Protein AF-A0A0F3IWS4-F1 (afdb_monomer)

Mean predicted aligned error: 8.87 Å

Structure (mmCIF, N/CA/C/O backbone):
data_AF-A0A0F3IWS4-F1
#
_entry.id   AF-A0A0F3IWS4-F1
#
loop_
_atom_site.group_PDB
_atom_site.id
_atom_site.type_symbol
_atom_site.label_atom_id
_atom_site.label_alt_id
_atom_site.label_comp_id
_atom_site.label_asym_id
_atom_site.label_entity_id
_atom_site.label_seq_id
_atom_site.pdbx_PDB_ins_code
_atom_site.Cartn_x
_atom_site.Cartn_y
_atom_site.Cartn_z
_atom_site.occupancy
_atom_site.B_iso_or_equiv
_atom_site.auth_seq_id
_atom_site.auth_comp_id
_atom_site.auth_asym_id
_atom_site.auth_atom_id
_atom_site.pdbx_PDB_model_num
ATOM 1 N N . MET A 1 1 ? -53.278 -2.590 28.779 1.00 78.88 1 MET A N 1
ATOM 2 C CA . MET A 1 1 ? -53.208 -4.042 28.479 1.00 78.88 1 MET A CA 1
ATOM 3 C C . MET A 1 1 ? -52.377 -4.716 29.553 1.00 78.88 1 MET A C 1
ATOM 5 O O . MET A 1 1 ? -51.353 -4.155 29.930 1.00 78.88 1 MET A O 1
ATOM 9 N N . GLU A 1 2 ? -52.803 -5.878 30.038 1.00 82.12 2 GLU A N 1
ATOM 10 C CA . GLU A 1 2 ? -52.009 -6.713 30.949 1.00 82.12 2 GLU A CA 1
ATOM 11 C C . GLU A 1 2 ? -51.152 -7.713 30.157 1.00 82.12 2 GLU A C 1
ATOM 13 O O . GLU A 1 2 ? -51.539 -8.120 29.063 1.00 82.12 2 GLU A O 1
ATOM 18 N N . ASN A 1 3 ? -49.990 -8.095 30.697 1.00 87.94 3 ASN A N 1
ATOM 19 C CA . ASN A 1 3 ? -49.036 -9.049 30.109 1.00 87.94 3 ASN A CA 1
ATOM 20 C C . ASN A 1 3 ? -48.568 -8.681 28.688 1.00 87.94 3 ASN A C 1
ATOM 22 O O . ASN A 1 3 ? -48.716 -9.443 27.733 1.00 87.94 3 ASN A O 1
ATOM 26 N N . PHE A 1 4 ? -47.974 -7.496 28.555 1.00 90.94 4 PHE A N 1
ATOM 27 C CA . PHE A 1 4 ? -47.451 -6.985 27.291 1.00 90.94 4 PHE A CA 1
ATOM 28 C C . PHE A 1 4 ? -46.168 -7.707 26.861 1.00 90.94 4 PHE A C 1
ATOM 30 O O . PHE A 1 4 ? -45.292 -7.972 27.687 1.00 90.94 4 PHE A O 1
ATOM 37 N N . LYS A 1 5 ? -46.040 -7.977 25.558 1.00 91.19 5 LYS A N 1
ATOM 38 C CA . LYS A 1 5 ? -44.840 -8.530 24.917 1.00 91.19 5 LYS A CA 1
ATOM 39 C C . LYS A 1 5 ? -44.629 -7.847 23.565 1.00 91.19 5 LYS A C 1
ATOM 41 O O . LYS A 1 5 ? -45.596 -7.669 22.826 1.00 91.19 5 LYS A O 1
ATOM 46 N N . ALA A 1 6 ? -43.390 -7.501 23.230 1.00 89.38 6 ALA A N 1
ATOM 47 C CA . ALA A 1 6 ? -43.024 -6.974 21.919 1.00 89.38 6 ALA A CA 1
ATOM 48 C C . ALA A 1 6 ? -41.623 -7.430 21.487 1.00 89.38 6 ALA A C 1
ATOM 50 O O . ALA A 1 6 ? -40.733 -7.614 22.320 1.00 89.38 6 ALA A O 1
ATOM 51 N N . LEU A 1 7 ? -41.460 -7.591 20.173 1.00 89.94 7 LEU A N 1
ATOM 52 C CA . LEU A 1 7 ? -40.193 -7.819 19.481 1.00 89.94 7 LEU A CA 1
ATOM 53 C C . LEU A 1 7 ? -39.850 -6.540 18.702 1.00 89.94 7 LEU A C 1
ATOM 55 O O . LEU A 1 7 ? -40.716 -6.007 18.005 1.00 89.94 7 LEU A O 1
ATOM 59 N N . LEU A 1 8 ? -38.634 -6.027 18.864 1.00 88.25 8 LEU A N 1
ATOM 60 C CA . LEU A 1 8 ? -38.151 -4.806 18.217 1.00 88.25 8 LEU A CA 1
ATOM 61 C C . LEU A 1 8 ? -37.398 -5.135 16.916 1.00 88.25 8 LEU A C 1
ATOM 63 O O . LEU A 1 8 ? -37.184 -6.298 16.578 1.00 88.25 8 LEU A O 1
ATOM 67 N N . ILE A 1 9 ? -37.031 -4.098 16.156 1.00 86.19 9 ILE A N 1
ATOM 68 C CA . ILE A 1 9 ? -36.486 -4.231 14.792 1.00 86.19 9 ILE A CA 1
ATOM 69 C C . ILE A 1 9 ? -35.122 -4.941 14.724 1.00 86.19 9 ILE A C 1
ATOM 71 O O . ILE A 1 9 ? -34.779 -5.510 13.693 1.00 86.19 9 ILE A O 1
ATOM 75 N N . ASP A 1 10 ? -34.364 -4.941 15.819 1.00 84.00 10 ASP A N 1
ATOM 76 C CA . ASP A 1 10 ? -33.073 -5.622 15.983 1.00 84.00 10 ASP A CA 1
ATOM 77 C C . ASP A 1 10 ? -33.204 -7.029 16.599 1.00 84.00 10 ASP A C 1
ATOM 79 O O . ASP A 1 10 ? -32.209 -7.609 17.018 1.00 84.00 10 ASP A O 1
ATOM 83 N N . ASN A 1 11 ? -34.423 -7.579 16.671 1.00 87.50 11 ASN A N 1
ATOM 84 C CA . ASN A 1 11 ? -34.778 -8.807 17.394 1.00 87.50 11 ASN A CA 1
ATOM 85 C C . ASN A 1 11 ? -34.667 -8.734 18.927 1.00 87.50 11 ASN A C 1
ATOM 87 O O . ASN A 1 11 ? -34.846 -9.760 19.593 1.00 87.50 11 ASN A O 1
ATOM 91 N N . SER A 1 12 ? -34.458 -7.552 19.515 1.00 90.19 12 SER A N 1
ATOM 92 C CA . SER A 1 12 ? -34.559 -7.394 20.965 1.00 90.19 12 SER A CA 1
ATOM 93 C C . SER A 1 12 ? -36.004 -7.518 21.449 1.00 90.19 12 SER A C 1
ATOM 95 O O . SER A 1 12 ? -36.973 -7.312 20.713 1.00 90.19 12 SER A O 1
ATOM 97 N N . ARG A 1 13 ? -36.171 -7.921 22.706 1.00 91.50 13 ARG A N 1
ATOM 98 C CA . ARG A 1 13 ? -37.460 -8.285 23.300 1.00 91.50 13 ARG A CA 1
ATOM 99 C C . ARG A 1 13 ? -37.747 -7.398 24.495 1.00 91.50 13 ARG A C 1
ATOM 101 O O . ARG A 1 13 ? -36.866 -7.140 25.313 1.00 91.50 13 ARG A O 1
ATOM 108 N N . ILE A 1 14 ? -39.006 -6.995 24.633 1.00 92.75 14 ILE A N 1
ATOM 109 C CA . ILE A 1 14 ? -39.502 -6.312 25.826 1.00 92.75 14 ILE A CA 1
ATOM 110 C C . ILE A 1 14 ? -40.800 -6.956 26.310 1.00 92.75 14 ILE A C 1
ATOM 112 O O . ILE A 1 14 ? -41.721 -7.212 25.531 1.00 92.75 14 ILE A O 1
ATOM 116 N N . VAL A 1 15 ? -40.878 -7.232 27.609 1.00 93.44 15 VAL A N 1
ATOM 117 C CA . VAL A 1 15 ? -42.065 -7.794 28.267 1.00 93.44 15 VAL A CA 1
ATOM 118 C C . VAL A 1 15 ? -42.423 -6.966 29.493 1.00 93.44 15 VAL A C 1
ATOM 120 O O . VAL A 1 15 ? -41.534 -6.439 30.154 1.00 93.44 15 VAL A O 1
ATOM 123 N N . ALA A 1 16 ? -43.709 -6.820 29.812 1.00 94.81 16 ALA A N 1
ATOM 124 C CA . ALA A 1 16 ? -44.158 -6.033 30.962 1.00 94.81 16 ALA A CA 1
ATOM 125 C C . ALA A 1 16 ? -45.458 -6.565 31.572 1.00 94.81 16 ALA A C 1
ATOM 127 O O . ALA A 1 16 ? -46.321 -7.081 30.861 1.00 94.81 16 ALA A O 1
ATOM 128 N N . LYS A 1 17 ? -45.641 -6.373 32.886 1.00 94.25 17 LYS A N 1
ATOM 129 C CA . LYS A 1 17 ? -46.875 -6.778 33.584 1.00 94.25 17 LYS A CA 1
ATOM 130 C C . LYS A 1 17 ? -48.090 -5.987 33.098 1.00 94.25 17 LYS A C 1
ATOM 132 O O . LYS A 1 17 ? -49.170 -6.546 32.941 1.00 94.25 17 LYS A O 1
ATOM 137 N N . GLY A 1 18 ? -47.910 -4.699 32.833 1.00 91.81 18 GLY A N 1
ATOM 138 C CA . GLY A 1 18 ? -48.943 -3.852 32.253 1.00 91.81 18 GLY A CA 1
ATOM 139 C C . GLY A 1 18 ? -48.336 -2.776 31.371 1.00 91.81 18 GLY A C 1
ATOM 140 O O . GLY A 1 18 ? -47.259 -2.267 31.681 1.00 91.81 18 GLY A O 1
ATOM 141 N N . VAL A 1 19 ? -49.031 -2.430 30.291 1.00 92.38 19 VAL A N 1
ATOM 142 C CA . VAL A 1 19 ? -48.693 -1.296 29.427 1.00 92.38 19 VAL A CA 1
ATOM 143 C C . VAL A 1 19 ? -49.883 -0.355 29.291 1.00 92.38 19 VAL A C 1
ATOM 145 O O . VAL A 1 19 ? -51.022 -0.783 29.057 1.00 92.38 19 VAL A O 1
ATOM 148 N N . GLU A 1 20 ? -49.589 0.931 29.402 1.00 92.12 20 GLU A N 1
ATOM 149 C CA . GLU A 1 20 ? -50.485 2.036 29.107 1.00 92.12 20 GLU A CA 1
ATOM 150 C C . GLU A 1 20 ? -49.885 2.852 27.961 1.00 92.12 20 GLU A C 1
ATOM 152 O O . GLU A 1 20 ? -48.705 3.209 27.981 1.00 92.12 20 GLU A O 1
ATOM 157 N N . ARG A 1 21 ? -50.686 3.117 26.928 1.00 87.50 21 ARG A N 1
ATOM 158 C CA . ARG A 1 21 ? -50.286 3.999 25.833 1.00 87.50 21 ARG A CA 1
ATOM 159 C C . ARG A 1 21 ? -50.852 5.381 26.122 1.00 87.50 21 ARG A C 1
ATOM 161 O O . ARG A 1 21 ? -52.065 5.553 26.120 1.00 87.50 21 ARG A O 1
ATOM 168 N N . LEU A 1 22 ? -49.970 6.340 26.365 1.00 85.00 22 LEU A N 1
ATOM 169 C CA . LEU A 1 22 ? -50.337 7.736 26.566 1.00 85.00 22 LEU A CA 1
ATOM 170 C C . LEU A 1 22 ? -50.404 8.468 25.216 1.00 85.00 22 LEU A C 1
ATOM 172 O O . LEU A 1 22 ? -49.889 7.987 24.200 1.00 85.00 22 LEU A O 1
ATOM 176 N N . ALA A 1 23 ? -51.028 9.649 25.207 1.00 74.38 23 ALA A N 1
ATOM 177 C CA . ALA A 1 23 ? -51.032 10.536 24.045 1.00 74.38 23 ALA A CA 1
ATOM 178 C C . ALA A 1 23 ? -49.591 10.826 23.567 1.00 74.38 23 ALA A C 1
ATOM 180 O O . ALA A 1 23 ? -48.689 11.023 24.383 1.00 74.38 23 ALA A O 1
ATOM 181 N N . GLY A 1 24 ? -49.369 10.831 22.245 1.00 64.06 24 GLY A N 1
ATOM 182 C CA . GLY A 1 24 ? -48.049 11.094 21.649 1.00 64.06 24 GLY A CA 1
ATOM 183 C C . GLY A 1 24 ? -47.124 9.876 21.507 1.00 64.06 24 GLY A C 1
ATOM 184 O O . GLY A 1 24 ? -45.913 10.034 21.585 1.00 64.06 24 GLY A O 1
ATOM 185 N N . ASN A 1 25 ? -47.668 8.667 21.304 1.00 82.12 25 ASN A N 1
ATOM 186 C CA . ASN A 1 25 ? -46.895 7.432 21.052 1.00 82.12 25 ASN A CA 1
ATOM 187 C C . ASN A 1 25 ? -45.919 7.025 22.174 1.00 82.12 25 ASN A C 1
ATOM 189 O O . ASN A 1 25 ? -44.947 6.311 21.942 1.00 82.12 25 ASN A O 1
ATOM 193 N N . ARG A 1 26 ? -46.207 7.420 23.419 1.00 89.19 26 ARG A N 1
ATOM 194 C CA . ARG A 1 26 ? -45.480 6.941 24.599 1.00 89.19 26 ARG A CA 1
ATOM 195 C C . ARG A 1 26 ? -46.126 5.688 25.166 1.00 89.19 26 ARG A C 1
ATOM 197 O O . ARG A 1 26 ? -47.324 5.677 25.450 1.00 89.19 26 ARG A O 1
ATOM 204 N N . LYS A 1 27 ? -45.323 4.651 25.392 1.00 91.88 27 LYS A N 1
ATOM 205 C CA . LYS A 1 27 ? -45.740 3.419 26.073 1.00 91.88 27 LYS A CA 1
ATOM 206 C C . LYS A 1 27 ? -45.121 3.392 27.464 1.00 91.88 27 LYS A C 1
ATOM 208 O O . LYS A 1 27 ? -43.904 3.299 27.593 1.00 91.88 27 LYS A O 1
ATOM 213 N N . VAL A 1 28 ? -45.954 3.466 28.497 1.00 93.94 28 VAL A N 1
ATOM 214 C CA . VAL A 1 28 ? -45.543 3.320 29.897 1.00 93.94 28 VAL A CA 1
ATOM 215 C C . VAL A 1 28 ? -45.797 1.882 30.320 1.00 93.94 28 VAL A C 1
ATOM 217 O O . VAL A 1 28 ? -46.932 1.419 30.375 1.00 93.94 28 VAL A O 1
ATOM 220 N N . MET A 1 29 ? -44.721 1.167 30.603 1.00 94.94 29 MET A N 1
ATOM 221 C CA . MET A 1 29 ? -44.706 -0.232 30.994 1.00 94.94 29 MET A CA 1
ATOM 222 C C . MET A 1 29 ? -44.383 -0.345 32.485 1.00 94.94 29 MET A C 1
ATOM 224 O O . MET A 1 29 ? -43.450 0.284 32.982 1.00 94.94 29 MET A O 1
ATOM 228 N N . THR A 1 30 ? -45.147 -1.149 33.219 1.00 95.38 30 THR A N 1
ATOM 229 C CA . THR A 1 30 ? -44.911 -1.429 34.643 1.00 95.38 30 THR A CA 1
ATOM 230 C C . THR A 1 30 ? -44.274 -2.802 34.813 1.00 95.38 30 THR A C 1
ATOM 232 O O . THR A 1 30 ? -44.723 -3.778 34.206 1.00 95.38 30 THR A O 1
ATOM 235 N N . ARG A 1 31 ? -43.227 -2.876 35.648 1.00 93.81 31 ARG A N 1
ATOM 236 C CA . ARG A 1 31 ? -42.395 -4.074 35.869 1.00 93.81 31 ARG A CA 1
ATOM 237 C C . ARG A 1 31 ? -41.979 -4.706 34.538 1.00 93.81 31 ARG A C 1
ATOM 239 O O . ARG A 1 31 ? -42.415 -5.810 34.213 1.00 93.81 31 ARG A O 1
ATOM 246 N N . ALA A 1 32 ? -41.217 -3.953 33.751 1.00 94.75 32 ALA A N 1
ATOM 247 C CA . ALA A 1 32 ? -40.798 -4.376 32.424 1.00 94.75 32 ALA A CA 1
ATOM 248 C C . ALA A 1 32 ? -39.394 -4.983 32.439 1.00 94.75 32 ALA A C 1
ATOM 250 O O . ALA A 1 32 ? -38.578 -4.662 33.305 1.00 94.75 32 ALA A O 1
ATOM 251 N N . VAL A 1 33 ? -39.132 -5.841 31.462 1.00 94.12 33 VAL A N 1
ATOM 252 C CA . VAL A 1 33 ? -37.850 -6.502 31.231 1.00 94.12 33 VAL A CA 1
ATOM 253 C C . VAL A 1 33 ? -37.495 -6.356 29.758 1.00 94.12 33 VAL A C 1
ATOM 255 O O . VAL A 1 33 ? -38.317 -6.683 28.902 1.00 94.12 33 VAL A O 1
ATOM 258 N N . PHE A 1 34 ? -36.291 -5.869 29.479 1.00 93.94 34 PHE A N 1
ATOM 259 C CA . PHE A 1 34 ? -35.717 -5.732 28.143 1.00 93.94 34 PHE A CA 1
ATOM 260 C C . PHE A 1 34 ? -34.490 -6.636 27.998 1.00 93.94 34 PHE A C 1
ATOM 262 O O . PHE A 1 34 ? -33.673 -6.708 28.917 1.00 93.94 34 PHE A O 1
ATOM 269 N N . SER A 1 35 ? -34.338 -7.301 26.855 1.00 92.81 35 SER A N 1
ATOM 270 C CA . SER A 1 35 ? -33.119 -8.041 26.514 1.00 92.81 35 SER A CA 1
ATOM 271 C C . SER A 1 35 ? -32.934 -8.118 24.994 1.00 92.81 35 SER A C 1
ATOM 273 O O . SER A 1 35 ? -33.892 -8.455 24.291 1.00 92.81 35 SER A O 1
ATOM 275 N N . PRO A 1 36 ? -31.727 -7.843 24.466 1.00 90.56 36 PRO A N 1
ATOM 276 C CA . PRO A 1 36 ? -31.387 -8.132 23.076 1.00 90.56 36 PRO A CA 1
ATOM 277 C C . PRO A 1 36 ? -30.994 -9.595 22.845 1.00 90.56 36 PRO A C 1
ATOM 279 O O . PRO A 1 36 ? -30.953 -10.034 21.701 1.00 90.56 36 PRO A O 1
ATOM 282 N N . CYS A 1 37 ? -30.747 -10.368 23.905 1.00 89.94 37 CYS A N 1
ATOM 283 C CA . CYS A 1 37 ? -30.402 -11.780 23.788 1.00 89.94 37 CYS A CA 1
ATOM 284 C C . CYS A 1 37 ? -31.628 -12.632 23.439 1.00 89.94 37 CYS A C 1
ATOM 286 O O . CYS A 1 37 ? -32.783 -12.297 23.744 1.00 89.94 37 CYS A O 1
ATOM 288 N N . ASN A 1 38 ? -31.378 -13.773 22.807 1.00 88.00 38 ASN A N 1
ATOM 289 C CA . ASN A 1 38 ? -32.374 -14.814 22.638 1.00 88.00 38 ASN A CA 1
ATOM 290 C C . ASN A 1 38 ? -32.667 -15.500 23.977 1.00 88.00 38 ASN A C 1
ATOM 292 O O . ASN A 1 38 ? -31.890 -15.455 24.931 1.00 88.00 38 ASN A O 1
ATOM 296 N N . LEU A 1 39 ? -33.840 -16.131 24.056 1.00 85.81 39 LEU A N 1
ATOM 297 C CA . LEU A 1 39 ? -34.169 -16.990 25.191 1.00 85.81 39 LEU A CA 1
ATOM 298 C C . LEU A 1 39 ? -33.267 -18.229 25.172 1.00 85.81 39 LEU A C 1
ATOM 300 O O . LEU A 1 39 ? -32.885 -18.703 24.098 1.00 85.81 39 LEU A O 1
ATOM 304 N N . CYS A 1 40 ? -32.967 -18.777 26.351 1.00 82.88 40 CYS A N 1
ATOM 305 C CA . CYS A 1 40 ? -32.190 -20.006 26.462 1.00 82.88 40 CYS A CA 1
ATOM 306 C C . CYS A 1 40 ? -32.864 -21.138 25.669 1.00 82.88 40 CYS A C 1
ATOM 308 O O . CYS A 1 40 ? -34.046 -21.417 25.872 1.00 82.88 40 CYS A O 1
ATOM 310 N N . LYS A 1 41 ? -32.105 -21.800 24.785 1.00 80.88 41 LYS A N 1
ATOM 311 C CA . LYS A 1 41 ? -32.618 -22.880 23.923 1.00 80.88 41 LYS A CA 1
ATOM 312 C C . LYS A 1 41 ? -33.186 -24.052 24.734 1.00 80.88 41 LYS A C 1
ATOM 314 O O . LYS A 1 41 ? -34.250 -24.555 24.391 1.00 80.88 41 LYS A O 1
ATOM 319 N N . ASP A 1 42 ? -32.498 -24.449 25.806 1.00 83.06 42 ASP A N 1
ATOM 320 C CA . ASP A 1 42 ? -32.850 -25.638 26.599 1.00 83.06 42 ASP A CA 1
ATOM 321 C C . ASP A 1 42 ? -34.012 -25.400 27.571 1.00 83.06 42 ASP A C 1
ATOM 323 O O . ASP A 1 42 ? -34.777 -26.311 27.876 1.00 83.06 42 ASP A O 1
ATOM 327 N N . ASP A 1 43 ? -34.145 -24.172 28.072 1.00 85.69 43 ASP A N 1
ATOM 328 C CA . ASP A 1 43 ? -35.211 -23.786 28.992 1.00 85.69 43 ASP A CA 1
ATOM 329 C C . ASP A 1 43 ? -35.574 -22.309 28.783 1.00 85.69 43 ASP A C 1
ATOM 331 O O . ASP A 1 43 ? -34.990 -21.425 29.420 1.00 85.69 43 ASP A O 1
ATOM 335 N N . PRO A 1 44 ? -36.562 -22.023 27.917 1.00 84.06 44 PRO A N 1
ATOM 336 C CA . PRO A 1 44 ? -37.014 -20.661 27.644 1.00 84.06 44 PRO A CA 1
ATOM 337 C C . PRO A 1 44 ? -37.612 -19.932 28.857 1.00 84.06 44 PRO A C 1
ATOM 339 O O . PRO A 1 44 ? -37.910 -18.742 28.751 1.00 84.06 44 PRO A O 1
ATOM 342 N N . SER A 1 45 ? -37.832 -20.619 29.988 1.00 83.75 45 SER A N 1
ATOM 343 C CA . SER A 1 45 ? -38.293 -19.996 31.234 1.00 83.75 45 SER A CA 1
ATOM 344 C C . SER A 1 45 ? -37.159 -19.350 32.036 1.00 83.75 45 SER A C 1
ATOM 346 O O . SER A 1 45 ? -37.424 -18.509 32.901 1.00 83.75 45 SER A O 1
ATOM 348 N N . LYS A 1 46 ? -35.898 -19.695 31.738 1.00 86.62 46 LYS A N 1
ATOM 349 C CA . LYS A 1 46 ? -34.732 -19.080 32.375 1.00 86.62 46 LYS A CA 1
ATOM 350 C C . LYS A 1 46 ? -34.496 -17.656 31.864 1.00 86.62 46 LYS A C 1
ATOM 352 O O . LYS A 1 46 ? -34.778 -17.359 30.701 1.00 86.62 46 LYS A O 1
ATOM 357 N N . PRO A 1 47 ? -33.949 -16.768 32.716 1.00 85.69 47 PRO A N 1
ATOM 358 C CA . PRO A 1 47 ? -33.482 -15.460 32.280 1.00 85.69 47 PRO A CA 1
ATOM 359 C C . PRO A 1 47 ? -32.500 -15.570 31.098 1.00 85.69 47 PRO A C 1
ATOM 361 O O . PRO A 1 47 ? -31.620 -16.432 31.145 1.00 85.69 47 PRO A O 1
ATOM 364 N N . PRO A 1 48 ? -32.599 -14.692 30.081 1.00 88.06 48 PRO A N 1
ATOM 365 C CA . PRO A 1 48 ? -31.562 -14.532 29.063 1.00 88.06 48 PRO A CA 1
ATOM 366 C C . PRO A 1 48 ? -30.200 -14.200 29.683 1.00 88.06 48 PRO A C 1
ATOM 368 O O . PRO A 1 48 ? -30.121 -13.786 30.845 1.00 88.06 48 PRO A O 1
ATOM 371 N N . LEU A 1 49 ? -29.132 -14.322 28.887 1.00 88.88 49 LEU A N 1
ATOM 372 C CA . LEU A 1 49 ? -27.763 -14.105 29.363 1.00 88.88 49 LEU A CA 1
ATOM 373 C C . LEU A 1 49 ? -27.580 -12.744 30.038 1.00 88.88 49 LEU A C 1
ATOM 375 O O . LEU A 1 49 ? -26.948 -12.673 31.089 1.00 88.88 49 LEU A O 1
ATOM 379 N N . TRP A 1 50 ? -28.190 -11.690 29.498 1.00 92.00 50 TRP A N 1
ATOM 380 C CA . TRP A 1 50 ? -28.384 -10.454 30.242 1.00 92.00 50 TRP A CA 1
ATOM 381 C C . TRP A 1 50 ? -29.735 -9.807 29.943 1.00 92.00 50 TRP A C 1
ATOM 383 O O . TRP A 1 50 ? -30.312 -9.970 28.864 1.00 92.00 50 TRP A O 1
ATOM 393 N N . GLN A 1 51 ? -30.262 -9.073 30.921 1.00 93.50 51 GLN A N 1
ATOM 394 C CA . GLN A 1 51 ? -31.526 -8.350 30.804 1.00 93.50 51 GLN A CA 1
ATOM 395 C C . GLN A 1 51 ? -31.557 -7.118 31.711 1.00 93.50 51 GLN A C 1
ATOM 397 O O . GLN A 1 51 ? -30.964 -7.100 32.787 1.00 93.50 51 GLN A O 1
ATOM 402 N N . LEU A 1 52 ? -32.304 -6.098 31.299 1.00 94.19 52 LEU A N 1
ATOM 403 C CA . LEU A 1 52 ? -32.588 -4.900 32.083 1.00 94.19 52 LEU A CA 1
ATOM 404 C C . LEU A 1 52 ? -34.016 -4.960 32.614 1.00 94.19 52 LEU A C 1
ATOM 406 O O . LEU A 1 52 ? -34.978 -4.905 31.846 1.00 94.19 52 LEU A O 1
ATOM 410 N N . LYS A 1 53 ? -34.164 -5.040 33.936 1.00 95.06 53 LYS A N 1
ATOM 411 C CA . LYS A 1 53 ? -35.454 -4.922 34.622 1.00 95.06 53 LYS A CA 1
ATOM 412 C C . LYS A 1 53 ? -35.678 -3.485 35.056 1.00 95.06 53 LYS A C 1
ATOM 414 O O . LYS A 1 53 ? -34.760 -2.853 35.556 1.00 95.06 53 LYS A O 1
ATOM 419 N N . GLY A 1 54 ? -36.896 -2.976 34.924 1.00 94.75 54 GLY A N 1
ATOM 420 C CA . GLY A 1 54 ? -37.278 -1.666 35.451 1.00 94.75 54 GLY A CA 1
ATOM 421 C C . GLY A 1 54 ? -38.661 -1.704 36.084 1.00 94.75 54 GLY A C 1
ATOM 422 O O . GLY A 1 54 ? -39.594 -2.303 35.538 1.00 94.75 54 GLY A O 1
ATOM 423 N N . ARG A 1 55 ? -38.837 -1.035 37.230 1.00 94.62 55 ARG A N 1
ATOM 424 C CA . ARG A 1 55 ? -40.158 -0.923 37.875 1.00 94.62 55 ARG A CA 1
ATOM 425 C C . ARG A 1 55 ? -41.140 -0.150 36.996 1.00 94.62 55 ARG A C 1
ATOM 427 O O . ARG A 1 55 ? -42.315 -0.513 36.928 1.00 94.62 55 ARG A O 1
ATOM 434 N N . GLN A 1 56 ? -40.656 0.883 36.316 1.00 94.44 56 GLN A N 1
ATOM 435 C CA . GLN A 1 56 ? -41.386 1.621 35.290 1.00 94.44 56 GLN A CA 1
ATOM 436 C C . GLN A 1 56 ? -40.456 1.838 34.095 1.00 94.44 56 GLN A C 1
ATOM 438 O O . GLN A 1 56 ? -39.377 2.397 34.267 1.00 94.44 56 GLN A O 1
ATOM 443 N N . VAL A 1 57 ? -40.877 1.414 32.905 1.00 94.38 57 VAL A N 1
ATOM 444 C CA . VAL A 1 57 ? -40.139 1.607 31.652 1.00 94.38 57 VAL A CA 1
ATOM 445 C C . VAL A 1 57 ? -40.991 2.416 30.687 1.00 94.38 57 VAL A C 1
ATOM 447 O O . VAL A 1 57 ? -42.147 2.082 30.453 1.00 94.38 57 VAL A O 1
ATOM 450 N N . VAL A 1 58 ? -40.454 3.501 30.146 1.00 93.94 58 VAL A N 1
ATOM 451 C CA . VAL A 1 58 ? -41.147 4.375 29.198 1.00 93.94 58 VAL A CA 1
ATOM 452 C C . VAL A 1 58 ? -40.439 4.279 27.861 1.00 93.94 58 VAL A C 1
ATOM 454 O O . VAL A 1 58 ? -39.300 4.719 27.746 1.00 93.94 58 VAL A O 1
ATOM 457 N N . HIS A 1 59 ? -41.117 3.727 26.859 1.00 92.06 59 HIS A N 1
ATOM 458 C CA . HIS A 1 59 ? -40.664 3.804 25.476 1.00 92.06 59 HIS A CA 1
ATOM 459 C C . HIS A 1 59 ? -41.300 5.041 24.829 1.00 92.06 59 HIS A C 1
ATOM 461 O O . HIS A 1 59 ? -42.522 5.110 24.662 1.00 92.06 59 HIS A O 1
ATOM 467 N N . ASP A 1 60 ? -40.469 6.036 24.524 1.00 90.12 60 ASP A N 1
ATOM 468 C CA . ASP A 1 60 ? -40.833 7.245 23.790 1.00 90.12 60 ASP A CA 1
ATOM 469 C C . ASP A 1 60 ? -40.470 7.066 22.308 1.00 90.12 60 ASP A C 1
ATOM 471 O O . ASP A 1 60 ? -39.320 7.255 21.918 1.00 90.12 60 ASP A O 1
ATOM 475 N N . GLU A 1 61 ? -41.450 6.694 21.478 1.00 85.19 61 GLU A N 1
ATOM 476 C CA . GLU A 1 61 ? -41.242 6.454 20.039 1.00 85.19 61 GLU A CA 1
ATOM 477 C C . GLU A 1 61 ? -40.897 7.740 19.265 1.00 85.19 61 GLU A C 1
ATOM 479 O O . GLU A 1 61 ? -40.312 7.675 18.185 1.00 85.19 61 GLU A O 1
ATOM 484 N N . VAL A 1 62 ? -41.235 8.917 19.811 1.00 84.62 62 VAL A N 1
ATOM 485 C CA . VAL A 1 62 ? -40.923 10.215 19.194 1.00 84.62 62 VAL A CA 1
ATOM 486 C C . VAL A 1 62 ? -39.465 10.583 19.457 1.00 84.62 62 VAL A C 1
ATOM 488 O O . VAL A 1 62 ? -38.746 10.959 18.534 1.00 84.62 62 VAL A O 1
ATOM 491 N N . LYS A 1 63 ? -39.003 10.443 20.705 1.00 84.69 63 LYS A N 1
ATOM 492 C CA . LYS A 1 63 ? -37.594 10.676 21.073 1.00 84.69 63 LYS A CA 1
ATOM 493 C C . LYS A 1 63 ? -36.670 9.513 20.713 1.00 84.69 63 LYS A C 1
ATOM 495 O O . LYS A 1 63 ? -35.452 9.704 20.708 1.00 84.69 63 LYS A O 1
ATOM 500 N N . LYS A 1 64 ? -37.243 8.347 20.396 1.00 88.38 64 LYS A N 1
ATOM 501 C CA . LYS A 1 64 ? -36.550 7.075 20.163 1.00 88.38 64 LYS A CA 1
ATOM 502 C C . LYS A 1 64 ? -35.672 6.663 21.347 1.00 88.38 64 LYS A C 1
ATOM 504 O O . LYS A 1 64 ? -34.506 6.317 21.175 1.00 88.38 64 LYS A O 1
ATOM 509 N N . ASP A 1 65 ? -36.235 6.742 22.550 1.00 89.31 65 ASP A N 1
ATOM 510 C CA . ASP A 1 65 ? -35.568 6.358 23.798 1.00 89.31 65 ASP A CA 1
ATOM 511 C C . ASP A 1 65 ? -36.410 5.373 24.604 1.00 89.31 65 ASP A C 1
ATOM 513 O O . ASP A 1 65 ? -37.643 5.454 24.647 1.00 89.31 65 ASP A O 1
ATOM 517 N N . ILE A 1 66 ? -35.714 4.491 25.320 1.00 91.62 66 ILE A N 1
ATOM 518 C CA . ILE A 1 66 ? -36.296 3.629 26.343 1.00 91.62 66 ILE A CA 1
ATOM 519 C C . ILE A 1 66 ? -35.715 4.047 27.696 1.00 91.62 66 ILE A C 1
ATOM 521 O O . ILE A 1 66 ? -34.521 3.898 27.955 1.00 91.62 66 ILE A O 1
ATOM 525 N N . HIS A 1 67 ? -36.567 4.597 28.560 1.00 93.75 67 HIS A N 1
ATOM 526 C CA . HIS A 1 67 ? -36.212 5.070 29.898 1.00 93.75 67 HIS A CA 1
ATOM 527 C C . HIS A 1 67 ? -36.663 4.078 30.965 1.00 93.75 67 HIS A C 1
ATOM 529 O O . HIS A 1 67 ? -37.782 3.582 30.909 1.00 93.75 67 HIS A O 1
ATOM 535 N N . TYR A 1 68 ? -35.845 3.863 31.985 1.00 95.38 68 TYR A N 1
ATOM 536 C CA . TYR A 1 68 ? -36.068 2.923 33.075 1.00 95.38 68 TYR A CA 1
ATOM 537 C C . TYR A 1 68 ? -35.994 3.677 34.402 1.00 95.38 68 TYR A C 1
ATOM 539 O O . TYR A 1 68 ? -35.038 4.410 34.647 1.00 95.38 68 TYR A O 1
ATOM 547 N N . LYS A 1 69 ? -36.979 3.473 35.278 1.00 95.31 69 LYS A N 1
ATOM 548 C CA . LYS A 1 69 ? -36.894 3.826 36.700 1.00 95.31 69 LYS A CA 1
ATOM 549 C C . LYS A 1 69 ? -36.668 2.575 37.528 1.00 95.31 69 LYS A C 1
ATOM 551 O O . LYS A 1 69 ? -37.359 1.572 37.313 1.00 95.31 69 LYS A O 1
ATOM 556 N N . ASP A 1 70 ? -35.753 2.683 38.486 1.00 95.06 70 ASP A N 1
ATOM 557 C CA . ASP A 1 70 ? -35.286 1.581 39.328 1.00 95.06 70 ASP A CA 1
ATOM 558 C C . ASP A 1 70 ? -34.800 0.417 38.447 1.00 95.06 70 ASP A C 1
ATOM 560 O O . ASP A 1 70 ? -35.346 -0.688 38.468 1.00 95.06 70 ASP A O 1
ATOM 564 N N . ALA A 1 71 ? -33.835 0.727 37.576 1.00 94.62 71 ALA A N 1
ATOM 565 C CA . ALA A 1 71 ? -33.268 -0.203 36.618 1.00 94.62 71 ALA A CA 1
ATOM 566 C C . ALA A 1 71 ? -32.310 -1.172 37.319 1.00 94.62 71 ALA A C 1
ATOM 568 O O . ALA A 1 71 ? -31.463 -0.759 38.107 1.00 94.62 71 ALA A O 1
ATOM 569 N N . THR A 1 72 ? -32.422 -2.460 37.019 1.00 95.88 72 THR A N 1
ATOM 570 C CA . THR A 1 72 ? -31.504 -3.504 37.480 1.00 95.88 72 THR A CA 1
ATOM 571 C C . THR A 1 72 ? -31.031 -4.297 36.272 1.00 95.88 72 THR A C 1
ATOM 573 O O . THR A 1 72 ? -31.840 -4.929 35.591 1.00 95.88 72 THR A O 1
ATOM 576 N N . LEU A 1 73 ? -29.731 -4.240 35.995 1.00 93.69 73 LEU A N 1
ATOM 577 C CA . LEU A 1 73 ? -29.078 -5.121 35.037 1.00 93.69 73 LEU A CA 1
ATOM 578 C C . LEU A 1 73 ? -28.835 -6.462 35.722 1.00 93.69 73 LEU A C 1
ATOM 580 O O . LEU A 1 73 ? -28.166 -6.528 36.757 1.00 93.69 73 LEU A O 1
ATOM 584 N N . GLU A 1 74 ? -29.367 -7.520 35.132 1.00 94.00 74 GLU A N 1
ATOM 585 C CA . GLU A 1 74 ? -29.092 -8.891 35.529 1.00 94.00 74 GLU A CA 1
ATOM 586 C C . GLU A 1 74 ? -28.255 -9.579 34.458 1.00 94.00 74 GLU A C 1
ATOM 588 O O . GLU A 1 74 ? -28.557 -9.462 33.271 1.00 94.00 74 GLU A O 1
ATOM 593 N N . ILE A 1 75 ? -27.244 -10.329 34.889 1.00 90.38 75 ILE A N 1
ATOM 594 C CA . ILE A 1 75 ? -26.469 -11.241 34.045 1.00 90.38 75 ILE A CA 1
ATOM 595 C C . ILE A 1 75 ? -26.696 -12.651 34.582 1.00 90.38 75 ILE A C 1
ATOM 597 O O . ILE A 1 75 ? -26.517 -12.895 35.774 1.00 90.38 75 ILE A O 1
ATOM 601 N N . ALA A 1 76 ? -27.151 -13.565 33.725 1.00 86.06 76 ALA A N 1
ATOM 602 C CA . ALA A 1 76 ? -27.537 -14.930 34.086 1.00 86.06 76 ALA A CA 1
ATOM 603 C C . ALA A 1 76 ? -28.497 -14.992 35.300 1.00 86.06 76 ALA A C 1
ATOM 605 O O . ALA A 1 76 ? -28.409 -15.880 36.145 1.00 86.06 76 ALA A O 1
ATOM 606 N N . GLY A 1 77 ? -29.405 -14.013 35.410 1.00 87.94 77 GLY A N 1
ATOM 607 C CA . GLY A 1 77 ? -30.360 -13.885 36.519 1.00 87.94 77 GLY A CA 1
ATOM 608 C C . GLY A 1 77 ? -29.795 -13.299 37.821 1.00 87.94 77 GLY A C 1
ATOM 609 O O . GLY A 1 77 ? -30.557 -13.105 38.766 1.00 87.94 77 GLY A O 1
ATOM 610 N N . VAL A 1 78 ? -28.498 -12.984 37.884 1.00 92.50 78 VAL A N 1
ATOM 611 C CA . VAL A 1 78 ? -27.862 -12.334 39.038 1.00 92.50 78 VAL A CA 1
ATOM 612 C C . VAL A 1 78 ? -27.865 -10.817 38.828 1.00 92.50 78 VAL A C 1
ATOM 614 O O . VAL A 1 78 ? -27.354 -10.357 37.806 1.00 92.50 78 VAL A O 1
ATOM 617 N N . PRO A 1 79 ? -28.411 -10.010 39.755 1.00 92.81 79 PRO A N 1
ATOM 618 C CA . PRO A 1 79 ? -28.361 -8.555 39.649 1.00 92.81 79 PRO A CA 1
ATOM 619 C C . PRO A 1 79 ? -26.922 -8.060 39.840 1.00 92.81 79 PRO A C 1
ATOM 621 O O . PRO A 1 79 ? -26.338 -8.240 40.905 1.00 92.81 79 PRO A O 1
ATOM 624 N N . VAL A 1 80 ? -26.355 -7.432 38.807 1.00 92.94 80 VAL A N 1
ATOM 625 C CA . VAL A 1 80 ? -24.956 -6.957 38.797 1.00 92.94 80 VAL A CA 1
ATOM 626 C C . VAL A 1 80 ? -24.832 -5.440 38.895 1.00 92.94 80 VAL A C 1
ATOM 628 O O . VAL A 1 80 ? -23.805 -4.936 39.338 1.00 92.94 80 VAL A O 1
ATOM 631 N N . PHE A 1 81 ? -25.862 -4.696 38.487 1.00 92.88 81 PHE A N 1
ATOM 632 C CA . PHE A 1 81 ? -25.842 -3.236 38.516 1.00 92.88 81 PHE A CA 1
ATOM 633 C C . PHE A 1 81 ? -27.245 -2.667 38.729 1.00 92.88 81 PHE A C 1
ATOM 635 O O . PHE A 1 81 ? -28.207 -3.110 38.101 1.00 92.88 81 PHE A O 1
ATOM 642 N N . TYR A 1 82 ? -27.347 -1.664 39.601 1.00 94.12 82 TYR A N 1
ATOM 643 C CA . TYR A 1 82 ? -28.576 -0.929 39.882 1.00 94.12 82 TYR A CA 1
ATOM 644 C C . TYR A 1 82 ? -28.400 0.551 39.537 1.00 94.12 82 TYR A C 1
ATOM 646 O O . TYR A 1 82 ? -27.412 1.170 39.933 1.00 94.12 82 TYR A O 1
ATOM 654 N N . ALA A 1 83 ? -29.392 1.130 38.862 1.00 92.81 83 ALA A N 1
ATOM 655 C CA . ALA A 1 83 ? -29.470 2.561 38.599 1.00 92.81 83 ALA A CA 1
ATOM 656 C C . ALA A 1 83 ? -30.886 3.089 38.891 1.00 92.81 83 ALA A C 1
ATOM 658 O O . ALA A 1 83 ? -31.853 2.586 38.314 1.00 92.81 83 ALA A O 1
ATOM 659 N N . PRO A 1 84 ? -31.042 4.151 39.710 1.00 93.31 84 PRO A N 1
ATOM 660 C CA . PRO A 1 84 ? -32.347 4.777 39.947 1.00 93.31 84 PRO A CA 1
ATOM 661 C C . PRO A 1 84 ? -33.026 5.253 38.655 1.00 93.31 84 PRO A C 1
ATOM 663 O O . PRO A 1 84 ? -34.251 5.209 38.528 1.00 93.31 84 PRO A O 1
ATOM 666 N N . TYR A 1 85 ? -32.220 5.681 37.680 1.00 92.12 85 TYR A N 1
ATOM 667 C CA . TYR A 1 85 ? -32.656 6.064 36.346 1.00 92.12 85 TYR A CA 1
ATOM 668 C C . TYR A 1 85 ? -31.631 5.600 35.307 1.00 92.12 85 TYR A C 1
ATOM 670 O O . TYR A 1 85 ? -30.442 5.881 35.447 1.00 92.12 85 TYR A O 1
ATOM 678 N N . PHE A 1 86 ? -32.089 4.902 34.269 1.00 90.31 86 PHE A N 1
ATOM 679 C CA . PHE A 1 86 ? -31.263 4.446 33.148 1.00 90.31 86 PHE A CA 1
ATOM 680 C C . PHE A 1 86 ? -31.997 4.698 31.833 1.00 90.31 86 PHE A C 1
ATOM 682 O O . PHE A 1 86 ? -33.226 4.673 31.791 1.00 90.31 86 PHE A O 1
ATOM 689 N N . SER A 1 87 ? -31.272 4.929 30.745 1.00 89.81 87 SER A N 1
ATOM 690 C CA . SER A 1 87 ? -31.878 5.023 29.420 1.00 89.81 87 SER A CA 1
ATOM 691 C C . SER A 1 87 ? -30.930 4.555 28.340 1.00 89.81 87 SER A C 1
ATOM 693 O O . SER A 1 87 ? -29.731 4.813 28.426 1.00 89.81 87 SER A O 1
ATOM 695 N N . HIS A 1 88 ? -31.483 3.942 27.301 1.00 89.56 88 HIS A N 1
ATOM 696 C CA . HIS A 1 88 ? -30.750 3.620 26.085 1.00 89.56 88 HIS A CA 1
ATOM 697 C C . HIS A 1 88 ? -31.580 3.977 24.840 1.00 89.56 88 HIS A C 1
ATOM 699 O O . HIS A 1 88 ? -32.808 4.103 24.944 1.00 89.56 88 HIS A O 1
ATOM 705 N N . PRO A 1 89 ? -30.928 4.141 23.674 1.00 88.88 89 PRO A N 1
ATOM 706 C CA . PRO A 1 89 ? -31.625 4.411 22.422 1.00 88.88 89 PRO A CA 1
ATOM 707 C C . PRO A 1 89 ? -32.547 3.253 22.046 1.00 88.88 89 PRO A C 1
ATOM 709 O O . PRO A 1 89 ? -32.222 2.088 22.292 1.00 88.88 89 PRO A O 1
ATOM 712 N N . ASP A 1 90 ? -33.673 3.570 21.415 1.00 86.31 90 ASP A N 1
ATOM 713 C CA . ASP A 1 90 ? -34.477 2.570 20.715 1.00 86.31 90 ASP A CA 1
ATOM 714 C C . ASP A 1 90 ? -33.634 1.907 19.604 1.00 86.31 90 ASP A C 1
ATOM 716 O O . ASP A 1 90 ? -32.853 2.602 18.944 1.00 86.31 90 ASP A O 1
ATOM 720 N N . PRO A 1 91 ? -33.793 0.597 19.344 1.00 84.69 91 PRO A N 1
ATOM 721 C CA . PRO A 1 91 ? -33.028 -0.105 18.313 1.00 84.69 91 PRO A CA 1
ATOM 722 C C . PRO A 1 91 ? -33.093 0.461 16.888 1.00 84.69 91 PRO A C 1
ATOM 724 O O . PRO A 1 91 ? -32.259 0.122 16.051 1.00 84.69 91 PRO A O 1
ATOM 727 N N . SER A 1 92 ? -34.064 1.324 16.568 1.00 83.50 92 SER A N 1
ATOM 728 C CA . SER A 1 92 ? -34.108 2.031 15.281 1.00 83.50 92 SER A CA 1
ATOM 729 C C . SER A 1 92 ? -33.103 3.187 15.165 1.00 83.50 92 SER A C 1
ATOM 731 O O . SER A 1 92 ? -32.948 3.763 14.081 1.00 83.50 92 SER A O 1
ATOM 733 N N . VAL A 1 93 ? -32.443 3.576 16.258 1.00 84.06 93 VAL A N 1
ATOM 734 C CA . VAL A 1 93 ? -31.452 4.656 16.287 1.00 84.06 93 VAL A CA 1
ATOM 735 C C . VAL A 1 93 ? -30.097 4.114 15.853 1.00 84.06 93 VAL A C 1
ATOM 737 O O . VAL A 1 93 ? -29.478 3.322 16.552 1.00 84.06 93 VAL A O 1
ATOM 740 N N . ARG A 1 94 ? -29.600 4.591 14.707 1.00 77.44 94 ARG A N 1
ATOM 741 C CA . ARG A 1 94 ? -28.269 4.210 14.212 1.00 77.44 94 ARG A CA 1
ATOM 742 C C . ARG A 1 94 ? -27.133 4.834 15.026 1.00 77.44 94 ARG A C 1
ATOM 744 O O . ARG A 1 94 ? -26.138 4.169 15.289 1.00 77.44 94 ARG A O 1
ATOM 751 N N . ASN A 1 95 ? -27.281 6.107 15.412 1.00 80.06 95 ASN A N 1
ATOM 752 C CA . ASN A 1 95 ? -26.223 6.894 16.044 1.00 80.06 95 ASN A CA 1
ATOM 753 C C . ASN A 1 95 ? -26.818 7.675 17.229 1.00 80.06 95 ASN A C 1
ATOM 755 O O . ASN A 1 95 ? -27.780 8.425 17.047 1.00 80.06 95 ASN A O 1
ATOM 759 N N . ARG A 1 96 ? -26.240 7.553 18.428 1.00 86.62 96 ARG A N 1
ATOM 760 C CA . ARG A 1 96 ? -26.601 8.370 19.600 1.00 86.62 96 ARG A CA 1
ATOM 761 C C . ARG A 1 96 ? -25.355 8.701 20.406 1.00 86.62 96 ARG A C 1
ATOM 763 O O . ARG A 1 96 ? -24.513 7.833 20.597 1.00 86.62 96 ARG A O 1
ATOM 770 N N . SER A 1 97 ? -25.284 9.925 20.921 1.00 90.69 97 SER A N 1
ATOM 771 C CA . SER A 1 97 ? -24.257 10.306 21.886 1.00 90.69 97 SER A CA 1
ATOM 772 C C . SER A 1 97 ? -24.340 9.466 23.169 1.00 90.69 97 SER A C 1
ATOM 774 O O . SER A 1 97 ? -25.426 9.283 23.719 1.00 90.69 97 SER A O 1
ATOM 776 N N . GLY A 1 98 ? -23.207 8.987 23.672 1.00 89.06 98 GLY A N 1
ATOM 777 C CA . GLY A 1 98 ? -23.133 8.157 24.869 1.00 89.06 98 GLY A CA 1
ATOM 778 C C . GLY A 1 98 ? -21.742 7.580 25.114 1.00 89.06 98 GLY A C 1
ATOM 779 O O . GLY A 1 98 ? -20.843 7.696 24.283 1.00 89.06 98 GLY A O 1
ATOM 780 N N . PHE A 1 99 ? -21.571 6.946 26.272 1.00 87.88 99 PHE A N 1
ATOM 781 C CA . PHE A 1 99 ? -20.355 6.195 26.572 1.00 87.88 99 PHE A CA 1
ATOM 782 C C . PHE A 1 99 ? -20.304 4.909 25.745 1.00 87.88 99 PHE A C 1
ATOM 784 O O . PHE A 1 99 ? -21.301 4.196 25.627 1.00 87.88 99 PHE A O 1
ATOM 791 N N . LEU A 1 100 ? -19.135 4.626 25.182 1.00 88.56 100 LEU A N 1
ATOM 792 C CA . LEU A 1 100 ? -18.817 3.363 24.532 1.00 88.56 100 LEU A CA 1
ATOM 793 C C . LEU A 1 100 ? -18.238 2.379 25.556 1.00 88.56 100 LEU A C 1
ATOM 795 O O . LEU A 1 100 ? -17.952 2.736 26.700 1.00 88.56 100 LEU A O 1
ATOM 799 N N . VAL A 1 101 ? -18.064 1.127 25.133 1.00 85.25 101 VAL A N 1
ATOM 800 C CA . VAL A 1 101 ? -17.448 0.088 25.964 1.00 85.25 101 VAL A CA 1
ATOM 801 C C . VAL A 1 101 ? -16.046 0.546 26.395 1.00 85.25 101 VAL A C 1
ATOM 803 O O . VAL A 1 101 ? -15.249 0.938 25.536 1.00 85.25 101 VAL A O 1
ATOM 806 N N . PRO A 1 102 ? -15.733 0.532 27.704 1.00 87.94 102 PRO A N 1
ATOM 807 C CA . PRO A 1 102 ? -14.427 0.948 28.180 1.00 87.94 102 PRO A CA 1
ATOM 808 C C . PRO A 1 102 ? -13.343 -0.048 27.759 1.00 87.94 102 PRO A C 1
ATOM 810 O O . PRO A 1 102 ? -13.573 -1.252 27.668 1.00 87.94 102 PRO A O 1
ATOM 813 N N . THR A 1 103 ? -12.132 0.457 27.555 1.00 85.31 103 THR A N 1
ATOM 814 C CA . THR A 1 103 ? -10.935 -0.361 27.366 1.00 85.31 103 THR A CA 1
ATOM 815 C C . THR A 1 103 ? -10.290 -0.619 28.720 1.00 85.31 103 THR A C 1
ATOM 817 O O . THR A 1 103 ? -9.968 0.326 29.443 1.00 85.31 103 THR A O 1
ATOM 820 N N . VAL A 1 104 ? -10.059 -1.889 29.044 1.00 89.38 104 VAL A N 1
ATOM 821 C CA . VAL A 1 104 ? -9.321 -2.317 30.237 1.00 89.38 104 VAL A CA 1
ATOM 822 C C . VAL A 1 104 ? -8.164 -3.196 29.792 1.00 89.38 104 VAL A C 1
ATOM 824 O O . VAL A 1 104 ? -8.332 -4.056 28.932 1.00 89.38 104 VAL A O 1
ATOM 827 N N . GLY A 1 105 ? -6.978 -2.990 30.353 1.00 88.69 105 GLY A N 1
ATOM 828 C CA . GLY A 1 105 ? -5.826 -3.813 30.006 1.00 88.69 105 GLY A CA 1
ATOM 829 C C . GLY A 1 105 ? -4.653 -3.636 30.951 1.00 88.69 105 GLY A C 1
ATOM 830 O O . GLY A 1 105 ? -4.693 -2.847 31.893 1.00 88.69 105 GLY A O 1
ATOM 831 N N . TYR A 1 106 ? -3.585 -4.373 30.676 1.00 89.94 106 TYR A N 1
ATOM 832 C CA . TYR A 1 106 ? -2.318 -4.242 31.377 1.00 89.94 106 TYR A CA 1
ATOM 833 C C . TYR A 1 106 ? -1.169 -4.251 30.372 1.00 89.94 106 TYR A C 1
ATOM 835 O O . TYR A 1 106 ? -1.191 -4.979 29.382 1.00 89.94 106 TYR A O 1
ATOM 843 N N . SER A 1 107 ? -0.156 -3.435 30.631 1.00 86.75 107 SER A N 1
ATOM 844 C CA . SER A 1 107 ? 1.085 -3.381 29.865 1.00 86.75 107 SER A CA 1
ATOM 845 C C . SER A 1 107 ? 2.254 -3.254 30.827 1.00 86.75 107 SER A C 1
ATOM 847 O O . SER A 1 107 ? 2.184 -2.504 31.797 1.00 86.75 107 SER A O 1
ATOM 849 N N . GLU A 1 108 ? 3.370 -3.920 30.547 1.00 86.88 108 GLU A N 1
ATOM 850 C CA . GLU A 1 108 ? 4.580 -3.789 31.367 1.00 86.88 108 GLU A CA 1
ATOM 851 C C . GLU A 1 108 ? 5.051 -2.328 31.458 1.00 86.88 108 GLU A C 1
ATOM 853 O O . GLU A 1 108 ? 5.412 -1.851 32.539 1.00 86.88 108 GLU A O 1
ATOM 858 N N . ASN A 1 109 ? 4.948 -1.596 30.342 1.00 83.38 109 ASN A N 1
ATOM 859 C CA . ASN A 1 109 ? 5.433 -0.223 30.201 1.00 83.38 109 ASN A CA 1
ATOM 860 C C . ASN A 1 109 ? 4.449 0.850 30.690 1.00 83.38 109 ASN A C 1
ATOM 862 O O . ASN A 1 109 ? 4.894 1.941 31.039 1.00 83.38 109 ASN A O 1
ATOM 866 N N . LEU A 1 110 ? 3.137 0.573 30.678 1.00 86.19 110 LEU A N 1
ATOM 867 C CA . LEU A 1 110 ? 2.082 1.542 31.040 1.00 86.19 110 LEU A CA 1
ATOM 868 C C . LEU A 1 110 ? 1.335 1.172 32.336 1.00 86.19 110 LEU A C 1
ATOM 870 O O . LEU A 1 110 ? 0.606 1.990 32.891 1.00 86.19 110 LEU A O 1
ATOM 874 N N . GLY A 1 111 ? 1.534 -0.047 32.840 1.00 90.62 111 GLY A N 1
ATOM 875 C CA . GLY A 1 111 ? 0.793 -0.601 33.965 1.00 90.62 111 GLY A CA 1
ATOM 876 C C . GLY A 1 111 ? -0.650 -0.949 33.604 1.00 90.62 111 GLY A C 1
ATOM 877 O O . GLY A 1 111 ? -0.939 -1.327 32.466 1.00 90.62 111 GLY A O 1
ATOM 878 N N . ALA A 1 112 ? -1.548 -0.841 34.582 1.00 93.19 112 ALA A N 1
ATOM 879 C CA . ALA A 1 112 ? -2.979 -0.999 34.354 1.00 93.19 112 ALA A CA 1
ATOM 880 C C . ALA A 1 112 ? -3.507 0.166 33.505 1.00 93.19 112 ALA A C 1
ATOM 882 O O . ALA A 1 112 ? -3.134 1.321 33.719 1.00 93.19 112 ALA A O 1
ATOM 883 N N . VAL A 1 113 ? -4.366 -0.152 32.542 1.00 90.94 113 VAL A N 1
ATOM 884 C CA . VAL A 1 113 ? -4.951 0.781 31.580 1.00 90.94 113 VAL A CA 1
ATOM 885 C C . VAL A 1 113 ? -6.463 0.767 31.745 1.00 90.94 113 VAL A C 1
ATOM 887 O O . VAL A 1 113 ? -7.069 -0.304 31.721 1.00 90.94 113 VAL A O 1
ATOM 890 N N . PHE A 1 114 ? -7.064 1.946 31.873 1.00 92.19 114 PHE A N 1
ATOM 891 C CA . PHE A 1 114 ? -8.513 2.131 31.861 1.00 92.19 114 PHE A CA 1
ATOM 892 C C . PHE A 1 114 ? -8.873 3.340 30.996 1.00 92.19 114 PHE A C 1
ATOM 894 O O . PHE A 1 114 ? -8.396 4.443 31.254 1.00 92.19 114 PHE A O 1
ATOM 901 N N . GLY A 1 115 ? -9.715 3.160 29.983 1.00 91.06 115 GLY A N 1
ATOM 902 C CA . GLY A 1 115 ? -10.217 4.251 29.147 1.00 91.06 115 GLY A CA 1
ATOM 903 C C . GLY A 1 115 ? -11.703 4.101 28.872 1.00 91.06 115 GLY A C 1
ATOM 904 O O . GLY A 1 115 ? -12.168 2.986 28.669 1.00 91.06 115 GLY A O 1
ATOM 905 N N . THR A 1 116 ? -12.459 5.198 28.868 1.00 92.44 116 THR A N 1
ATOM 906 C CA . THR A 1 116 ? -13.899 5.171 28.558 1.00 92.44 116 THR A CA 1
ATOM 907 C C . THR A 1 116 ? -14.222 6.185 27.462 1.00 92.44 116 THR A C 1
ATOM 909 O O . THR A 1 116 ? -14.219 7.390 27.721 1.00 92.44 116 THR A O 1
ATOM 912 N N . PRO A 1 117 ? -14.438 5.750 26.208 1.00 93.00 117 PRO A N 1
ATOM 913 C CA . PRO A 1 117 ? -14.747 6.679 25.132 1.00 93.00 117 PRO A CA 1
ATOM 914 C C . PRO A 1 117 ? -16.164 7.234 25.290 1.00 93.00 117 PRO A C 1
ATOM 916 O O . PRO A 1 117 ? -17.103 6.498 25.580 1.00 93.00 117 PRO A O 1
ATOM 919 N N . TYR A 1 118 ? -16.338 8.522 25.033 1.00 94.00 118 TYR A N 1
ATOM 920 C CA . TYR A 1 118 ? -17.633 9.170 24.889 1.00 94.00 118 TYR A CA 1
ATOM 921 C C . TYR A 1 118 ? -17.838 9.555 23.425 1.00 94.00 118 TYR A C 1
ATOM 923 O O . TYR A 1 118 ? -17.120 10.404 22.895 1.00 94.00 118 TYR A O 1
ATOM 931 N N . TYR A 1 119 ? -18.811 8.923 22.775 1.00 94.56 119 TYR A N 1
ATOM 932 C CA . TYR A 1 119 ? -19.250 9.251 21.425 1.00 94.56 119 TYR A CA 1
ATOM 933 C C . TYR A 1 119 ? -20.278 10.383 21.483 1.00 94.56 119 TYR A C 1
ATOM 935 O O . TYR A 1 119 ? -21.211 10.347 22.279 1.00 94.56 119 TYR A O 1
ATOM 943 N N . GLY A 1 120 ? -20.118 11.393 20.642 1.00 94.88 120 GLY A N 1
ATOM 944 C CA . GLY A 1 120 ? -20.960 12.575 20.549 1.00 94.88 120 GLY A CA 1
ATOM 945 C C . GLY A 1 120 ? -21.389 12.798 19.106 1.00 94.88 120 GLY A C 1
ATOM 946 O O . GLY A 1 120 ? -20.57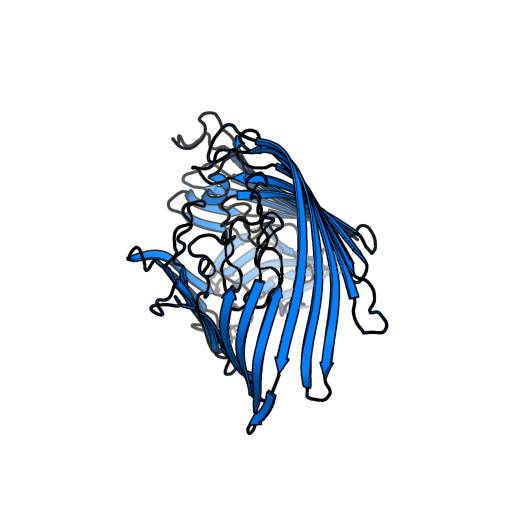7 13.154 18.257 1.00 94.88 120 GLY A O 1
ATOM 947 N N . VAL A 1 121 ? -22.677 12.621 18.825 1.00 94.12 121 VAL A N 1
ATOM 948 C CA . VAL A 1 121 ? -23.274 13.001 17.542 1.00 94.12 121 VAL A CA 1
ATOM 949 C C . VAL A 1 121 ? -23.453 14.516 17.532 1.00 94.12 121 VAL A C 1
ATOM 951 O O . VAL A 1 121 ? -24.107 15.063 18.421 1.00 94.12 121 VAL A O 1
ATOM 954 N N . ILE A 1 122 ? -22.870 15.190 16.541 1.00 94.88 122 ILE A N 1
ATOM 955 C CA . ILE A 1 122 ? -22.976 16.647 16.384 1.00 94.88 122 ILE A CA 1
ATOM 956 C C . ILE A 1 122 ? -24.134 16.971 15.435 1.00 94.88 122 ILE A C 1
ATOM 958 O O . ILE A 1 122 ? -24.979 17.804 15.753 1.00 94.88 122 ILE A O 1
ATOM 962 N N . ASN A 1 123 ? -24.191 16.292 14.286 1.00 93.06 123 ASN A N 1
ATOM 963 C CA . ASN A 1 123 ? -25.305 16.322 13.334 1.00 93.06 123 ASN A CA 1
ATOM 964 C C . ASN A 1 123 ? -25.324 15.027 12.494 1.00 93.06 123 ASN A C 1
ATOM 966 O O . ASN A 1 123 ? -24.505 14.135 12.705 1.00 93.06 123 ASN A O 1
ATOM 970 N N . ASP A 1 124 ? -26.227 14.927 11.516 1.00 91.44 124 ASP A N 1
ATOM 971 C CA . ASP A 1 124 ? -26.401 13.726 10.674 1.00 91.44 124 ASP A CA 1
ATOM 972 C C . ASP A 1 124 ? -25.158 13.330 9.853 1.00 91.44 124 ASP A C 1
ATOM 974 O O . ASP A 1 124 ? -25.066 12.213 9.341 1.00 91.44 124 ASP A O 1
ATOM 978 N N . SER A 1 125 ? -24.196 14.242 9.722 1.00 94.94 125 SER A N 1
ATOM 979 C CA . SER A 1 125 ? -22.992 14.088 8.910 1.00 94.94 125 SER A CA 1
ATOM 980 C C . SER A 1 125 ? -21.685 14.226 9.696 1.00 94.94 125 SER A C 1
ATOM 982 O O . SER A 1 125 ? -20.619 14.057 9.098 1.00 94.94 125 SER A O 1
ATOM 984 N N . SER A 1 126 ? -21.733 14.513 11.005 1.00 96.56 126 SER A N 1
ATOM 985 C CA . SER A 1 126 ? -20.534 14.650 11.834 1.00 96.56 126 SER A CA 1
ATOM 986 C C . SER A 1 126 ? -20.677 14.142 13.267 1.00 96.56 126 SER A C 1
ATOM 988 O O . SER A 1 126 ? -21.726 14.243 13.911 1.00 96.56 126 SER A O 1
ATOM 990 N N . ASP A 1 127 ? -19.566 13.619 13.778 1.00 96.00 127 ASP A N 1
ATOM 991 C CA . ASP A 1 127 ? -19.439 13.120 15.139 1.00 96.00 127 ASP A CA 1
ATOM 992 C C . ASP A 1 127 ? -18.063 13.414 15.743 1.00 96.00 127 ASP A C 1
ATOM 994 O O . ASP A 1 127 ? -17.094 13.726 15.047 1.00 96.00 127 ASP A O 1
ATOM 998 N N . VAL A 1 128 ? -18.007 13.341 17.071 1.00 96.25 128 VAL A N 1
ATOM 999 C CA . VAL A 1 128 ? -16.786 13.428 17.865 1.00 96.25 128 VAL A CA 1
ATOM 1000 C C . VAL A 1 128 ? -16.747 12.277 18.864 1.00 96.25 128 VAL A C 1
ATOM 1002 O O . VAL A 1 128 ? -17.752 11.948 19.477 1.00 96.25 128 VAL A O 1
ATOM 1005 N N . THR A 1 129 ? -15.591 11.660 19.061 1.00 94.50 129 THR A N 1
ATOM 1006 C CA . THR A 1 129 ? -15.339 10.699 20.136 1.00 94.50 129 THR A CA 1
ATOM 1007 C C . THR A 1 129 ? -14.232 11.253 21.008 1.00 94.50 129 THR A C 1
ATOM 1009 O O . THR A 1 129 ? -13.158 11.546 20.493 1.00 94.50 129 THR A O 1
ATOM 1012 N N . VAL A 1 130 ? -14.463 11.398 22.308 1.00 94.94 130 VAL A N 1
ATOM 1013 C CA . VAL A 1 130 ? -13.440 11.830 23.270 1.00 94.94 130 VAL A CA 1
ATOM 1014 C C . VAL A 1 130 ? -13.187 10.697 24.245 1.00 94.94 130 VAL A C 1
ATOM 1016 O O . VAL A 1 130 ? -14.122 10.152 24.817 1.00 94.94 130 VAL A O 1
ATOM 1019 N N . GLU A 1 131 ? -11.931 10.333 24.445 1.00 92.69 131 GLU A N 1
ATOM 1020 C CA . GLU A 1 131 ? -11.541 9.214 25.289 1.00 92.69 131 GLU A CA 1
ATOM 1021 C C . GLU A 1 131 ? -10.440 9.646 26.265 1.00 92.69 131 GLU A C 1
ATOM 1023 O O . GLU A 1 131 ? -9.276 9.771 25.873 1.00 92.69 131 GLU A O 1
ATOM 1028 N N . PRO A 1 132 ? -10.770 9.866 27.548 1.00 93.19 132 PRO A N 1
ATOM 1029 C CA . PRO A 1 132 ? -9.767 9.873 28.597 1.00 93.19 132 PRO A CA 1
ATOM 1030 C C . PRO A 1 132 ? -9.255 8.446 28.834 1.00 93.19 132 PRO A C 1
ATOM 1032 O O . PRO A 1 132 ? -10.042 7.511 29.001 1.00 93.19 132 PRO A O 1
ATOM 1035 N N . ARG A 1 133 ? -7.933 8.288 28.896 1.00 90.94 133 ARG A N 1
ATOM 1036 C CA . ARG A 1 133 ? -7.240 7.054 29.278 1.00 90.94 133 ARG A CA 1
ATOM 1037 C C . ARG A 1 133 ? -6.355 7.309 30.481 1.00 90.94 133 ARG A C 1
ATOM 1039 O O . ARG A 1 133 ? -5.538 8.225 30.490 1.00 90.94 133 ARG A O 1
ATOM 1046 N N . ILE A 1 134 ? -6.505 6.464 31.484 1.00 90.88 134 ILE A N 1
ATOM 1047 C CA . ILE A 1 134 ? -5.716 6.467 32.705 1.00 90.88 134 ILE A CA 1
ATOM 1048 C C . ILE A 1 134 ? -4.741 5.296 32.626 1.00 90.88 134 ILE A C 1
ATOM 1050 O O . ILE A 1 134 ? -5.127 4.167 32.309 1.00 90.88 134 ILE A O 1
ATOM 1054 N N . TYR A 1 135 ? -3.482 5.579 32.930 1.00 89.62 135 TYR A N 1
ATOM 1055 C CA . TYR A 1 135 ? -2.409 4.603 33.030 1.00 89.62 135 TYR A CA 1
ATOM 1056 C C . TYR A 1 135 ? -1.922 4.561 34.478 1.00 89.62 135 TYR A C 1
ATOM 1058 O O . TYR A 1 135 ? -1.825 5.597 35.128 1.00 89.62 135 TYR A O 1
ATOM 1066 N N . SER A 1 136 ? -1.600 3.384 35.013 1.00 89.62 136 SER A N 1
ATOM 1067 C CA . SER A 1 136 ? -1.118 3.292 36.399 1.00 89.62 136 SER A CA 1
ATOM 1068 C C . SER A 1 136 ? 0.367 3.633 36.553 1.00 89.62 136 SER A C 1
ATOM 1070 O O . SER A 1 136 ? 0.821 3.843 37.674 1.00 89.62 136 SER A O 1
ATOM 1072 N N . LYS A 1 137 ? 1.141 3.625 35.457 1.00 86.25 137 LYS A N 1
ATOM 1073 C CA . LYS A 1 137 ? 2.569 3.995 35.431 1.00 86.25 137 LYS A CA 1
ATOM 1074 C C . LYS A 1 137 ? 2.854 5.262 34.618 1.00 86.25 137 LYS A C 1
ATOM 1076 O O . LYS A 1 137 ? 4.017 5.567 34.414 1.00 86.25 137 LYS A O 1
ATOM 1081 N N . GLU A 1 138 ? 1.829 5.950 34.116 1.00 81.56 138 GLU A N 1
ATOM 1082 C CA . GLU A 1 138 ? 1.954 7.159 33.285 1.00 81.56 138 GLU A CA 1
ATOM 1083 C C . GLU A 1 138 ? 0.830 8.150 33.612 1.00 81.56 138 GLU A C 1
ATOM 1085 O O . GLU A 1 138 ? -0.117 7.814 34.320 1.00 81.56 138 GLU A O 1
ATOM 1090 N N . ALA A 1 139 ? 0.914 9.374 33.094 1.00 83.94 139 ALA A N 1
ATOM 1091 C CA . ALA A 1 139 ? -0.130 10.376 33.278 1.00 83.94 139 ALA A CA 1
ATOM 1092 C C . ALA A 1 139 ? -1.415 10.076 32.488 1.00 83.94 139 ALA A C 1
ATOM 1094 O O . ALA A 1 139 ? -1.449 9.227 31.599 1.00 83.94 139 ALA A O 1
ATOM 1095 N N . ILE A 1 140 ? -2.481 10.821 32.789 1.00 88.88 140 ILE A N 1
ATOM 1096 C CA . ILE A 1 140 ? -3.746 10.735 32.054 1.00 88.88 140 ILE A CA 1
ATOM 1097 C C . ILE A 1 140 ? -3.539 11.248 30.628 1.00 88.88 140 ILE A C 1
ATOM 1099 O O . ILE A 1 140 ? -3.025 12.347 30.409 1.00 88.88 140 ILE A O 1
ATOM 1103 N N . LEU A 1 141 ? -3.988 10.455 29.664 1.00 91.00 141 LEU A N 1
ATOM 1104 C CA . LEU A 1 141 ? -4.007 10.794 28.252 1.00 91.00 141 LEU A CA 1
ATOM 1105 C C . LEU A 1 141 ? -5.426 11.169 27.837 1.00 91.00 141 LEU A C 1
ATOM 1107 O O . LEU A 1 141 ? -6.374 10.431 28.090 1.00 91.00 141 LEU A O 1
ATOM 1111 N N . GLY A 1 142 ? -5.574 12.305 27.165 1.00 92.62 142 GLY A N 1
ATOM 1112 C CA . GLY A 1 142 ? -6.797 12.675 26.463 1.00 92.62 142 GLY A CA 1
ATOM 1113 C C . GLY A 1 142 ? -6.651 12.377 24.978 1.00 92.62 142 GLY A C 1
ATOM 1114 O O . GLY A 1 142 ? -5.720 12.871 24.345 1.00 92.62 142 GLY A O 1
ATOM 1115 N N . ALA A 1 143 ? -7.559 11.586 24.416 1.00 92.50 143 ALA A N 1
ATOM 1116 C CA . ALA A 1 143 ? -7.669 11.367 22.980 1.00 92.50 143 ALA A CA 1
ATOM 1117 C C . ALA A 1 143 ? -8.992 11.927 22.456 1.00 92.50 143 ALA A C 1
ATOM 1119 O O . ALA A 1 143 ? -10.009 11.899 23.149 1.00 92.50 143 ALA A O 1
ATOM 1120 N N . ALA A 1 144 ? -8.987 12.415 21.221 1.00 93.56 144 ALA A N 1
ATOM 1121 C CA . ALA A 1 144 ? -10.196 12.819 20.526 1.00 93.56 144 ALA A CA 1
ATOM 1122 C C . ALA A 1 144 ? -10.134 12.418 19.050 1.00 93.56 144 ALA A C 1
ATOM 1124 O O . ALA A 1 144 ? -9.072 12.466 18.429 1.00 93.56 144 ALA A O 1
ATOM 1125 N N . GLU A 1 145 ? -11.282 12.057 18.491 1.00 93.62 145 GLU A N 1
ATOM 1126 C CA . GLU A 1 145 ? -11.512 11.835 17.068 1.00 93.62 145 GLU A CA 1
ATOM 1127 C C . GLU A 1 145 ? -12.725 12.651 16.629 1.00 93.62 145 GLU A C 1
ATOM 1129 O O . GLU A 1 145 ? -13.765 12.602 17.266 1.00 93.62 145 GLU A O 1
ATOM 1134 N N . TYR A 1 146 ? -12.605 13.364 15.520 1.00 95.81 146 TYR A N 1
ATOM 1135 C CA . TYR A 1 146 ? -13.676 14.064 14.836 1.00 95.81 146 TYR A CA 1
ATOM 1136 C C . TYR A 1 146 ? -13.820 13.499 13.427 1.00 95.81 146 TYR A C 1
ATOM 1138 O O . TYR A 1 146 ? -12.827 13.371 12.702 1.00 95.81 146 TYR A O 1
ATOM 1146 N N . ARG A 1 147 ? -15.048 13.192 13.012 1.00 95.50 147 ARG A N 1
ATOM 1147 C CA . ARG A 1 147 ? -15.353 12.732 11.655 1.00 95.50 147 ARG A CA 1
ATOM 1148 C C . ARG A 1 147 ? -16.456 13.580 11.065 1.00 95.50 147 ARG A C 1
ATOM 1150 O O . ARG A 1 147 ? -17.452 13.859 11.725 1.00 95.50 147 ARG A O 1
ATOM 1157 N N . GLN A 1 148 ? -16.306 13.930 9.794 1.00 97.56 148 GLN A N 1
ATOM 1158 C CA . GLN A 1 148 ? -17.357 14.599 9.046 1.00 97.56 148 GLN A CA 1
ATOM 1159 C C . GLN A 1 148 ? -17.384 14.131 7.598 1.00 97.56 148 GLN A C 1
ATOM 1161 O O . GLN A 1 148 ? -16.351 14.025 6.933 1.00 97.56 148 GLN A O 1
ATOM 1166 N N . ARG A 1 149 ? -18.590 13.874 7.101 1.00 97.44 149 ARG A N 1
ATOM 1167 C CA . ARG A 1 149 ? -18.867 13.607 5.695 1.00 97.44 149 ARG A CA 1
ATOM 1168 C C . ARG A 1 149 ? -19.538 14.835 5.084 1.00 97.44 149 ARG A C 1
ATOM 1170 O O . ARG A 1 149 ? -20.498 15.361 5.625 1.00 97.44 149 ARG A O 1
ATOM 1177 N N . PHE A 1 150 ? -19.019 15.272 3.952 1.00 96.94 150 PHE A N 1
ATOM 1178 C CA . PHE A 1 150 ? -19.601 16.298 3.097 1.00 96.94 150 PHE A CA 1
ATOM 1179 C C . PHE A 1 150 ? -20.239 15.621 1.879 1.00 96.94 150 PHE A C 1
ATOM 1181 O O . PHE A 1 150 ? -20.046 14.425 1.657 1.00 96.94 150 PHE A O 1
ATOM 1188 N N . GLU A 1 151 ? -20.958 16.384 1.061 1.00 95.88 151 GLU A N 1
ATOM 1189 C CA . GLU A 1 151 ? -21.544 15.882 -0.189 1.00 95.88 151 GLU A CA 1
ATOM 1190 C C . GLU A 1 151 ? -20.478 15.319 -1.144 1.00 95.88 151 GLU A C 1
ATOM 1192 O O . GLU A 1 151 ? -20.614 14.212 -1.659 1.00 95.88 151 GLU A O 1
ATOM 1197 N N . HIS A 1 152 ? -19.363 16.040 -1.289 1.00 96.25 152 HIS A N 1
ATOM 1198 C CA . HIS A 1 152 ? -18.260 15.678 -2.181 1.00 96.25 152 HIS A CA 1
ATOM 1199 C C . HIS A 1 152 ? -16.959 15.393 -1.436 1.00 96.25 152 HIS A C 1
ATOM 1201 O O . HIS A 1 152 ? -15.871 15.589 -1.970 1.00 96.25 152 HIS A O 1
ATOM 1207 N N . GLY A 1 153 ? -17.028 14.967 -0.177 1.00 97.19 153 GLY A N 1
ATOM 1208 C CA . GLY A 1 153 ? -15.802 14.688 0.553 1.00 97.19 153 GLY A CA 1
ATOM 1209 C C . GLY A 1 153 ? -15.993 14.188 1.964 1.00 97.19 153 GLY A C 1
ATOM 1210 O O . GLY A 1 153 ? -17.099 13.954 2.443 1.00 97.19 153 GLY A O 1
ATOM 1211 N N . LYS A 1 154 ? -14.877 13.997 2.649 1.00 97.50 154 LYS A N 1
ATOM 1212 C CA . LYS A 1 154 ? -14.851 13.614 4.056 1.00 97.50 154 LYS A CA 1
ATOM 1213 C C . LYS A 1 154 ? -13.575 14.101 4.712 1.00 97.50 154 LYS A C 1
ATOM 1215 O O . LYS A 1 154 ? -12.539 14.209 4.054 1.00 97.50 154 LYS A O 1
ATOM 1220 N N . ILE A 1 155 ? -13.664 14.318 6.013 1.00 96.81 155 ILE A N 1
ATOM 1221 C CA . ILE A 1 155 ? -12.519 14.559 6.881 1.00 96.81 155 ILE A CA 1
ATOM 1222 C C . ILE A 1 155 ? -12.594 13.656 8.103 1.00 96.81 155 ILE A C 1
ATOM 1224 O O . ILE A 1 155 ? -13.676 13.334 8.604 1.00 96.81 155 ILE A O 1
ATOM 1228 N N . ARG A 1 156 ? -11.423 13.275 8.594 1.00 94.56 156 ARG A N 1
ATOM 1229 C CA . ARG A 1 156 ? -11.235 12.622 9.882 1.00 94.56 156 ARG A CA 1
ATOM 1230 C C . ARG A 1 156 ? -10.010 13.231 10.533 1.00 94.56 156 ARG A C 1
ATOM 1232 O O . ARG A 1 156 ? -8.940 13.237 9.938 1.00 94.56 156 ARG A O 1
ATOM 1239 N N . VAL A 1 157 ? -10.176 13.744 11.741 1.00 94.06 157 VAL A N 1
ATOM 1240 C CA . VAL A 1 157 ? -9.111 14.365 12.526 1.00 94.06 157 VAL A CA 1
ATOM 1241 C C . VAL A 1 157 ? -9.065 13.659 13.861 1.00 94.06 157 VAL A C 1
ATOM 1243 O O . VAL A 1 157 ? -10.076 13.577 14.541 1.00 94.06 157 VAL A O 1
ATOM 1246 N N . ALA A 1 158 ? -7.910 13.157 14.252 1.00 92.31 158 ALA A N 1
ATOM 1247 C CA . ALA A 1 158 ? -7.724 12.533 15.541 1.00 92.31 158 ALA A CA 1
ATOM 1248 C C . ALA A 1 158 ? -6.413 12.989 16.165 1.00 92.31 158 ALA A C 1
ATOM 1250 O O . ALA A 1 158 ? -5.429 13.260 15.479 1.00 92.31 158 ALA A O 1
ATOM 1251 N N . GLY A 1 159 ? -6.385 13.061 17.483 1.00 91.94 159 GLY A N 1
ATOM 1252 C CA . GLY A 1 159 ? -5.192 13.442 18.212 1.00 91.94 159 GLY A CA 1
ATOM 1253 C C . GLY A 1 159 ? -5.245 12.950 19.638 1.00 91.94 159 GLY A C 1
ATOM 1254 O O . GLY A 1 159 ? -6.303 12.585 20.154 1.00 91.94 159 GLY A O 1
ATOM 1255 N N . SER A 1 160 ? -4.084 12.926 20.268 1.00 91.94 160 SER A N 1
ATOM 1256 C CA . SER A 1 160 ? -3.991 12.680 21.694 1.00 91.94 160 SER A CA 1
ATOM 1257 C C . SER A 1 160 ? -2.905 13.517 22.327 1.00 91.94 160 SER A C 1
ATOM 1259 O O . SER A 1 160 ? -1.988 13.990 21.652 1.00 91.94 160 SER A O 1
ATOM 1261 N N . LEU A 1 161 ? -3.068 13.743 23.621 1.00 92.56 161 LEU A N 1
ATOM 1262 C CA . LEU A 1 161 ? -2.211 14.590 24.418 1.00 92.56 161 LEU A CA 1
ATOM 1263 C C . LEU A 1 161 ? -2.154 14.028 25.839 1.00 92.56 161 LEU A C 1
ATOM 1265 O O . LEU A 1 161 ? -3.172 13.616 26.393 1.00 92.56 161 LEU A O 1
ATOM 1269 N N . LEU A 1 162 ? -0.970 14.031 26.433 1.00 89.94 162 LEU A N 1
ATOM 1270 C CA . LEU A 1 162 ? -0.761 13.736 27.844 1.00 89.94 162 LEU A CA 1
ATOM 1271 C C . LEU A 1 162 ? 0.336 14.641 28.399 1.00 89.94 162 LEU A C 1
ATOM 1273 O O . LEU A 1 162 ? 1.218 15.086 27.659 1.00 89.94 162 LEU A O 1
ATOM 1277 N N . ASN A 1 163 ? 0.270 14.901 29.697 1.00 84.88 163 ASN A N 1
ATOM 1278 C CA . ASN A 1 163 ? 1.302 15.641 30.407 1.00 84.88 163 ASN A CA 1
ATOM 1279 C C . ASN A 1 163 ? 2.281 14.643 31.038 1.00 84.88 163 ASN A C 1
ATOM 1281 O O . ASN A 1 163 ? 1.921 13.967 31.993 1.00 84.88 163 ASN A O 1
ATOM 1285 N N . ASP A 1 164 ? 3.493 14.528 30.502 1.00 72.44 164 ASP A N 1
ATOM 1286 C CA . ASP A 1 164 ? 4.493 13.532 30.916 1.00 72.44 164 ASP A CA 1
ATOM 1287 C C . ASP A 1 164 ? 5.406 14.025 32.057 1.00 72.44 164 ASP A C 1
ATOM 1289 O O . ASP A 1 164 ? 6.368 13.356 32.417 1.00 72.44 164 ASP A O 1
ATOM 1293 N N . SER A 1 165 ? 5.094 15.169 32.682 1.00 60.53 165 SER A N 1
ATOM 1294 C CA . SER A 1 165 ? 5.855 15.733 33.819 1.00 60.53 165 SER A CA 1
ATOM 1295 C C . SER A 1 165 ? 5.891 14.851 35.080 1.00 60.53 165 SER A C 1
ATOM 1297 O O . SER A 1 165 ? 6.542 15.197 36.064 1.00 60.53 165 SER A O 1
ATOM 1299 N N . VAL A 1 166 ? 5.198 13.710 35.072 1.00 54.22 166 VAL A N 1
ATOM 1300 C CA . VAL A 1 166 ? 5.052 12.813 36.226 1.00 54.22 166 VAL A CA 1
ATOM 1301 C C . VAL A 1 166 ? 6.162 11.748 36.286 1.00 54.22 166 VAL A C 1
ATOM 1303 O O . VAL A 1 166 ? 6.384 11.180 37.354 1.00 54.22 166 VAL A O 1
ATOM 1306 N N . PHE A 1 167 ? 6.895 11.481 35.192 1.00 55.62 167 PHE A N 1
ATOM 1307 C CA . PHE A 1 167 ? 7.890 10.397 35.150 1.00 55.62 167 PHE A CA 1
ATOM 1308 C C . PHE A 1 167 ? 9.206 10.807 34.464 1.00 55.62 167 PHE A C 1
ATOM 1310 O O . PHE A 1 167 ? 9.284 10.917 33.244 1.00 55.62 167 PHE A O 1
ATOM 1317 N N . ASP A 1 168 ? 10.264 10.966 35.267 1.00 49.81 168 ASP A N 1
ATOM 1318 C CA . ASP A 1 168 ? 11.636 11.274 34.833 1.00 49.81 168 ASP A CA 1
ATOM 1319 C C . ASP A 1 168 ? 12.218 10.151 33.950 1.00 49.81 168 ASP A C 1
ATOM 1321 O O . ASP A 1 168 ? 12.261 8.983 34.357 1.00 49.81 168 ASP A O 1
ATOM 1325 N N . ARG A 1 169 ? 12.618 10.469 32.707 1.00 60.34 169 ARG A N 1
ATOM 1326 C CA . ARG A 1 169 ? 13.100 9.474 31.732 1.00 60.34 169 ARG A CA 1
ATOM 1327 C C . ARG A 1 169 ? 14.213 10.013 30.832 1.00 60.34 169 ARG A C 1
ATOM 1329 O O . ARG A 1 169 ? 14.036 10.973 30.093 1.00 60.34 169 ARG A O 1
ATOM 1336 N N . GLN A 1 170 ? 15.308 9.254 30.774 1.00 55.22 170 GLN A N 1
ATOM 1337 C CA . GLN A 1 170 ? 16.558 9.546 30.049 1.00 55.22 170 GLN A CA 1
ATOM 1338 C C . GLN A 1 170 ? 16.453 9.650 28.506 1.00 55.22 170 GLN A C 1
ATOM 1340 O O . GLN A 1 170 ? 17.438 9.998 27.864 1.00 55.22 170 GLN A O 1
ATOM 1345 N N . GLN A 1 171 ? 15.305 9.330 27.891 1.00 55.88 171 GLN A N 1
ATOM 1346 C CA . GLN A 1 171 ? 15.127 9.276 26.422 1.00 55.88 171 GLN A CA 1
ATOM 1347 C C . GLN A 1 171 ? 14.116 10.297 25.868 1.00 55.88 171 GLN A C 1
ATOM 1349 O O . GLN A 1 171 ? 13.784 10.269 24.680 1.00 55.88 171 GLN A O 1
ATOM 1354 N N . VAL A 1 172 ? 13.601 11.190 26.712 1.00 59.16 172 VAL A N 1
ATOM 1355 C CA . VAL A 1 172 ? 12.743 12.310 26.300 1.00 59.16 172 VAL A CA 1
ATOM 1356 C C . VAL A 1 172 ? 13.574 13.588 26.432 1.00 59.16 172 VAL A C 1
ATOM 1358 O O . VAL A 1 172 ? 14.336 13.696 27.392 1.00 59.16 172 VAL A O 1
ATOM 1361 N N . PRO A 1 173 ? 13.489 14.548 25.491 1.00 59.31 173 PRO A N 1
ATOM 1362 C CA . PRO A 1 173 ? 14.118 15.846 25.695 1.00 59.31 173 PRO A CA 1
ATOM 1363 C C . PRO A 1 173 ? 13.652 16.436 27.041 1.00 59.31 173 PRO A C 1
ATOM 1365 O O . PRO A 1 173 ? 12.445 16.417 27.297 1.00 59.31 173 PRO A O 1
ATOM 1368 N N . PRO A 1 174 ? 14.577 16.899 27.902 1.00 56.78 174 PRO A N 1
ATOM 1369 C CA . PRO A 1 174 ? 14.317 17.227 29.312 1.00 56.78 174 PRO A CA 1
ATOM 1370 C C . PRO A 1 174 ? 13.276 18.341 29.550 1.00 56.78 174 PRO A C 1
ATOM 1372 O O . PRO A 1 174 ? 12.881 18.589 30.683 1.00 56.78 174 PRO A O 1
ATOM 1375 N N . ASP A 1 175 ? 12.820 18.992 28.486 1.00 62.09 175 ASP A N 1
ATOM 1376 C CA . ASP A 1 175 ? 11.949 20.163 28.427 1.00 62.09 175 ASP A CA 1
ATOM 1377 C C . ASP A 1 175 ? 10.560 19.885 27.795 1.00 62.09 175 ASP A C 1
ATOM 1379 O O . ASP A 1 175 ? 9.740 20.793 27.652 1.00 62.09 175 ASP A O 1
ATOM 1383 N N . LEU A 1 176 ? 10.244 18.632 27.435 1.00 65.81 176 LEU A N 1
ATOM 1384 C CA . LEU A 1 176 ? 8.935 18.247 26.879 1.00 65.81 176 LEU A CA 1
ATOM 1385 C C . LEU A 1 176 ? 7.942 17.796 27.964 1.00 65.81 176 LEU A C 1
ATOM 1387 O O . LEU A 1 176 ? 7.767 16.605 28.209 1.00 65.81 176 LEU A O 1
ATOM 1391 N N . GLU A 1 177 ? 7.223 18.752 28.556 1.00 76.06 177 GLU A N 1
ATOM 1392 C CA . GLU A 1 177 ? 6.147 18.467 29.524 1.00 76.06 177 GLU A CA 1
ATOM 1393 C C . GLU A 1 177 ? 4.899 17.853 28.869 1.00 76.06 177 GLU A C 1
ATOM 1395 O O . GLU A 1 177 ? 4.242 16.987 29.441 1.00 76.06 177 GLU A O 1
ATOM 1400 N N . TRP A 1 178 ? 4.568 18.268 27.645 1.00 86.38 178 TRP A N 1
ATOM 1401 C CA . TRP A 1 178 ? 3.391 17.794 26.919 1.00 86.38 178 TRP A CA 1
ATOM 1402 C C . TRP A 1 178 ? 3.788 16.943 25.724 1.00 86.38 178 TRP A C 1
ATOM 1404 O O . TRP A 1 178 ? 4.564 17.361 24.861 1.00 86.38 178 TRP A O 1
ATOM 1414 N N . ARG A 1 179 ? 3.201 15.751 25.641 1.00 88.88 179 ARG A N 1
ATOM 1415 C CA . ARG A 1 179 ? 3.450 14.803 24.558 1.00 88.88 179 ARG A CA 1
ATOM 1416 C C . ARG A 1 179 ? 2.156 14.450 23.860 1.00 88.88 179 ARG A C 1
ATOM 1418 O O . ARG A 1 179 ? 1.137 14.208 24.506 1.00 88.88 179 ARG A O 1
ATOM 1425 N N . GLY A 1 180 ? 2.197 14.403 22.537 1.00 90.25 180 GLY A N 1
ATOM 1426 C CA . GLY A 1 180 ? 0.990 14.286 21.741 1.00 90.25 180 GLY A CA 1
ATOM 1427 C C . GLY A 1 180 ? 1.218 13.816 20.319 1.00 90.25 180 GLY A C 1
ATOM 1428 O O . GLY A 1 180 ? 2.344 13.741 19.817 1.00 90.25 180 GLY A O 1
ATOM 1429 N N . ASN A 1 181 ? 0.110 13.543 19.646 1.00 91.44 181 ASN A N 1
ATOM 1430 C CA . ASN A 1 181 ? 0.076 13.312 18.215 1.00 91.44 181 ASN A CA 1
ATOM 1431 C C . ASN A 1 181 ? -1.160 13.930 17.568 1.00 91.44 181 ASN A C 1
ATOM 1433 O O . ASN A 1 181 ? -2.177 14.173 18.215 1.00 91.44 181 ASN A O 1
ATOM 1437 N N . ILE A 1 182 ? -1.066 14.117 16.257 1.00 92.12 182 ILE A N 1
ATOM 1438 C CA . ILE A 1 182 ? -2.190 14.453 15.395 1.00 92.12 182 ILE A CA 1
ATOM 1439 C C . ILE A 1 182 ? -2.125 13.603 14.128 1.00 92.12 182 ILE A C 1
ATOM 1441 O O . ILE A 1 182 ? -1.063 13.439 13.522 1.00 92.12 182 ILE A O 1
ATOM 1445 N N . ALA A 1 183 ? -3.272 13.058 13.753 1.00 91.25 183 ALA A N 1
ATOM 1446 C CA . ALA A 1 183 ? -3.531 12.361 12.510 1.00 91.25 183 ALA A CA 1
ATOM 1447 C C . ALA A 1 183 ? -4.751 13.014 11.847 1.00 91.25 183 ALA A C 1
ATOM 1449 O O . ALA A 1 183 ? -5.787 13.173 12.485 1.00 91.25 183 ALA A O 1
ATOM 1450 N N . SER A 1 184 ? -4.651 13.425 10.590 1.00 92.50 184 SER A N 1
ATOM 1451 C CA . SER A 1 184 ? -5.752 14.069 9.877 1.00 92.50 184 SER A CA 1
ATOM 1452 C C . SER A 1 184 ? -5.762 13.635 8.424 1.00 92.50 184 SER A C 1
ATOM 1454 O O . SER A 1 184 ? -4.759 13.787 7.737 1.00 92.50 184 SER A O 1
ATOM 1456 N N . GLU A 1 185 ? -6.890 13.121 7.952 1.00 93.69 185 GLU A N 1
ATOM 1457 C CA . GLU A 1 185 ? -7.119 12.820 6.542 1.00 93.69 185 GLU A CA 1
ATOM 1458 C C . GLU A 1 185 ? -8.303 13.636 6.027 1.00 93.69 185 GLU A C 1
ATOM 1460 O O . GLU A 1 185 ? -9.337 13.765 6.688 1.00 93.69 185 GLU A O 1
ATOM 1465 N N . GLY A 1 186 ? -8.153 14.182 4.828 1.00 96.75 186 GLY A N 1
ATOM 1466 C CA . GLY A 1 186 ? -9.209 14.877 4.112 1.00 96.75 186 GLY A CA 1
ATOM 1467 C C . GLY A 1 186 ? -9.177 14.494 2.647 1.00 96.75 186 GLY A C 1
ATOM 1468 O O . GLY A 1 186 ? -8.107 14.385 2.051 1.00 96.75 186 GLY A O 1
ATOM 1469 N N . ARG A 1 187 ? -10.346 14.258 2.058 1.00 97.56 187 ARG A N 1
ATOM 1470 C CA . ARG A 1 187 ? -10.464 13.893 0.645 1.00 97.56 187 ARG A CA 1
ATOM 1471 C C . ARG A 1 187 ? -11.742 14.463 0.070 1.00 97.56 187 ARG A C 1
ATOM 1473 O O . ARG A 1 187 ? -12.820 14.186 0.594 1.00 97.56 187 ARG A O 1
ATOM 1480 N N . PHE A 1 188 ? -11.593 15.212 -1.011 1.00 98.31 188 PHE A N 1
ATOM 1481 C CA . PHE A 1 188 ? -12.663 15.927 -1.683 1.00 98.31 188 PHE A CA 1
ATOM 1482 C C . PHE A 1 188 ? -12.591 15.679 -3.184 1.00 98.31 188 PHE A C 1
ATOM 1484 O O . PHE A 1 188 ? -11.526 15.820 -3.785 1.00 98.31 188 PHE A O 1
ATOM 1491 N N . ASP A 1 189 ? -13.719 15.311 -3.776 1.00 98.00 189 ASP A N 1
ATOM 1492 C CA . ASP A 1 189 ? -13.893 15.246 -5.220 1.00 98.00 189 ASP A CA 1
ATOM 1493 C C . ASP A 1 189 ? -14.293 16.657 -5.701 1.00 98.00 189 ASP A C 1
ATOM 1495 O O . ASP A 1 189 ? -15.344 17.191 -5.348 1.00 98.00 189 ASP A O 1
ATOM 1499 N N . LEU A 1 190 ? -13.399 17.311 -6.444 1.00 95.88 190 LEU A N 1
ATOM 1500 C CA . LEU A 1 190 ? -13.547 18.668 -6.971 1.00 95.88 190 LEU A CA 1
ATOM 1501 C C . LEU A 1 190 ? -14.176 18.600 -8.373 1.00 95.88 190 LEU A C 1
ATOM 1503 O O . LEU A 1 190 ? -13.512 18.808 -9.390 1.00 95.88 190 LEU A O 1
ATOM 1507 N N . GLY A 1 191 ? -15.461 18.254 -8.422 1.00 93.44 191 GLY A N 1
ATOM 1508 C CA . GLY A 1 191 ? -16.177 17.955 -9.666 1.00 93.44 191 GLY A CA 1
ATOM 1509 C C . GLY A 1 191 ? -15.932 16.524 -10.155 1.00 93.44 191 GLY A C 1
ATOM 1510 O O . GLY A 1 191 ? -15.565 15.647 -9.379 1.00 93.44 191 GLY A O 1
ATOM 1511 N N . GLU A 1 192 ? -16.149 16.272 -11.447 1.00 92.88 192 GLU A N 1
ATOM 1512 C CA . GLU A 1 192 ? -16.130 14.907 -12.007 1.00 92.88 192 GLU A CA 1
ATOM 1513 C C . GLU A 1 192 ? -14.719 14.346 -12.245 1.00 92.88 192 GLU A C 1
ATOM 1515 O O . GLU A 1 192 ? -14.524 13.131 -12.256 1.00 92.88 192 GLU A O 1
ATOM 1520 N N . HIS A 1 193 ? -13.729 15.224 -12.435 1.00 96.31 193 HIS A N 1
ATOM 1521 C CA . HIS A 1 193 ? -12.386 14.832 -12.875 1.00 96.31 193 HIS A CA 1
ATOM 1522 C C . HIS A 1 193 ? -11.305 15.004 -11.823 1.00 96.31 193 HIS A C 1
ATOM 1524 O O . HIS A 1 193 ? -10.263 14.365 -11.939 1.00 96.31 193 HIS A O 1
ATOM 1530 N N . TRP A 1 194 ? -11.505 15.864 -10.828 1.00 97.88 194 TRP A N 1
ATOM 1531 C CA . TRP A 1 194 ? -10.456 16.194 -9.875 1.00 97.88 194 TRP A CA 1
ATOM 1532 C C . TRP A 1 194 ? -10.765 15.665 -8.494 1.00 97.88 194 TRP A C 1
ATOM 1534 O O . TRP A 1 194 ? -11.902 15.657 -8.037 1.00 97.88 194 TRP A O 1
ATOM 1544 N N . ARG A 1 195 ? -9.710 15.283 -7.794 1.00 98.00 195 ARG A N 1
ATOM 1545 C CA . ARG A 1 195 ? -9.735 14.968 -6.377 1.00 98.00 195 ARG A CA 1
ATOM 1546 C C . ARG A 1 195 ? -8.574 15.662 -5.706 1.00 98.00 195 ARG A C 1
ATOM 1548 O O . ARG A 1 195 ? -7.460 15.603 -6.205 1.00 98.00 195 ARG A O 1
ATOM 1555 N N . ALA A 1 196 ? -8.809 16.267 -4.557 1.00 98.38 196 ALA A N 1
ATOM 1556 C CA . ALA A 1 196 ? -7.750 16.824 -3.735 1.00 98.38 196 ALA A CA 1
ATOM 1557 C C . ALA A 1 196 ? -7.913 16.392 -2.283 1.00 98.38 196 ALA A C 1
ATOM 1559 O O . ALA A 1 196 ? -9.001 16.020 -1.832 1.00 98.38 196 ALA A O 1
ATOM 1560 N N . GLY A 1 197 ? -6.820 16.430 -1.540 1.00 98.00 197 GLY A N 1
ATOM 1561 C CA . GLY A 1 197 ? -6.845 16.011 -0.156 1.00 98.00 197 GLY A CA 1
ATOM 1562 C C . GLY A 1 197 ? -5.521 16.169 0.558 1.00 98.00 197 GLY A C 1
ATOM 1563 O O . GLY A 1 197 ? -4.548 16.719 0.039 1.00 98.00 197 GL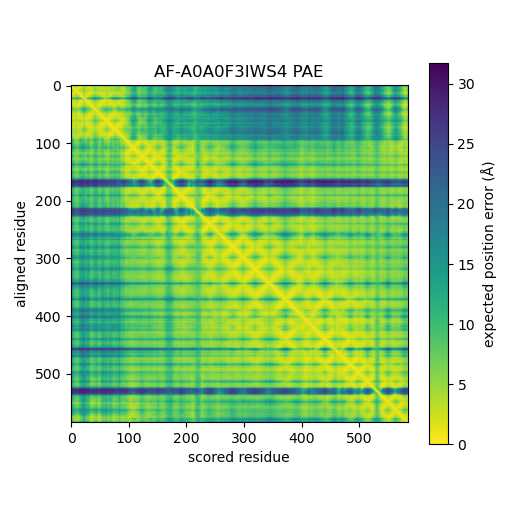Y A O 1
ATOM 1564 N N . TRP A 1 198 ? -5.510 15.663 1.781 1.00 97.06 198 TRP A N 1
ATOM 1565 C CA . TRP A 1 198 ? -4.328 15.591 2.6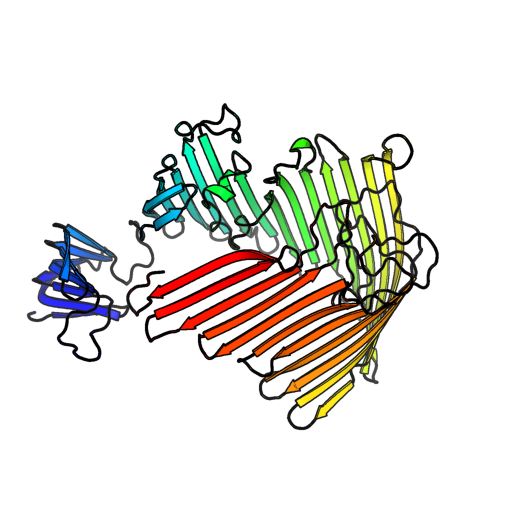16 1.00 97.06 198 TRP A CA 1
ATOM 1566 C C . TRP A 1 198 ? -4.356 14.333 3.480 1.00 97.06 198 TRP A C 1
ATOM 1568 O O . TRP A 1 198 ? -5.414 13.779 3.783 1.00 97.06 198 TRP A O 1
ATOM 1578 N N . ASP A 1 199 ? -3.171 13.922 3.900 1.00 94.12 199 ASP A N 1
ATOM 1579 C CA . ASP A 1 199 ? -2.921 12.982 4.986 1.00 94.12 199 ASP A CA 1
ATOM 1580 C C . ASP A 1 199 ? -1.841 13.629 5.850 1.00 94.12 199 ASP A C 1
ATOM 1582 O O . ASP A 1 199 ? -0.797 14.027 5.348 1.00 94.12 199 ASP A O 1
ATOM 1586 N N . VAL A 1 200 ? -2.090 13.840 7.130 1.00 92.81 200 VAL A N 1
ATOM 1587 C CA . VAL A 1 200 ? -1.146 14.469 8.047 1.00 92.81 200 VAL A CA 1
ATOM 1588 C C . VAL A 1 200 ? -0.972 13.550 9.231 1.00 92.81 200 VAL A C 1
ATOM 1590 O O . VAL A 1 200 ? -1.940 13.272 9.923 1.00 92.81 200 VAL A O 1
ATOM 1593 N N . ALA A 1 201 ? 0.265 13.158 9.517 1.00 90.62 201 ALA A N 1
ATOM 1594 C CA . ALA A 1 201 ? 0.610 12.446 10.737 1.00 90.62 201 ALA A CA 1
ATOM 1595 C C . ALA A 1 201 ? 1.837 13.082 11.389 1.00 90.62 201 ALA A C 1
ATOM 1597 O O . ALA A 1 201 ? 2.904 13.189 10.778 1.00 90.62 201 ALA A O 1
ATOM 1598 N N . ARG A 1 202 ? 1.692 13.526 12.638 1.00 91.81 202 ARG A N 1
ATOM 1599 C CA . ARG A 1 202 ? 2.764 14.145 13.426 1.00 91.81 202 ARG A CA 1
ATOM 1600 C C . ARG A 1 202 ? 2.694 13.698 14.875 1.00 91.81 202 ARG A C 1
ATOM 1602 O O . ARG A 1 202 ? 1.615 13.446 15.402 1.00 91.81 202 ARG A O 1
ATOM 1609 N N . ALA A 1 203 ? 3.854 13.642 15.511 1.00 90.38 203 ALA A N 1
ATOM 1610 C CA . ALA A 1 203 ? 3.991 13.383 16.937 1.00 90.38 203 ALA A CA 1
ATOM 1611 C C . ALA A 1 203 ? 5.020 14.339 17.545 1.00 90.38 203 ALA A C 1
ATOM 1613 O O . ALA A 1 203 ? 5.908 14.825 16.843 1.00 90.38 203 ALA A O 1
ATOM 1614 N N . THR A 1 204 ? 4.930 14.596 18.844 1.00 90.19 204 THR A N 1
ATOM 1615 C CA . THR A 1 204 ? 5.903 15.430 19.569 1.00 90.19 204 THR A CA 1
ATOM 1616 C C . THR A 1 204 ? 7.297 14.801 19.583 1.00 90.19 204 THR A C 1
ATOM 1618 O O . THR A 1 204 ? 8.303 15.494 19.430 1.00 90.19 204 THR A O 1
ATOM 1621 N N . ASP A 1 205 ? 7.364 13.472 19.693 1.00 85.62 205 ASP A N 1
ATOM 1622 C CA . ASP A 1 205 ? 8.607 12.706 19.749 1.00 85.62 205 ASP A CA 1
ATOM 1623 C C . ASP A 1 205 ? 8.503 11.355 19.020 1.00 85.62 205 ASP A C 1
ATOM 1625 O O . ASP A 1 205 ? 7.432 10.923 18.592 1.00 85.62 205 ASP A O 1
ATOM 1629 N N . ARG A 1 206 ? 9.651 10.686 18.871 1.00 85.50 206 ARG A N 1
ATOM 1630 C CA . ARG A 1 206 ? 9.809 9.445 18.095 1.00 85.50 206 ARG A CA 1
ATOM 1631 C C . ARG A 1 206 ? 9.152 8.224 18.738 1.00 85.50 206 ARG A C 1
ATOM 1633 O O . ARG A 1 206 ? 8.813 7.268 18.049 1.00 85.50 206 ARG A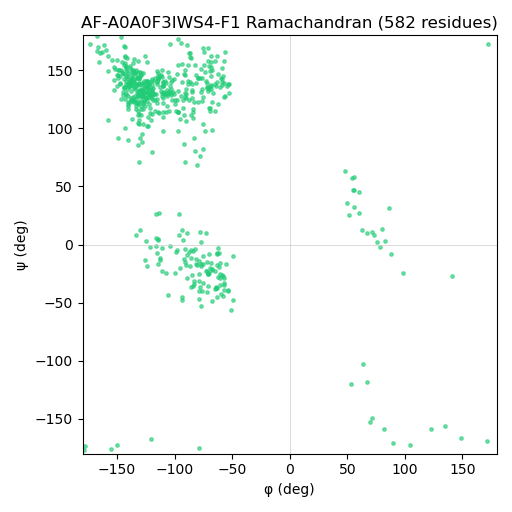 O 1
ATOM 1640 N N . THR A 1 207 ? 8.981 8.239 20.056 1.00 83.31 207 THR A N 1
ATOM 1641 C CA . THR A 1 207 ? 8.527 7.078 20.831 1.00 83.31 207 THR A CA 1
ATOM 1642 C C . THR A 1 207 ? 7.022 7.089 21.084 1.00 83.31 207 THR A C 1
ATOM 1644 O O . THR A 1 207 ? 6.446 6.030 21.331 1.00 83.31 207 THR A O 1
ATOM 1647 N N . TYR A 1 208 ? 6.378 8.257 20.979 1.00 85.50 208 TYR A N 1
ATOM 1648 C CA . TYR A 1 208 ? 4.990 8.484 21.386 1.00 85.50 208 TYR A CA 1
ATOM 1649 C C . TYR A 1 208 ? 3.998 7.456 20.819 1.00 85.50 208 TYR A C 1
ATOM 1651 O O . TYR A 1 208 ? 3.323 6.752 21.571 1.00 85.50 208 TYR A O 1
ATOM 1659 N N . ILE A 1 209 ? 3.952 7.311 19.490 1.00 83.88 209 ILE A N 1
ATOM 1660 C CA . ILE A 1 209 ? 2.994 6.429 18.801 1.00 83.88 209 ILE A CA 1
ATOM 1661 C C . ILE A 1 209 ? 3.204 4.960 19.189 1.00 83.88 209 ILE A C 1
ATOM 1663 O O . ILE A 1 209 ? 2.246 4.260 19.517 1.00 83.88 209 ILE A O 1
ATOM 1667 N N . ARG A 1 210 ? 4.464 4.500 19.204 1.00 79.56 210 ARG A N 1
ATOM 1668 C CA . ARG A 1 210 ? 4.836 3.122 19.568 1.00 79.56 210 ARG A CA 1
ATOM 1669 C C . ARG A 1 210 ? 4.468 2.798 21.014 1.00 79.56 210 ARG A C 1
ATOM 1671 O O . ARG A 1 210 ? 4.061 1.679 21.318 1.00 79.56 210 ARG A O 1
ATOM 1678 N N . ARG A 1 211 ? 4.633 3.778 21.900 1.00 82.06 211 ARG A N 1
ATOM 1679 C CA . ARG A 1 211 ? 4.473 3.621 23.341 1.00 82.06 211 ARG A CA 1
ATOM 1680 C C . ARG A 1 211 ? 3.014 3.583 23.769 1.00 82.06 211 ARG A C 1
ATOM 1682 O O . ARG A 1 211 ? 2.613 2.641 24.445 1.00 82.06 211 ARG A O 1
ATOM 1689 N N . PHE A 1 212 ? 2.231 4.580 23.362 1.00 81.81 212 PHE A N 1
ATOM 1690 C CA . PHE A 1 212 ? 0.848 4.713 23.822 1.00 81.81 212 PHE A CA 1
ATOM 1691 C C . PHE A 1 212 ? -0.156 4.005 22.912 1.00 81.81 212 PHE A C 1
ATOM 1693 O O . PHE A 1 212 ? -1.290 3.774 23.325 1.00 81.81 212 PHE A O 1
ATOM 1700 N N . LYS A 1 213 ? 0.248 3.636 21.684 1.00 75.56 213 LYS A N 1
ATOM 1701 C CA . LYS A 1 213 ? -0.607 2.978 20.678 1.00 75.56 213 LYS A CA 1
ATOM 1702 C C . LYS A 1 213 ? -1.933 3.726 20.445 1.00 75.56 213 LYS A C 1
ATOM 1704 O O . LYS A 1 213 ? -2.929 3.135 20.040 1.00 75.56 213 LYS A O 1
ATOM 1709 N N . VAL A 1 214 ? -1.949 5.034 20.708 1.00 66.31 214 VAL A N 1
ATOM 1710 C CA . VAL A 1 214 ? -3.068 5.940 20.426 1.00 66.31 214 VAL A CA 1
ATOM 1711 C C . VAL A 1 214 ? -2.850 6.506 19.034 1.00 66.31 214 VAL A C 1
ATOM 1713 O O . VAL A 1 214 ? -1.708 6.712 18.627 1.00 66.31 214 VAL A O 1
ATOM 1716 N N . GLY A 1 215 ? -3.910 6.752 18.270 1.00 54.72 215 GLY A N 1
ATOM 1717 C CA . GLY A 1 215 ? -3.735 7.323 16.934 1.00 54.72 215 GLY A CA 1
ATOM 1718 C C . GLY A 1 215 ? -3.780 6.310 15.795 1.00 54.72 215 GLY A C 1
ATOM 1719 O O . GLY A 1 215 ? -4.030 6.657 14.646 1.00 54.72 215 GLY A O 1
ATOM 1720 N N . THR A 1 216 ? -3.474 5.052 16.096 1.00 51.56 216 THR A N 1
ATOM 1721 C CA . THR A 1 216 ? -2.974 4.093 15.103 1.00 51.56 216 THR A CA 1
ATOM 1722 C C . THR A 1 216 ? -4.074 3.360 14.343 1.00 51.56 216 THR A C 1
ATOM 1724 O O . THR A 1 216 ? -3.812 2.887 13.245 1.00 51.56 216 THR A O 1
ATOM 1727 N N . ASN A 1 217 ? -5.303 3.348 14.868 1.00 51.56 217 ASN A N 1
ATOM 1728 C CA . ASN A 1 217 ? -6.501 2.843 14.185 1.00 51.56 217 ASN A CA 1
ATOM 1729 C C . ASN A 1 217 ? -7.259 3.956 13.423 1.00 51.56 217 ASN A C 1
ATOM 1731 O O . ASN A 1 217 ? -8.350 3.722 12.897 1.00 51.56 217 ASN A O 1
ATOM 1735 N N . PHE A 1 218 ? -6.720 5.184 13.391 1.00 51.03 218 PHE A N 1
ATOM 1736 C CA . PHE A 1 218 ? -7.427 6.354 12.858 1.00 51.03 218 PHE A CA 1
ATOM 1737 C C . PHE A 1 218 ? -7.179 6.638 11.377 1.00 51.03 218 PHE A C 1
ATOM 1739 O O . PHE A 1 218 ? -7.936 7.393 10.775 1.00 51.03 218 PHE A O 1
ATOM 1746 N N . THR A 1 219 ? -6.194 5.996 10.751 1.00 46.06 219 THR A N 1
ATOM 1747 C CA . THR A 1 219 ? -6.143 5.941 9.287 1.00 46.06 219 THR A CA 1
ATOM 1748 C C . THR A 1 219 ? -6.849 4.700 8.790 1.00 46.06 219 THR A C 1
ATOM 1750 O O . THR A 1 219 ? -6.810 3.652 9.432 1.00 46.06 219 THR A O 1
ATOM 1753 N N . SER A 1 220 ? -7.472 4.815 7.621 1.00 38.84 220 SER A N 1
ATOM 1754 C CA . SER A 1 220 ? -8.222 3.749 6.939 1.00 38.84 220 SER A CA 1
ATOM 1755 C C . SER A 1 220 ? -7.499 2.393 6.800 1.00 38.84 220 SER A C 1
ATOM 1757 O O . SER A 1 220 ? -8.147 1.414 6.455 1.00 38.84 220 SER A O 1
ATOM 1759 N N . ASN A 1 221 ? -6.198 2.309 7.109 1.00 42.47 221 ASN A N 1
ATOM 1760 C CA . ASN A 1 221 ? -5.354 1.130 6.911 1.00 42.47 221 ASN A CA 1
ATOM 1761 C C . ASN A 1 221 ? -4.462 0.750 8.117 1.00 42.47 221 ASN A C 1
ATOM 1763 O O . ASN A 1 221 ? -3.554 -0.057 7.944 1.00 42.47 221 ASN A O 1
ATOM 1767 N N . GLY A 1 222 ? -4.601 1.370 9.298 1.00 49.72 222 GLY A N 1
ATOM 1768 C CA . GLY A 1 222 ? -3.742 1.045 10.458 1.00 49.72 222 GLY A CA 1
ATOM 1769 C C . GLY A 1 222 ? -2.236 1.332 10.268 1.00 49.72 222 GLY A C 1
ATOM 1770 O O . GLY A 1 222 ? -1.398 0.889 11.055 1.00 49.72 222 GLY A O 1
ATOM 1771 N N . ARG A 1 223 ? -1.873 2.077 9.208 1.00 51.00 223 ARG A N 1
ATOM 1772 C CA . ARG A 1 223 ? -0.507 2.192 8.646 1.00 51.00 223 ARG A CA 1
ATOM 1773 C C . ARG A 1 223 ? 0.556 2.692 9.624 1.00 51.00 223 ARG A C 1
ATOM 1775 O O . ARG A 1 223 ? 1.730 2.383 9.455 1.00 51.00 223 ARG A O 1
ATOM 1782 N N . TYR A 1 224 ? 0.172 3.464 10.636 1.00 52.81 224 TYR A N 1
ATOM 1783 C CA . TYR A 1 224 ? 1.127 4.113 11.538 1.00 52.81 224 TYR A CA 1
ATOM 1784 C C . TYR A 1 224 ? 1.545 3.255 12.737 1.00 52.81 224 TYR A C 1
ATOM 1786 O O . TYR A 1 224 ? 2.452 3.645 13.465 1.00 52.81 224 TYR A O 1
ATOM 1794 N N . GLN A 1 225 ? 0.933 2.085 12.943 1.00 51.03 225 GLN A N 1
ATOM 1795 C CA . GLN A 1 225 ? 1.230 1.224 14.093 1.00 51.03 225 GLN A CA 1
ATOM 1796 C C . GLN A 1 225 ? 2.597 0.511 13.974 1.00 51.03 225 GLN A C 1
ATOM 1798 O O . GLN A 1 225 ? 3.190 0.164 14.992 1.00 51.03 225 GLN A O 1
ATOM 1803 N N . VAL A 1 226 ? 3.117 0.347 12.748 1.00 56.84 226 VAL A N 1
ATOM 1804 C CA . VAL A 1 226 ? 4.371 -0.380 12.434 1.00 56.84 226 VAL A CA 1
ATOM 1805 C C . VAL A 1 226 ? 5.314 0.450 11.541 1.00 56.84 226 VAL A C 1
ATOM 1807 O O . VAL A 1 226 ? 6.268 -0.067 10.968 1.00 56.84 226 VAL A O 1
ATOM 1810 N N . SER A 1 227 ? 5.051 1.750 11.374 1.00 67.88 227 SER A N 1
ATOM 1811 C CA . SER A 1 227 ? 5.875 2.592 10.501 1.00 67.88 227 SER A CA 1
ATOM 1812 C C . SER A 1 227 ? 7.086 3.162 11.238 1.00 67.88 227 SER A C 1
ATOM 1814 O O . SER A 1 227 ? 6.971 3.644 12.361 1.00 67.88 227 SER A O 1
ATOM 1816 N N . ASN A 1 228 ? 8.230 3.199 10.557 1.00 80.12 228 ASN A N 1
ATOM 1817 C CA . ASN A 1 228 ? 9.450 3.865 11.020 1.00 80.12 228 ASN A CA 1
ATOM 1818 C C . ASN A 1 228 ? 9.456 5.381 10.742 1.00 80.12 228 ASN A C 1
ATOM 1820 O O . ASN A 1 228 ? 10.388 6.082 11.134 1.00 80.12 228 ASN A O 1
ATOM 1824 N N . ALA A 1 229 ? 8.427 5.905 10.070 1.00 86.75 229 ALA A N 1
ATOM 1825 C CA . ALA A 1 229 ? 8.258 7.332 9.811 1.00 86.75 229 ALA A CA 1
ATOM 1826 C C . ALA A 1 229 ? 6.775 7.729 9.720 1.00 86.75 229 ALA A C 1
ATOM 1828 O O . ALA A 1 229 ? 5.939 6.981 9.207 1.00 86.75 229 ALA A O 1
ATOM 1829 N N . LEU A 1 230 ? 6.447 8.939 10.172 1.00 88.81 230 LEU A N 1
ATOM 1830 C CA . LEU A 1 230 ? 5.150 9.571 9.938 1.00 88.81 230 LEU A CA 1
ATOM 1831 C C . LEU A 1 230 ? 5.225 10.401 8.659 1.00 88.81 230 LEU A C 1
ATOM 1833 O O . LEU A 1 230 ? 6.105 11.250 8.511 1.00 88.81 230 LEU A O 1
ATOM 1837 N N . THR A 1 231 ? 4.303 10.163 7.735 1.00 90.94 231 THR A N 1
ATOM 1838 C CA . THR A 1 231 ? 4.249 10.876 6.456 1.00 90.94 231 THR A CA 1
ATOM 1839 C C . THR A 1 231 ? 3.112 11.881 6.509 1.00 90.94 231 THR A C 1
ATOM 1841 O O . THR A 1 231 ? 2.003 11.526 6.886 1.00 90.94 231 THR A O 1
ATOM 1844 N N . SER A 1 232 ? 3.384 13.130 6.138 1.00 93.81 232 SER A N 1
ATOM 1845 C CA . SER A 1 232 ? 2.330 14.071 5.762 1.00 93.81 232 SER A CA 1
ATOM 1846 C C . SER A 1 232 ? 2.408 14.346 4.275 1.00 93.81 232 SER A C 1
ATOM 1848 O O . SER A 1 232 ? 3.500 14.575 3.753 1.00 93.81 232 SER A O 1
ATOM 1850 N N . ALA A 1 233 ? 1.257 14.362 3.625 1.00 95.81 233 ALA A N 1
ATOM 1851 C CA . ALA A 1 233 ? 1.078 14.622 2.220 1.00 95.81 233 ALA A CA 1
ATOM 1852 C C . ALA A 1 233 ? -0.089 15.590 1.993 1.00 95.81 233 ALA A C 1
ATOM 1854 O O . ALA A 1 233 ? -1.139 15.465 2.619 1.00 95.81 233 ALA A O 1
ATOM 1855 N N . GLY A 1 234 ? 0.077 16.522 1.063 1.00 97.44 234 GLY A N 1
ATOM 1856 C CA . GLY A 1 234 ? -1.033 17.177 0.370 1.00 97.44 234 GLY A CA 1
ATOM 1857 C C . GLY A 1 234 ? -1.042 16.693 -1.072 1.00 97.44 234 GLY A C 1
ATOM 1858 O O . GLY A 1 234 ? 0.036 16.531 -1.647 1.00 97.44 234 GLY A O 1
ATOM 1859 N N . PHE A 1 235 ? -2.216 16.439 -1.646 1.00 97.88 235 PHE A N 1
ATOM 1860 C CA . PHE A 1 235 ? -2.312 15.875 -2.989 1.00 97.88 235 PHE A CA 1
ATOM 1861 C C . PHE A 1 235 ? -3.471 16.440 -3.812 1.00 97.88 235 PHE A C 1
ATOM 1863 O O . PHE A 1 235 ? -4.495 16.866 -3.275 1.00 97.88 235 PHE A O 1
ATOM 1870 N N . ALA A 1 236 ? -3.297 16.397 -5.131 1.00 98.19 236 ALA A N 1
ATOM 1871 C CA . ALA A 1 236 ? -4.326 16.633 -6.133 1.00 98.19 236 ALA A CA 1
ATOM 1872 C C . ALA A 1 236 ? -4.166 15.629 -7.285 1.00 98.19 236 ALA A C 1
ATOM 1874 O O . ALA A 1 236 ? -3.057 15.396 -7.759 1.00 98.19 236 ALA A O 1
ATOM 1875 N N . GLU A 1 237 ? -5.267 15.049 -7.741 1.00 98.00 237 GLU A N 1
ATOM 1876 C CA . GLU A 1 237 ? -5.337 14.025 -8.781 1.00 98.00 237 GLU A CA 1
ATOM 1877 C C . GLU A 1 237 ? -6.383 14.426 -9.823 1.00 98.00 237 GLU A C 1
ATOM 1879 O O . GLU A 1 237 ? -7.472 14.870 -9.462 1.00 98.00 237 GLU A O 1
ATOM 1884 N N . GLY A 1 238 ? -6.061 14.252 -11.101 1.00 98.00 238 GLY A N 1
ATOM 1885 C CA . GLY A 1 238 ? -6.943 14.486 -12.238 1.00 98.00 238 GLY A CA 1
ATOM 1886 C C . GLY A 1 238 ? -7.132 13.206 -13.052 1.00 98.00 238 GLY A C 1
ATOM 1887 O O . GLY A 1 238 ? -6.152 12.567 -13.441 1.00 98.00 238 GLY A O 1
ATOM 1888 N N . PHE A 1 239 ? -8.381 12.842 -13.337 1.00 97.25 239 PHE A N 1
ATOM 1889 C CA . PHE A 1 239 ? -8.768 11.606 -14.018 1.00 97.25 239 PHE A CA 1
ATOM 1890 C C . PHE A 1 239 ? -9.447 11.911 -15.360 1.00 97.25 239 PHE A C 1
ATOM 1892 O O . PHE A 1 239 ? -10.551 12.455 -15.400 1.00 97.25 239 PHE A O 1
ATOM 1899 N N . TYR A 1 240 ? -8.811 11.510 -16.464 1.00 95.38 240 TYR A N 1
ATOM 1900 C CA . TYR A 1 240 ? -9.274 11.788 -17.829 1.00 95.38 240 TYR A CA 1
ATOM 1901 C C . TYR A 1 240 ? -9.268 10.510 -18.676 1.00 95.38 240 TYR A C 1
ATOM 1903 O O . TYR A 1 240 ? -8.432 10.316 -19.562 1.00 95.38 240 TYR A O 1
ATOM 1911 N N . GLY A 1 241 ? -10.197 9.598 -18.379 1.00 93.06 241 GLY A N 1
ATOM 1912 C CA . GLY A 1 241 ? -10.334 8.323 -19.084 1.00 93.06 241 GLY A CA 1
ATOM 1913 C C . GLY A 1 241 ? -9.109 7.424 -18.901 1.00 93.06 241 GLY A C 1
ATOM 1914 O O . GLY A 1 241 ? -8.951 6.790 -17.863 1.00 93.06 241 GLY A O 1
ATOM 1915 N N . ARG A 1 242 ? -8.248 7.355 -19.923 1.00 94.25 242 ARG A N 1
ATOM 1916 C CA . ARG A 1 242 ? -6.987 6.583 -19.902 1.00 94.25 242 ARG A CA 1
ATOM 1917 C C . ARG A 1 242 ? -5.794 7.390 -19.389 1.00 94.25 242 ARG A C 1
ATOM 1919 O O . ARG A 1 242 ? -4.724 6.818 -19.199 1.00 94.25 242 ARG A O 1
ATOM 1926 N N . SER A 1 243 ? -5.981 8.693 -19.204 1.00 97.00 243 SER A N 1
ATOM 1927 C CA . SER A 1 243 ? -4.946 9.628 -18.789 1.00 97.00 243 SER A CA 1
ATOM 1928 C C . SER A 1 243 ? -5.129 10.031 -17.329 1.00 97.00 243 SER A C 1
ATOM 1930 O O . SER A 1 243 ? -6.249 10.110 -16.817 1.00 97.00 243 SER A O 1
ATOM 1932 N N . TYR A 1 244 ? -4.012 10.297 -16.664 1.00 97.94 244 TYR A N 1
ATOM 1933 C CA . TYR A 1 244 ? -3.960 10.598 -15.241 1.00 97.94 244 TYR A CA 1
ATOM 1934 C C . TYR A 1 244 ? -2.960 11.717 -14.968 1.00 97.94 244 TYR A C 1
ATOM 1936 O O . TYR A 1 244 ? -1.869 11.736 -15.537 1.00 97.94 244 TYR A O 1
ATOM 1944 N N . PHE A 1 245 ? -3.316 12.618 -14.064 1.00 98.25 245 PHE A N 1
ATOM 1945 C CA . PHE A 1 245 ? -2.408 13.590 -13.474 1.00 98.25 245 PHE A CA 1
ATOM 1946 C C . PHE A 1 245 ? -2.427 13.421 -11.959 1.00 98.25 245 PHE A C 1
ATOM 1948 O O . PHE A 1 245 ? -3.489 13.239 -11.373 1.00 98.25 245 PHE A O 1
ATOM 1955 N N . GLY A 1 246 ? -1.275 13.522 -11.314 1.00 97.94 246 GLY A N 1
ATOM 1956 C CA . GLY A 1 246 ? -1.172 13.528 -9.862 1.00 97.94 246 GLY A CA 1
ATOM 1957 C C . GLY A 1 246 ? -0.089 14.493 -9.422 1.00 97.94 246 GLY A C 1
ATOM 1958 O O . GLY A 1 246 ? 0.986 14.517 -10.005 1.00 97.94 246 GLY A O 1
ATOM 1959 N N . MET A 1 247 ? -0.341 15.268 -8.379 1.00 98.06 247 MET A N 1
ATOM 1960 C CA . MET A 1 247 ? 0.639 16.146 -7.756 1.00 98.06 247 MET A CA 1
ATOM 1961 C C . MET A 1 247 ? 0.571 15.982 -6.250 1.00 98.06 247 MET A C 1
ATOM 1963 O O . MET A 1 247 ? -0.507 15.989 -5.665 1.00 98.06 247 MET A O 1
ATOM 1967 N N . ASN A 1 248 ? 1.734 15.854 -5.627 1.00 97.75 248 ASN A N 1
ATOM 1968 C CA . ASN A 1 248 ? 1.889 15.641 -4.205 1.00 97.75 248 ASN A CA 1
ATOM 1969 C C . ASN A 1 248 ? 2.966 16.569 -3.643 1.00 97.75 248 ASN A C 1
ATOM 1971 O O . ASN A 1 248 ? 3.947 16.896 -4.310 1.00 97.75 248 ASN A O 1
ATOM 1975 N N . ALA A 1 249 ? 2.816 16.933 -2.379 1.00 97.75 249 ALA A N 1
ATOM 1976 C CA . ALA A 1 249 ? 3.889 17.478 -1.563 1.00 97.75 249 ALA A CA 1
ATOM 1977 C C . ALA A 1 249 ? 4.013 16.614 -0.312 1.00 97.75 249 ALA A C 1
ATOM 1979 O O . ALA A 1 249 ? 3.003 16.363 0.341 1.00 97.75 249 ALA A O 1
ATOM 1980 N N . TYR A 1 250 ? 5.226 16.173 0.023 1.00 95.94 250 TYR A N 1
ATOM 1981 C CA . TYR A 1 250 ? 5.478 15.275 1.150 1.00 95.94 250 TYR A CA 1
ATOM 1982 C C . TYR A 1 250 ? 6.415 15.892 2.184 1.00 95.94 250 TYR A C 1
ATOM 1984 O O . TYR A 1 250 ? 7.417 16.539 1.868 1.00 95.94 250 TYR A O 1
ATOM 1992 N N . SER A 1 251 ? 6.127 15.609 3.449 1.00 94.81 251 SER A N 1
ATOM 1993 C CA . SER A 1 251 ? 7.002 15.902 4.574 1.00 94.81 251 SER A CA 1
ATOM 1994 C C . SER A 1 251 ? 6.989 14.735 5.553 1.00 94.81 251 SER A C 1
ATOM 1996 O O . SER A 1 251 ? 5.935 14.366 6.079 1.00 94.81 251 SER A O 1
ATOM 1998 N N . PHE A 1 252 ? 8.170 14.189 5.823 1.00 92.69 252 PHE A N 1
ATOM 1999 C CA . PHE A 1 252 ? 8.351 13.005 6.655 1.00 92.69 252 PHE A CA 1
ATOM 2000 C C . PHE A 1 252 ? 8.906 13.374 8.035 1.00 92.69 252 PHE A C 1
ATOM 2002 O O . PHE A 1 252 ? 9.742 14.267 8.169 1.00 92.69 252 PHE A O 1
ATOM 2009 N N . GLN A 1 253 ? 8.469 12.651 9.060 1.00 90.88 253 GLN A N 1
ATOM 2010 C CA . GLN A 1 253 ? 9.020 12.684 10.409 1.00 90.88 253 GLN A CA 1
ATOM 2011 C C . GLN A 1 253 ? 9.507 11.276 10.762 1.00 90.88 253 GLN A C 1
ATOM 2013 O O . GLN A 1 253 ? 8.698 10.384 11.005 1.00 90.88 253 GLN A O 1
ATOM 2018 N N . THR A 1 254 ? 10.825 11.076 10.796 1.00 89.50 254 THR A N 1
ATOM 2019 C CA . THR A 1 254 ? 11.413 9.794 11.212 1.00 89.50 254 THR A CA 1
ATOM 2020 C C . THR A 1 254 ? 11.110 9.484 12.682 1.00 89.50 254 THR A C 1
ATOM 2022 O O . THR A 1 254 ? 11.175 10.370 13.544 1.00 89.50 254 THR A O 1
ATOM 2025 N N . LEU A 1 255 ? 10.783 8.221 12.954 1.00 86.12 255 LEU A N 1
ATOM 2026 C CA . LEU A 1 255 ? 10.609 7.644 14.288 1.00 86.12 255 LEU A CA 1
ATOM 2027 C C . LEU A 1 255 ? 11.812 6.776 14.705 1.00 86.12 255 LEU A C 1
ATOM 2029 O O . LEU A 1 255 ? 11.828 6.253 15.818 1.00 86.12 255 LEU A O 1
ATOM 2033 N N . ARG A 1 256 ? 12.819 6.641 13.833 1.00 83.50 256 ARG A N 1
ATOM 2034 C CA . ARG A 1 256 ? 14.075 5.929 14.096 1.00 83.50 256 ARG A CA 1
ATOM 2035 C C . ARG A 1 256 ? 15.036 6.820 14.873 1.00 83.50 256 ARG A C 1
ATOM 2037 O O . ARG A 1 256 ? 15.033 8.040 14.699 1.00 83.50 256 ARG A O 1
ATOM 2044 N N . GLU A 1 257 ? 15.829 6.226 15.753 1.00 77.44 257 GLU A N 1
ATOM 2045 C CA . GLU A 1 257 ? 16.740 6.967 16.628 1.00 77.44 257 GLU A CA 1
ATOM 2046 C C . GLU A 1 257 ? 18.005 7.399 15.876 1.00 77.44 257 GLU A C 1
ATOM 2048 O O . GLU A 1 257 ? 18.431 8.548 15.984 1.00 77.44 257 GLU A O 1
ATOM 2053 N N . GLU A 1 258 ? 18.507 6.500 15.037 1.00 80.38 258 GLU A N 1
ATOM 2054 C CA . GLU A 1 258 ? 19.694 6.610 14.195 1.00 80.38 258 GLU A CA 1
ATOM 2055 C C . GLU A 1 258 ? 19.573 7.639 13.059 1.00 80.38 258 GLU A C 1
ATOM 2057 O O . GLU A 1 258 ? 20.582 8.146 12.570 1.00 80.38 258 GLU A O 1
ATOM 2062 N N . ASP A 1 259 ? 18.351 7.989 12.654 1.00 82.50 259 ASP A N 1
ATOM 2063 C CA . ASP A 1 259 ? 18.132 8.976 11.600 1.00 82.50 259 ASP A CA 1
ATOM 2064 C C . ASP A 1 259 ? 18.331 10.403 12.140 1.00 82.50 259 ASP A C 1
ATOM 2066 O O . ASP A 1 259 ? 17.879 10.747 13.235 1.00 82.50 259 ASP A O 1
ATOM 2070 N N . THR A 1 260 ? 18.902 11.307 11.344 1.00 82.31 260 THR A N 1
ATOM 2071 C CA . THR A 1 260 ? 18.974 12.742 11.680 1.00 82.31 260 THR A CA 1
ATOM 2072 C C . THR A 1 260 ? 17.844 13.513 11.000 1.00 82.31 260 THR A C 1
ATOM 2074 O O . THR A 1 260 ? 17.624 13.372 9.801 1.00 82.31 260 THR A O 1
ATOM 2077 N N . ARG A 1 261 ? 17.117 14.371 11.737 1.00 80.25 261 ARG A N 1
ATOM 2078 C CA . ARG A 1 261 ? 15.970 15.123 11.174 1.00 80.25 261 ARG A CA 1
ATOM 2079 C C . ARG A 1 261 ? 16.355 15.983 9.966 1.00 80.25 261 ARG A C 1
ATOM 2081 O O . ARG A 1 261 ? 15.558 16.114 9.045 1.00 80.25 261 ARG A O 1
ATOM 2088 N N . ASP A 1 262 ? 17.563 16.540 9.964 1.00 86.69 262 ASP A N 1
ATOM 2089 C CA . ASP A 1 262 ? 18.021 17.451 8.913 1.00 86.69 262 ASP A CA 1
ATOM 2090 C C . ASP A 1 262 ? 18.386 16.742 7.596 1.00 86.69 262 ASP A C 1
ATOM 2092 O O . ASP A 1 262 ? 18.408 17.397 6.550 1.00 86.69 262 ASP A O 1
ATOM 2096 N N . SER A 1 263 ? 18.597 15.418 7.623 1.00 85.81 263 SER A N 1
ATOM 2097 C CA . SER A 1 263 ? 18.852 14.601 6.424 1.00 85.81 263 SER A CA 1
ATOM 2098 C C . SER A 1 263 ? 17.584 14.109 5.717 1.00 85.81 263 SER A C 1
ATOM 2100 O O . SER A 1 263 ? 17.635 13.630 4.579 1.00 85.81 263 SER A O 1
ATOM 2102 N N . ILE A 1 264 ? 16.422 14.259 6.358 1.00 89.81 264 ILE A N 1
ATOM 2103 C CA . ILE A 1 264 ? 15.139 13.846 5.795 1.00 89.81 264 ILE A CA 1
ATOM 2104 C C . ILE A 1 264 ? 14.688 14.846 4.724 1.00 89.81 264 ILE A C 1
ATOM 2106 O O . ILE A 1 264 ? 14.586 16.050 4.968 1.00 89.81 264 ILE A O 1
ATOM 2110 N N . ALA A 1 265 ? 14.384 14.335 3.530 1.00 91.81 265 ALA A N 1
ATOM 2111 C CA . ALA A 1 265 ? 13.912 15.151 2.418 1.00 91.81 265 ALA A CA 1
ATOM 2112 C C . ALA A 1 265 ? 12.509 15.715 2.665 1.00 91.81 265 ALA A C 1
ATOM 2114 O O . ALA A 1 265 ? 11.625 15.049 3.207 1.00 91.81 265 ALA A O 1
ATOM 2115 N N . ARG A 1 266 ? 12.281 16.934 2.183 1.00 94.44 266 ARG A N 1
ATOM 2116 C CA . ARG A 1 266 ? 10.951 17.492 1.934 1.00 94.44 266 ARG A CA 1
ATOM 2117 C C . ARG A 1 266 ? 10.739 17.517 0.434 1.00 94.44 266 ARG A C 1
ATOM 2119 O O . ARG A 1 266 ? 11.594 18.027 -0.281 1.00 94.44 266 ARG A O 1
ATOM 2126 N N . ILE A 1 267 ? 9.615 16.981 -0.021 1.00 96.00 267 ILE A N 1
ATOM 2127 C CA . ILE A 1 267 ? 9.302 16.859 -1.444 1.00 96.00 267 ILE A CA 1
ATOM 2128 C C . ILE A 1 267 ? 8.235 17.891 -1.788 1.00 96.00 267 ILE A C 1
ATOM 2130 O O . ILE A 1 267 ? 7.142 17.863 -1.220 1.00 96.00 267 ILE A O 1
ATOM 2134 N N . HIS A 1 268 ? 8.553 18.815 -2.687 1.00 92.88 268 HIS A N 1
ATOM 2135 C CA . HIS A 1 268 ? 7.666 19.900 -3.100 1.00 92.88 268 HIS A CA 1
ATOM 2136 C C . HIS A 1 268 ? 8.076 20.436 -4.488 1.00 92.88 268 HIS A C 1
ATOM 2138 O O . HIS A 1 268 ? 9.075 21.141 -4.604 1.00 92.88 268 HIS A O 1
ATOM 2144 N N . PRO A 1 269 ? 7.312 20.152 -5.559 1.00 96.06 269 PRO A N 1
ATOM 2145 C CA . PRO A 1 269 ? 6.314 19.089 -5.705 1.00 96.06 269 PRO A CA 1
ATOM 2146 C C . PRO A 1 269 ? 6.926 17.748 -6.166 1.00 96.06 269 PRO A C 1
ATOM 2148 O O . PRO A 1 269 ? 8.036 17.694 -6.693 1.00 96.06 269 PRO A O 1
ATOM 2151 N N . ALA A 1 270 ? 6.150 16.674 -6.021 1.00 97.12 270 ALA A N 1
ATOM 2152 C CA . ALA A 1 270 ? 6.234 15.462 -6.834 1.00 97.12 270 ALA A CA 1
ATOM 2153 C C . ALA A 1 270 ? 4.985 15.391 -7.719 1.00 97.12 270 ALA A C 1
ATOM 2155 O O . ALA A 1 270 ? 3.885 15.180 -7.207 1.00 97.12 270 ALA A O 1
ATOM 2156 N N . ALA A 1 271 ? 5.130 15.590 -9.024 1.00 97.88 271 ALA A N 1
ATOM 2157 C CA . ALA A 1 271 ? 4.026 15.583 -9.974 1.00 97.88 271 ALA A CA 1
ATOM 2158 C C . ALA A 1 271 ? 4.262 14.567 -11.088 1.00 97.88 271 ALA A C 1
ATOM 2160 O O . ALA A 1 271 ? 5.368 14.442 -11.596 1.00 97.88 271 ALA A O 1
ATOM 2161 N N . VAL A 1 272 ? 3.209 13.870 -11.493 1.00 97.56 272 VAL A N 1
ATOM 2162 C CA . VAL A 1 272 ? 3.217 12.902 -12.583 1.00 97.56 272 VAL A CA 1
ATOM 2163 C C . VAL A 1 272 ? 2.053 13.175 -13.523 1.00 97.56 272 VAL A C 1
ATOM 2165 O O . VAL A 1 272 ? 0.949 13.502 -13.092 1.00 97.56 272 VAL A O 1
ATOM 2168 N N . ALA A 1 273 ? 2.287 13.003 -14.816 1.00 98.19 273 ALA A N 1
ATOM 2169 C CA . ALA A 1 273 ? 1.256 13.002 -15.839 1.00 98.19 273 ALA A CA 1
ATOM 2170 C C . ALA A 1 273 ? 1.466 11.782 -16.736 1.00 98.19 273 ALA A C 1
ATOM 2172 O O . ALA A 1 273 ? 2.563 11.567 -17.240 1.00 98.19 273 ALA A O 1
ATOM 2173 N N . SER A 1 274 ? 0.427 10.981 -16.937 1.00 98.00 274 SER A N 1
ATOM 2174 C CA . SER A 1 274 ? 0.422 9.864 -17.877 1.00 98.00 274 SER A CA 1
ATOM 2175 C C . SER A 1 274 ? -0.662 10.125 -18.905 1.00 98.00 274 SER A C 1
ATOM 2177 O O . SER A 1 274 ? -1.846 10.157 -18.571 1.00 98.00 274 SER A O 1
ATOM 2179 N N . LEU A 1 275 ? -0.252 10.370 -20.142 1.00 98.06 275 LEU A N 1
ATOM 2180 C CA . LEU A 1 275 ? -1.135 10.654 -21.263 1.00 98.06 275 LEU A CA 1
ATOM 2181 C C . LEU A 1 275 ? -1.095 9.470 -22.221 1.00 98.06 275 LEU A C 1
ATOM 2183 O O . LEU A 1 275 ? -0.018 9.058 -22.657 1.00 98.06 275 LEU A O 1
ATOM 2187 N N . VAL A 1 276 ? -2.262 8.921 -22.543 1.00 97.88 276 VAL A N 1
ATOM 2188 C CA . VAL A 1 276 ? -2.392 7.754 -23.423 1.00 97.88 276 VAL A CA 1
ATOM 2189 C C . VAL A 1 276 ? -3.334 8.095 -24.567 1.00 97.88 276 VAL A C 1
ATOM 2191 O O . VAL A 1 276 ? -4.468 8.509 -24.330 1.00 97.88 276 VAL A O 1
ATOM 2194 N N . SER A 1 277 ? -2.876 7.904 -25.805 1.00 97.44 277 SER A N 1
ATOM 2195 C CA . SER A 1 277 ? 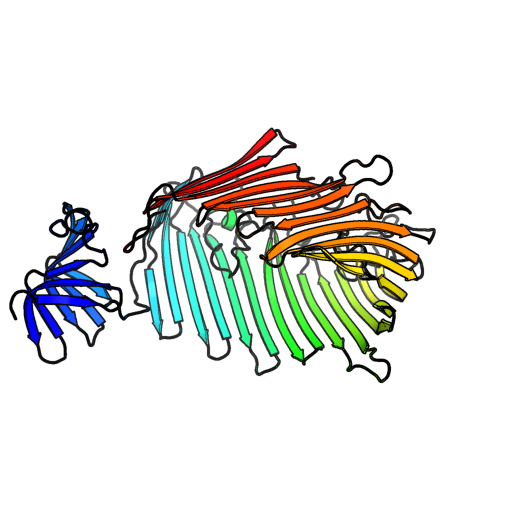-3.701 8.126 -26.991 1.00 97.44 277 SER A CA 1
ATOM 2196 C C . SER A 1 277 ? -4.732 7.015 -27.191 1.00 97.44 277 SER A C 1
ATOM 2198 O O . SER A 1 277 ? -4.630 5.899 -26.654 1.00 97.44 277 SER A O 1
ATOM 2200 N N . ASP A 1 278 ? -5.701 7.290 -28.059 1.00 96.81 278 ASP A N 1
ATOM 2201 C CA . ASP A 1 278 ? -6.469 6.227 -28.689 1.00 96.81 278 ASP A CA 1
ATOM 2202 C C . ASP A 1 278 ? -5.589 5.333 -29.562 1.00 96.81 278 ASP A C 1
ATOM 2204 O O . ASP A 1 278 ? -4.437 5.662 -29.867 1.00 96.81 278 ASP A O 1
ATOM 2208 N N . ALA A 1 279 ? -6.120 4.152 -29.872 1.00 96.75 279 ALA A N 1
ATOM 2209 C CA . ALA A 1 279 ? -5.441 3.228 -30.759 1.00 96.75 279 ALA A CA 1
ATOM 2210 C C . ALA A 1 279 ? -5.469 3.785 -32.185 1.00 96.75 279 ALA A C 1
ATOM 2212 O O . ALA A 1 279 ? -6.504 4.269 -32.644 1.00 96.75 279 ALA A O 1
ATOM 2213 N N . ASP A 1 280 ? -4.335 3.716 -32.869 1.00 96.94 280 ASP A N 1
ATOM 2214 C CA . ASP A 1 280 ? -4.244 4.046 -34.283 1.00 96.94 280 ASP A CA 1
ATOM 2215 C C . ASP A 1 280 ? -4.764 2.898 -35.168 1.00 96.94 280 ASP A C 1
ATOM 2217 O O . ASP A 1 280 ? -5.260 1.876 -34.690 1.00 96.94 280 ASP A O 1
ATOM 2221 N N . SER A 1 281 ? -4.632 3.059 -36.486 1.00 95.94 281 SER A N 1
ATOM 2222 C CA . SER A 1 281 ? -5.049 2.049 -37.469 1.00 95.94 281 SER A CA 1
ATOM 2223 C C . SER A 1 281 ? -4.329 0.696 -37.356 1.00 95.94 281 SER A C 1
ATOM 2225 O O . SER A 1 281 ? -4.849 -0.300 -37.851 1.00 95.94 281 SER A O 1
ATOM 2227 N N . LEU A 1 282 ? -3.162 0.641 -36.706 1.00 95.12 282 LEU A N 1
ATOM 2228 C CA . LEU A 1 282 ? -2.422 -0.595 -36.440 1.00 95.12 282 LEU A CA 1
ATOM 2229 C C . LEU A 1 282 ? -2.815 -1.216 -35.089 1.00 95.12 282 LEU A C 1
ATOM 2231 O O . LEU A 1 282 ? -2.339 -2.294 -34.747 1.00 95.12 282 LEU A O 1
ATOM 2235 N N . GLY A 1 283 ? -3.675 -0.552 -34.311 1.00 95.69 283 GLY A N 1
ATOM 2236 C CA . GLY A 1 283 ? -4.041 -0.954 -32.954 1.00 95.69 283 GLY A CA 1
ATOM 2237 C C . GLY A 1 283 ? -3.037 -0.506 -31.887 1.00 95.69 283 GLY A C 1
ATOM 2238 O O . GLY A 1 283 ? -3.220 -0.819 -30.707 1.00 95.69 283 GLY A O 1
ATOM 2239 N N . GLY A 1 284 ? -1.991 0.231 -32.273 1.00 97.56 284 GLY A N 1
ATOM 2240 C CA . GLY A 1 284 ? -0.967 0.724 -31.361 1.00 97.56 284 GLY A CA 1
ATOM 2241 C C . GLY A 1 284 ? -1.344 2.055 -30.718 1.00 97.56 284 GLY A C 1
ATOM 2242 O O . GLY A 1 284 ? -2.235 2.765 -31.177 1.00 97.56 284 GLY A O 1
ATOM 2243 N N . ARG A 1 285 ? -0.683 2.393 -29.610 1.00 98.06 285 ARG A N 1
ATOM 2244 C CA . ARG A 1 285 ? -0.956 3.606 -28.825 1.00 98.06 285 ARG A CA 1
ATOM 2245 C C . ARG A 1 285 ? 0.319 4.368 -28.525 1.00 98.06 285 ARG A C 1
ATOM 2247 O O . ARG A 1 285 ? 1.343 3.770 -28.195 1.00 98.06 285 ARG A O 1
ATOM 2254 N N . TRP A 1 286 ? 0.216 5.689 -28.543 1.00 98.19 286 TRP A N 1
ATOM 2255 C CA . TRP A 1 286 ? 1.227 6.577 -27.992 1.00 98.19 286 TRP A CA 1
ATOM 2256 C C . TRP A 1 286 ? 0.997 6.770 -26.498 1.00 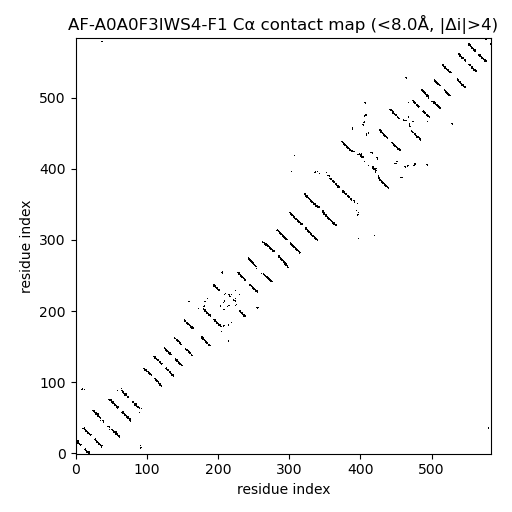98.19 286 TRP A C 1
ATOM 2258 O O . TRP A 1 286 ? -0.137 6.941 -26.039 1.00 98.19 286 TRP A O 1
ATOM 2268 N N . LYS A 1 287 ? 2.087 6.757 -25.737 1.00 98.06 287 LYS A N 1
ATOM 2269 C CA . LYS A 1 287 ? 2.097 7.042 -24.309 1.00 98.06 287 LYS A CA 1
ATOM 2270 C C . LYS A 1 287 ? 3.171 8.074 -23.995 1.00 98.06 287 LYS A C 1
ATOM 2272 O O . LYS A 1 287 ? 4.315 7.912 -24.410 1.00 98.06 287 LYS A O 1
ATOM 2277 N N . LEU A 1 288 ? 2.807 9.094 -23.226 1.00 98.25 288 LEU A N 1
ATOM 2278 C CA . LEU A 1 288 ? 3.730 10.057 -22.637 1.00 98.25 288 LEU A CA 1
ATOM 2279 C C . LEU A 1 288 ? 3.577 10.021 -21.117 1.00 98.25 288 LEU A C 1
ATOM 2281 O O . LEU A 1 288 ? 2.544 10.417 -20.585 1.00 98.25 288 LEU A O 1
ATOM 2285 N N . ASP A 1 289 ? 4.615 9.565 -20.427 1.00 97.94 289 ASP A N 1
ATOM 2286 C CA . ASP A 1 289 ? 4.749 9.726 -18.983 1.00 97.94 289 ASP A CA 1
ATOM 2287 C C . ASP A 1 289 ? 5.684 10.908 -18.697 1.00 97.94 289 ASP A C 1
ATOM 2289 O O . ASP A 1 289 ? 6.843 10.874 -19.098 1.00 97.94 289 ASP A O 1
ATOM 2293 N N . ALA A 1 290 ? 5.221 11.927 -17.982 1.00 98.00 290 ALA A N 1
ATOM 2294 C CA . ALA A 1 290 ? 6.037 13.020 -17.463 1.00 98.00 290 ALA A CA 1
ATOM 2295 C C . ALA A 1 290 ? 6.060 12.975 -15.930 1.00 98.00 290 ALA A C 1
ATOM 2297 O O . ALA A 1 290 ? 5.056 12.653 -15.299 1.00 98.00 290 ALA A O 1
ATOM 2298 N N . ASP A 1 291 ? 7.205 13.284 -15.338 1.00 96.75 291 ASP A N 1
ATOM 2299 C CA . ASP A 1 291 ? 7.464 13.275 -13.901 1.00 96.75 291 ASP A CA 1
ATOM 2300 C C . ASP A 1 291 ? 8.290 14.510 -13.531 1.00 96.75 291 ASP A C 1
ATOM 2302 O O . ASP A 1 291 ? 9.284 14.824 -14.183 1.00 96.75 291 ASP A O 1
ATOM 2306 N N . VAL A 1 292 ? 7.870 15.216 -12.490 1.00 97.81 292 VAL A N 1
ATOM 2307 C CA . VAL A 1 292 ? 8.609 16.311 -11.867 1.00 97.81 292 VAL A CA 1
ATOM 2308 C C . VAL A 1 292 ? 8.812 15.949 -10.410 1.00 97.81 292 VAL A C 1
ATOM 2310 O O . VAL A 1 292 ? 7.845 15.678 -9.703 1.00 97.81 292 VAL A O 1
ATOM 2313 N N . LEU A 1 293 ? 10.053 15.998 -9.943 1.00 97.44 293 LEU A N 1
ATOM 2314 C CA . LEU A 1 293 ? 10.389 15.765 -8.546 1.00 97.44 293 LEU A CA 1
ATOM 2315 C C . LEU A 1 293 ? 11.339 16.856 -8.077 1.00 97.44 293 LEU A C 1
ATOM 2317 O O . LEU A 1 293 ? 12.457 16.948 -8.567 1.00 97.44 293 LEU A O 1
ATOM 2321 N N . SER A 1 294 ? 10.907 17.660 -7.116 1.00 97.31 294 SER A N 1
ATOM 2322 C CA . SER A 1 294 ? 11.757 18.604 -6.396 1.00 97.31 294 SER A CA 1
ATOM 2323 C C . SER A 1 294 ? 11.826 18.182 -4.940 1.00 97.31 294 SER A C 1
ATOM 2325 O O . SER A 1 294 ? 10.802 17.994 -4.275 1.00 97.31 294 SER A O 1
ATOM 2327 N N . LEU A 1 295 ? 13.044 18.006 -4.446 1.00 95.44 295 LEU A N 1
ATOM 2328 C CA . LEU A 1 295 ? 13.307 17.665 -3.063 1.00 95.44 295 LEU A CA 1
ATOM 2329 C C . LEU A 1 295 ? 14.395 18.562 -2.492 1.00 95.44 295 LEU A C 1
ATOM 2331 O O . LEU A 1 295 ? 15.374 18.894 -3.164 1.00 95.44 295 LEU A O 1
ATOM 2335 N N . SER A 1 296 ? 14.222 18.918 -1.223 1.00 95.25 296 SER A N 1
ATOM 2336 C CA . SER A 1 296 ? 15.213 19.670 -0.466 1.00 95.25 296 SER A CA 1
ATOM 2337 C C . SER A 1 296 ? 15.436 19.098 0.926 1.00 95.25 296 SER A C 1
ATOM 2339 O O . SER A 1 296 ? 14.521 18.564 1.566 1.00 95.25 296 SER A O 1
ATOM 2341 N N . ARG A 1 297 ? 16.665 19.231 1.411 1.00 93.19 297 ARG A N 1
ATOM 2342 C CA . ARG A 1 297 ? 17.130 18.817 2.735 1.00 93.19 297 ARG A CA 1
ATOM 2343 C C . ARG A 1 297 ? 17.782 20.001 3.436 1.00 93.19 297 ARG A C 1
ATOM 2345 O O . ARG A 1 297 ? 18.121 21.003 2.822 1.00 93.19 297 ARG A O 1
ATOM 2352 N N . ARG A 1 298 ? 17.928 19.912 4.758 1.00 91.50 298 ARG A N 1
ATOM 2353 C CA . ARG A 1 298 ? 18.781 20.862 5.494 1.00 91.50 298 ARG A CA 1
ATOM 2354 C C . ARG A 1 298 ? 20.240 20.422 5.454 1.00 91.50 298 ARG A C 1
ATOM 2356 O O . ARG A 1 298 ? 21.125 21.261 5.362 1.00 91.50 298 ARG A O 1
ATOM 2363 N N . LEU A 1 299 ? 20.466 19.111 5.498 1.00 91.06 299 LEU A N 1
ATOM 2364 C CA . LEU A 1 299 ? 21.765 18.473 5.368 1.00 91.06 299 LEU A CA 1
ATOM 2365 C C . LEU A 1 299 ? 21.678 17.366 4.312 1.00 91.06 299 LEU A C 1
ATOM 2367 O O . LEU A 1 299 ? 20.956 16.390 4.490 1.00 91.06 299 LEU A O 1
ATOM 2371 N N . GLY A 1 300 ? 22.419 17.503 3.216 1.00 90.56 300 GLY A N 1
ATOM 2372 C CA . GLY A 1 300 ? 22.478 16.499 2.153 1.00 90.56 300 GLY A CA 1
ATOM 2373 C C . GLY A 1 300 ? 22.378 17.117 0.765 1.00 90.56 300 GLY A C 1
ATOM 2374 O O . GLY A 1 300 ? 22.732 18.279 0.569 1.00 90.56 300 GLY A O 1
ATOM 2375 N N . THR A 1 301 ? 21.927 16.307 -0.189 1.00 94.00 301 THR A N 1
ATOM 2376 C CA . THR A 1 301 ? 21.746 16.703 -1.587 1.00 94.00 301 THR A CA 1
ATOM 2377 C C . THR A 1 301 ? 20.341 17.242 -1.813 1.00 94.00 301 THR A C 1
ATOM 2379 O O . THR A 1 301 ? 19.363 16.602 -1.415 1.00 94.00 301 THR A O 1
ATOM 2382 N N . ASP A 1 302 ? 20.257 18.371 -2.508 1.00 95.81 302 ASP A N 1
ATOM 2383 C CA . ASP A 1 302 ? 19.012 18.888 -3.066 1.00 95.81 302 ASP A CA 1
ATOM 2384 C C . ASP A 1 302 ? 18.959 18.539 -4.549 1.00 95.81 302 ASP A C 1
ATOM 2386 O O . ASP A 1 302 ? 19.981 18.575 -5.246 1.00 95.81 302 ASP A O 1
ATOM 2390 N N . SER A 1 303 ? 17.774 18.200 -5.051 1.00 96.56 303 SER A N 1
ATOM 2391 C CA . SER A 1 303 ? 17.621 17.932 -6.477 1.00 96.56 303 SER A CA 1
ATOM 2392 C C . SER A 1 303 ? 16.237 18.287 -6.989 1.00 96.56 303 SER A C 1
ATOM 2394 O O . SER A 1 303 ? 15.229 18.109 -6.311 1.00 96.56 303 SER A O 1
ATOM 2396 N N . THR A 1 304 ? 16.205 18.802 -8.211 1.00 97.56 304 THR A N 1
ATOM 2397 C CA . THR A 1 304 ? 14.991 18.980 -9.001 1.00 97.56 304 THR A CA 1
ATOM 2398 C C . THR A 1 304 ? 15.166 18.240 -10.312 1.00 97.56 304 THR A C 1
ATOM 2400 O O . THR A 1 304 ? 16.176 18.413 -10.992 1.00 97.56 304 THR A O 1
ATOM 2403 N N . ARG A 1 305 ? 14.184 17.422 -10.671 1.00 97.12 305 ARG A N 1
ATOM 2404 C CA . ARG A 1 305 ? 14.150 16.605 -11.878 1.00 97.12 305 ARG A CA 1
ATOM 2405 C C . ARG A 1 305 ? 12.888 16.907 -12.668 1.00 97.12 305 ARG A C 1
ATOM 2407 O O . ARG A 1 305 ? 11.807 16.969 -12.089 1.00 97.12 305 ARG A O 1
ATOM 2414 N N . LEU A 1 306 ? 13.032 16.993 -13.985 1.00 97.94 306 LEU A N 1
ATOM 2415 C CA . LEU A 1 306 ? 11.968 16.761 -14.958 1.00 97.94 306 LEU A CA 1
ATOM 2416 C C . LEU A 1 306 ? 12.361 15.532 -15.783 1.00 97.94 306 LEU A C 1
ATOM 2418 O O . LEU A 1 306 ? 13.417 15.525 -16.411 1.00 97.94 306 LEU A O 1
ATOM 2422 N N . SER A 1 307 ? 11.527 14.500 -15.778 1.00 97.75 307 SER A N 1
ATOM 2423 C CA . SER A 1 307 ? 11.701 13.255 -16.521 1.00 97.75 307 SER A CA 1
ATOM 2424 C C . SER A 1 307 ? 10.518 13.054 -17.455 1.00 97.75 307 SER A C 1
ATOM 2426 O O . SER A 1 307 ? 9.368 13.217 -17.061 1.00 97.75 307 SER A O 1
ATOM 2428 N N . THR A 1 308 ? 10.782 12.693 -18.704 1.00 98.19 308 THR A N 1
ATOM 2429 C CA . THR A 1 308 ? 9.744 12.380 -19.687 1.00 98.19 308 THR A CA 1
ATOM 2430 C C . THR A 1 308 ? 10.067 11.067 -20.368 1.00 98.19 308 THR A C 1
ATOM 2432 O O . THR A 1 308 ? 11.218 10.800 -20.706 1.00 98.19 308 THR A O 1
ATOM 2435 N N . VAL A 1 309 ? 9.054 10.234 -20.571 1.00 97.75 309 VAL A N 1
ATOM 2436 C CA . VAL A 1 309 ? 9.151 8.999 -21.339 1.00 97.75 309 VAL A CA 1
ATOM 2437 C C . VAL A 1 309 ? 8.012 8.961 -22.331 1.00 97.75 309 VAL A C 1
ATOM 2439 O O . VAL A 1 309 ? 6.860 8.752 -21.960 1.00 97.75 309 VAL A O 1
ATOM 2442 N N . SER A 1 310 ? 8.362 9.164 -23.593 1.00 98.12 310 SER A N 1
ATOM 2443 C CA . SER A 1 310 ? 7.448 9.053 -24.721 1.00 98.12 310 SER A CA 1
ATOM 2444 C C . SER A 1 310 ? 7.680 7.726 -25.425 1.00 98.12 310 SER A C 1
ATOM 2446 O O . SER A 1 310 ? 8.825 7.290 -25.563 1.00 98.12 310 SER A O 1
ATOM 2448 N N . GLY A 1 311 ? 6.623 7.070 -25.880 1.00 97.94 311 GLY A N 1
ATOM 2449 C CA . GLY A 1 311 ? 6.775 5.859 -26.663 1.00 97.94 311 GLY A CA 1
ATOM 2450 C C . GLY A 1 311 ? 5.517 5.394 -27.366 1.00 97.94 311 GLY A C 1
ATOM 2451 O O . GLY A 1 311 ? 4.409 5.841 -27.076 1.00 97.94 311 GLY A O 1
ATOM 2452 N N . TYR A 1 312 ? 5.728 4.470 -28.292 1.00 98.44 312 TYR A N 1
ATOM 2453 C CA . TYR A 1 312 ? 4.690 3.787 -29.045 1.00 98.44 312 TYR A CA 1
ATOM 2454 C C . TYR A 1 312 ? 4.642 2.316 -28.634 1.00 98.44 312 TYR A C 1
ATOM 2456 O O . TYR A 1 312 ? 5.684 1.658 -28.571 1.00 98.44 312 TYR A O 1
ATOM 2464 N N . HIS A 1 313 ? 3.443 1.810 -28.353 1.00 97.88 313 HIS A N 1
ATOM 2465 C CA . HIS A 1 313 ? 3.195 0.438 -27.920 1.00 97.88 313 HIS A CA 1
ATOM 2466 C C . HIS A 1 313 ? 2.220 -0.245 -28.878 1.00 97.88 313 HIS A C 1
ATOM 2468 O O . HIS A 1 313 ? 1.084 0.207 -29.020 1.00 97.88 313 HIS A O 1
ATOM 2474 N N . LEU A 1 314 ? 2.645 -1.350 -29.490 1.00 98.06 314 LEU A N 1
ATOM 2475 C CA . LEU A 1 314 ? 1.877 -2.092 -30.487 1.00 98.06 314 LEU A CA 1
ATOM 2476 C C . LEU A 1 314 ? 1.694 -3.553 -30.046 1.00 98.06 314 LEU A C 1
ATOM 2478 O O . LEU A 1 314 ? 2.635 -4.344 -30.165 1.00 98.06 314 LEU A O 1
ATOM 2482 N N . PRO A 1 315 ? 0.515 -3.923 -29.518 1.00 97.00 315 PRO A N 1
ATOM 2483 C CA . PRO A 1 315 ? 0.158 -5.315 -29.283 1.00 97.00 315 PRO A CA 1
ATOM 2484 C C . PRO A 1 315 ? -0.353 -5.962 -30.577 1.00 97.00 315 PRO A C 1
ATOM 2486 O O . PRO A 1 315 ? -1.121 -5.358 -31.320 1.00 97.00 315 PRO A O 1
ATOM 2489 N N . MET A 1 316 ? 0.040 -7.206 -30.832 1.00 96.94 316 MET A N 1
ATOM 2490 C CA . MET A 1 316 ? -0.383 -7.983 -31.995 1.00 96.94 316 MET A CA 1
ATOM 2491 C C . MET A 1 316 ? -0.674 -9.425 -31.584 1.00 96.94 316 MET A C 1
ATOM 2493 O O . MET A 1 316 ? 0.067 -10.021 -30.806 1.00 96.94 316 MET A O 1
ATOM 2497 N N . ILE A 1 317 ? -1.738 -10.002 -32.133 1.00 96.94 317 ILE A N 1
ATOM 2498 C CA . ILE A 1 317 ? -2.044 -11.428 -32.002 1.00 96.94 317 ILE A CA 1
ATOM 2499 C C . ILE A 1 317 ? -2.079 -11.997 -33.415 1.00 96.94 317 ILE A C 1
ATOM 2501 O O . ILE A 1 317 ? -2.763 -11.447 -34.275 1.00 96.94 317 ILE A O 1
ATOM 2505 N N . THR A 1 318 ? -1.304 -13.048 -33.671 1.00 97.12 318 THR A N 1
ATOM 2506 C CA . THR A 1 318 ? -1.284 -13.705 -34.985 1.00 97.12 318 THR A CA 1
ATOM 2507 C C . THR A 1 318 ? -2.396 -14.745 -35.092 1.00 97.12 318 THR A C 1
ATOM 2509 O O . THR A 1 318 ? -2.862 -15.266 -34.079 1.00 97.12 318 THR A O 1
ATOM 2512 N N . ASP A 1 319 ? -2.758 -15.127 -36.318 1.00 95.69 319 ASP A N 1
ATOM 2513 C CA . ASP A 1 319 ? -3.741 -16.195 -36.570 1.00 95.69 319 ASP A CA 1
ATOM 2514 C C . ASP A 1 319 ? -3.323 -17.545 -35.958 1.00 95.69 319 ASP A C 1
ATOM 2516 O O . ASP A 1 319 ? -4.164 -18.363 -35.596 1.00 95.69 319 ASP A O 1
ATOM 2520 N N . GLY A 1 320 ? -2.014 -17.764 -35.784 1.00 94.44 320 GLY A N 1
ATOM 2521 C CA . GLY A 1 320 ? -1.459 -18.933 -35.095 1.00 94.44 320 GLY A CA 1
ATOM 2522 C C . GLY A 1 320 ? -1.547 -18.875 -33.564 1.00 94.44 320 GLY A C 1
ATOM 2523 O O . GLY A 1 320 ? -1.033 -19.770 -32.900 1.00 94.44 320 GLY A O 1
ATOM 2524 N N . GLY A 1 321 ? -2.144 -17.825 -32.988 1.00 95.75 321 GLY A N 1
ATOM 2525 C CA . GLY A 1 321 ? -2.287 -17.640 -31.542 1.00 95.75 321 GLY A CA 1
ATOM 2526 C C . GLY A 1 321 ? -1.037 -17.103 -30.839 1.00 95.75 321 GLY A C 1
ATOM 2527 O O . GLY A 1 321 ? -0.969 -17.138 -29.612 1.00 95.75 321 GLY A O 1
ATOM 2528 N N . HIS A 1 322 ? -0.039 -16.604 -31.578 1.00 97.88 322 HIS A N 1
ATOM 2529 C CA . HIS A 1 322 ? 1.140 -15.980 -30.973 1.00 97.88 322 HIS A CA 1
ATOM 2530 C C . HIS A 1 322 ? 0.778 -14.575 -30.494 1.00 97.88 322 HIS A C 1
ATOM 2532 O O . HIS A 1 322 ? 0.225 -13.781 -31.254 1.00 97.88 322 HIS A O 1
ATOM 2538 N N . VAL A 1 323 ? 1.142 -14.253 -29.256 1.00 98.12 323 VAL A N 1
ATOM 2539 C CA . VAL A 1 323 ? 0.965 -12.921 -28.675 1.00 98.12 323 VAL A CA 1
ATOM 2540 C C . VAL A 1 323 ? 2.294 -12.187 -28.771 1.00 98.12 323 VAL A C 1
ATOM 2542 O O . VAL A 1 323 ? 3.285 -12.593 -28.166 1.00 98.12 323 VAL A O 1
ATOM 2545 N N . LEU A 1 324 ? 2.319 -11.114 -29.551 1.00 98.12 324 LEU A N 1
ATOM 2546 C CA . LEU A 1 324 ? 3.475 -10.258 -29.769 1.00 98.12 324 LEU A CA 1
ATOM 2547 C C . LEU A 1 324 ? 3.187 -8.869 -29.200 1.00 98.12 324 LEU A C 1
ATOM 2549 O O . LEU A 1 324 ? 2.075 -8.357 -29.303 1.00 98.12 324 LEU A O 1
ATOM 2553 N N . ALA A 1 325 ? 4.190 -8.226 -28.617 1.00 97.81 325 ALA A N 1
ATOM 2554 C CA . ALA A 1 325 ? 4.091 -6.816 -28.264 1.00 97.81 325 ALA A CA 1
ATOM 2555 C C . ALA A 1 325 ? 5.410 -6.112 -28.547 1.00 97.81 325 ALA A C 1
ATOM 2557 O O . ALA A 1 325 ? 6.458 -6.550 -28.073 1.00 97.81 325 ALA A O 1
ATOM 2558 N N . PHE A 1 326 ? 5.337 -5.012 -29.289 1.00 98.25 326 PHE A N 1
ATOM 2559 C CA . PHE A 1 326 ? 6.471 -4.165 -29.633 1.00 98.25 326 PHE A CA 1
ATOM 2560 C C . PHE A 1 326 ? 6.350 -2.828 -28.916 1.00 98.25 326 PHE A C 1
ATOM 2562 O O . PHE A 1 326 ? 5.254 -2.305 -28.703 1.00 98.25 326 PHE A O 1
ATOM 2569 N N . SER A 1 327 ? 7.473 -2.270 -28.491 1.00 98.12 327 SER A N 1
ATOM 2570 C CA . SER A 1 327 ? 7.518 -0.973 -27.831 1.00 98.12 327 SER A CA 1
ATOM 2571 C C . SER A 1 327 ? 8.779 -0.225 -28.221 1.00 98.12 327 SER A C 1
ATOM 2573 O O . SER A 1 327 ? 9.876 -0.773 -28.148 1.00 98.12 327 SER A O 1
ATOM 2575 N N . ALA A 1 328 ? 8.623 1.036 -28.602 1.00 98.44 328 ALA A N 1
ATOM 2576 C CA . ALA A 1 328 ? 9.728 1.952 -28.840 1.00 98.44 328 ALA A CA 1
ATOM 2577 C C . ALA A 1 328 ? 9.551 3.149 -27.914 1.00 98.44 328 ALA A C 1
ATOM 2579 O O . ALA A 1 328 ? 8.544 3.849 -27.997 1.00 98.44 328 ALA A O 1
ATOM 2580 N N . THR A 1 329 ? 10.498 3.360 -27.007 1.00 98.19 329 THR A N 1
ATOM 2581 C CA . THR A 1 329 ? 10.413 4.396 -25.975 1.00 98.19 329 THR A CA 1
ATOM 2582 C C . THR A 1 329 ? 11.670 5.247 -25.959 1.00 98.19 329 THR A C 1
ATOM 2584 O O . THR A 1 329 ? 12.766 4.755 -26.213 1.00 98.19 329 THR A O 1
ATOM 2587 N N . VAL A 1 330 ? 11.520 6.520 -25.622 1.00 97.94 330 VAL A N 1
ATOM 2588 C CA . VAL A 1 330 ? 12.618 7.457 -25.411 1.00 97.94 330 VAL A CA 1
ATOM 2589 C C . VAL A 1 330 ? 12.408 8.126 -24.066 1.00 97.94 330 VAL A C 1
ATOM 2591 O O . VAL A 1 330 ? 11.366 8.738 -23.836 1.00 97.94 330 VAL A O 1
ATOM 2594 N N . GLN A 1 331 ? 13.402 8.009 -23.189 1.00 97.19 331 GLN A N 1
ATOM 2595 C CA . GLN A 1 331 ? 13.458 8.734 -21.929 1.00 97.19 331 GLN A CA 1
ATOM 2596 C C . GLN A 1 331 ? 14.385 9.945 -22.048 1.00 97.19 331 GLN A C 1
ATOM 2598 O O . GLN A 1 331 ? 15.532 9.808 -22.475 1.00 97.19 331 GLN A O 1
ATOM 2603 N N . ALA A 1 332 ? 13.896 11.113 -21.643 1.00 97.75 332 ALA A N 1
ATOM 2604 C CA . ALA A 1 332 ? 14.662 12.346 -21.561 1.00 97.75 332 ALA A CA 1
ATOM 2605 C C . ALA A 1 332 ? 14.486 12.980 -20.180 1.00 97.75 332 ALA A C 1
ATOM 2607 O O . ALA A 1 332 ? 13.358 13.198 -19.736 1.00 97.75 332 ALA A O 1
ATOM 2608 N N . ASP A 1 333 ? 15.600 13.289 -19.520 1.00 97.75 333 ASP A N 1
ATOM 2609 C CA . ASP A 1 333 ? 15.609 13.840 -18.170 1.00 97.75 333 ASP A CA 1
ATOM 2610 C C . ASP A 1 333 ? 16.516 15.063 -18.069 1.00 97.75 333 ASP A C 1
ATOM 2612 O O . ASP A 1 333 ? 17.598 15.105 -18.664 1.00 97.75 333 ASP A O 1
ATOM 2616 N N . VAL A 1 334 ? 16.097 16.024 -17.254 1.00 97.94 334 VAL A N 1
ATOM 2617 C CA . VAL A 1 334 ? 16.861 17.210 -16.871 1.00 97.94 334 VAL A CA 1
ATOM 2618 C C . VAL A 1 334 ? 16.872 17.287 -15.352 1.00 97.94 334 VAL A C 1
ATOM 2620 O O . VAL A 1 334 ? 15.822 17.219 -14.716 1.00 97.94 334 VAL A O 1
ATOM 2623 N N . TYR A 1 335 ? 18.062 17.424 -14.781 1.00 97.88 335 TYR A N 1
ATOM 2624 C CA . TYR A 1 335 ? 18.290 17.522 -13.349 1.00 97.88 335 TYR A CA 1
ATOM 2625 C C . TYR A 1 335 ? 19.046 18.806 -13.028 1.00 97.88 335 TYR A C 1
ATOM 2627 O O . TYR A 1 335 ? 20.058 19.099 -13.663 1.00 97.88 335 TYR A O 1
ATOM 2635 N N . SER A 1 336 ? 18.605 19.502 -11.988 1.00 97.81 336 SER A N 1
ATOM 2636 C CA . SER A 1 336 ? 19.392 20.493 -11.260 1.00 97.81 336 SER A CA 1
ATOM 2637 C C . SER A 1 336 ? 19.709 19.913 -9.891 1.00 97.81 336 SER A C 1
ATOM 2639 O O . SER A 1 336 ? 18.804 19.492 -9.167 1.00 97.81 336 SER A O 1
ATOM 2641 N N . VAL A 1 337 ? 20.993 19.808 -9.569 1.00 97.38 337 VAL A N 1
ATOM 2642 C CA . VAL A 1 337 ? 21.477 19.114 -8.375 1.00 97.38 337 VAL A CA 1
ATOM 2643 C C . VAL A 1 337 ? 22.405 20.038 -7.611 1.00 97.38 337 VAL A C 1
ATOM 2645 O O . VAL A 1 337 ? 23.242 20.717 -8.203 1.00 97.38 337 VAL A O 1
ATOM 2648 N N . ASN A 1 338 ? 22.291 20.036 -6.289 1.00 96.75 338 ASN A N 1
ATOM 2649 C CA . ASN A 1 338 ? 23.192 20.770 -5.419 1.00 96.75 338 ASN A CA 1
ATOM 2650 C C . ASN A 1 338 ? 23.748 19.846 -4.336 1.00 96.75 338 ASN A C 1
ATOM 2652 O O . ASN A 1 338 ? 22.993 19.121 -3.687 1.00 96.75 338 ASN A O 1
ATOM 2656 N N . ASN A 1 339 ? 25.062 19.915 -4.114 1.00 94.94 339 ASN A N 1
ATOM 2657 C CA . ASN A 1 339 ? 25.752 19.216 -3.036 1.00 94.94 339 ASN A CA 1
ATOM 2658 C C . ASN A 1 339 ? 25.604 17.680 -3.115 1.00 94.94 339 ASN A C 1
ATOM 2660 O O . ASN A 1 339 ? 25.308 17.019 -2.119 1.00 94.94 339 ASN A O 1
ATOM 2664 N N . LEU A 1 340 ? 25.779 17.101 -4.308 1.00 95.12 340 LEU A N 1
ATOM 2665 C CA . LEU A 1 340 ? 25.783 15.649 -4.518 1.00 95.12 340 LEU A CA 1
ATOM 2666 C C . LEU A 1 340 ? 27.170 15.061 -4.226 1.00 95.12 340 LEU A C 1
ATOM 2668 O O . LEU A 1 340 ? 28.104 15.369 -4.971 1.00 95.12 340 LEU A O 1
ATOM 2672 N N . PRO A 1 341 ? 27.326 14.184 -3.217 1.00 93.56 341 PRO A N 1
ATOM 2673 C CA . PRO A 1 341 ? 28.593 13.510 -2.963 1.00 93.56 341 PRO A CA 1
ATOM 2674 C C . PRO A 1 341 ? 29.114 12.775 -4.198 1.00 93.56 341 PRO A C 1
ATOM 2676 O O . PRO A 1 341 ? 28.356 12.118 -4.914 1.00 93.56 341 PRO A O 1
ATOM 2679 N N . GLN A 1 342 ? 30.413 12.897 -4.460 1.00 92.56 342 GLN A N 1
ATOM 2680 C CA . GLN A 1 342 ? 31.104 12.153 -5.511 1.00 92.56 342 GLN A CA 1
ATOM 2681 C C . GLN A 1 342 ? 32.119 11.208 -4.870 1.00 92.56 342 GLN A C 1
ATOM 2683 O O . GLN A 1 342 ? 32.734 11.546 -3.864 1.00 92.56 342 GLN A O 1
ATOM 2688 N N . ALA A 1 343 ? 32.305 10.024 -5.460 1.00 87.44 343 ALA A N 1
ATOM 2689 C CA . ALA A 1 343 ? 33.238 9.026 -4.929 1.00 87.44 343 ALA A CA 1
ATOM 2690 C C . ALA A 1 343 ? 34.686 9.546 -4.872 1.00 87.44 343 ALA A C 1
ATOM 2692 O O . ALA A 1 343 ? 35.419 9.222 -3.947 1.00 87.44 343 ALA A O 1
ATOM 2693 N N . ASN A 1 344 ? 35.072 10.375 -5.849 1.00 86.44 344 ASN A N 1
ATOM 2694 C CA . ASN A 1 344 ? 36.389 10.993 -5.940 1.00 86.44 344 ASN A CA 1
ATOM 2695 C C . ASN A 1 344 ? 36.221 12.493 -6.219 1.00 86.44 344 ASN A C 1
ATOM 2697 O O . ASN A 1 344 ? 35.749 12.865 -7.295 1.00 86.44 344 ASN A O 1
ATOM 2701 N N . GLY A 1 345 ? 36.629 13.347 -5.279 1.00 88.06 345 GLY A N 1
ATOM 2702 C CA . GLY A 1 345 ? 36.613 14.805 -5.438 1.00 88.06 345 GLY A CA 1
ATOM 2703 C C . GLY A 1 345 ? 35.486 15.518 -4.676 1.00 88.06 345 GLY A C 1
ATOM 2704 O O . GLY A 1 345 ? 34.811 14.904 -3.851 1.00 88.06 345 GLY A O 1
ATOM 2705 N N . PRO A 1 346 ? 35.314 16.834 -4.902 1.00 92.69 346 PRO A N 1
ATOM 2706 C CA . PRO A 1 346 ? 34.304 17.628 -4.210 1.00 92.69 346 PRO A CA 1
ATOM 2707 C C . PRO A 1 346 ? 32.883 17.238 -4.637 1.00 92.69 346 PRO A C 1
ATOM 2709 O O . PRO A 1 346 ? 32.666 16.642 -5.695 1.00 92.69 346 PRO A O 1
ATOM 2712 N N . ASN A 1 347 ? 31.905 17.635 -3.823 1.00 94.62 347 ASN A N 1
ATOM 2713 C CA . ASN A 1 347 ? 30.494 17.455 -4.147 1.00 94.62 347 ASN A CA 1
ATOM 2714 C C . ASN A 1 347 ? 30.141 18.174 -5.460 1.00 94.62 347 ASN A C 1
ATOM 2716 O O . ASN A 1 347 ? 30.629 19.269 -5.746 1.00 94.62 347 ASN A O 1
ATOM 2720 N N . PHE A 1 348 ? 29.276 17.555 -6.259 1.00 95.81 348 PHE A N 1
ATOM 2721 C CA . PHE A 1 348 ? 28.787 18.112 -7.511 1.00 95.81 348 PHE A CA 1
ATOM 2722 C C . PHE A 1 348 ? 27.589 19.037 -7.267 1.00 95.81 348 PHE A C 1
ATOM 2724 O O . PHE A 1 348 ? 26.614 18.642 -6.622 1.00 95.81 348 PHE A O 1
ATOM 2731 N N . SER A 1 349 ? 27.649 20.231 -7.854 1.00 96.94 349 SER A N 1
ATOM 2732 C CA . SER A 1 349 ? 26.522 21.156 -7.979 1.00 96.94 349 SER A CA 1
ATOM 2733 C C . SER A 1 349 ? 26.440 21.658 -9.419 1.00 96.94 349 SER A C 1
ATOM 2735 O O . SER A 1 349 ? 27.444 22.096 -9.981 1.00 96.94 349 SER A O 1
ATOM 2737 N N . GLY A 1 350 ? 25.258 21.579 -10.023 1.00 96.94 350 GLY A N 1
ATOM 2738 C CA . GLY A 1 350 ? 25.013 21.992 -11.400 1.00 96.94 350 GLY A CA 1
ATOM 2739 C C . GLY A 1 350 ? 23.924 21.170 -12.081 1.00 96.94 350 GLY A C 1
ATOM 2740 O O . GLY A 1 350 ? 23.179 20.423 -11.446 1.00 96.94 350 GLY A O 1
ATOM 2741 N N . GLU A 1 351 ? 23.852 21.304 -13.401 1.00 97.56 351 GLU A N 1
ATOM 2742 C CA . GLU A 1 351 ? 22.846 20.632 -14.218 1.00 97.56 351 GLU A CA 1
ATOM 2743 C C . GLU A 1 351 ? 23.388 19.352 -14.861 1.00 97.56 351 GLU A C 1
ATOM 2745 O O . GLU A 1 351 ? 24.564 19.239 -15.230 1.00 97.56 351 GLU A O 1
ATOM 2750 N N . THR A 1 352 ? 22.520 18.357 -15.023 1.00 97.12 352 THR A N 1
ATOM 2751 C CA . THR A 1 352 ? 22.827 17.163 -15.807 1.00 97.12 352 THR A CA 1
ATOM 2752 C C . THR A 1 352 ? 21.599 16.662 -16.548 1.00 97.12 352 THR A C 1
ATOM 2754 O O . THR A 1 352 ? 20.471 16.789 -16.083 1.00 97.12 352 THR A O 1
ATOM 2757 N N . THR A 1 353 ? 21.817 16.088 -17.725 1.00 97.12 353 THR A N 1
ATOM 2758 C CA . THR A 1 353 ? 20.745 15.594 -18.590 1.00 97.12 353 THR A CA 1
ATOM 2759 C C . THR A 1 353 ? 20.947 14.127 -18.925 1.00 97.12 353 THR A C 1
ATOM 2761 O O . THR A 1 353 ? 22.072 13.609 -18.898 1.00 97.12 353 THR A O 1
ATOM 2764 N N . ARG A 1 354 ? 19.867 13.441 -19.287 1.00 96.00 354 ARG A N 1
ATOM 2765 C CA . ARG A 1 354 ? 19.903 12.070 -19.796 1.00 96.00 354 ARG A CA 1
ATOM 2766 C C . ARG A 1 354 ? 18.985 11.942 -21.001 1.00 96.00 354 ARG A C 1
ATOM 2768 O O . ARG A 1 354 ? 17.907 12.515 -21.020 1.00 96.00 354 ARG A O 1
ATOM 2775 N N . PHE A 1 355 ? 19.437 11.180 -21.990 1.00 96.75 355 PHE A N 1
ATOM 2776 C CA . PHE A 1 355 ? 18.659 10.781 -23.155 1.00 96.75 355 PHE A CA 1
ATOM 2777 C C . PHE A 1 355 ? 18.902 9.290 -23.382 1.00 96.75 355 PHE A C 1
ATOM 2779 O O . PHE A 1 355 ? 20.057 8.867 -23.480 1.00 96.75 355 PHE A O 1
ATOM 2786 N N . HIS A 1 356 ? 17.840 8.491 -23.393 1.00 96.44 356 HIS A N 1
ATOM 2787 C CA . HIS A 1 356 ? 17.926 7.037 -23.447 1.00 96.44 356 HIS A CA 1
ATOM 2788 C C . HIS A 1 356 ? 16.797 6.449 -24.310 1.00 96.44 356 HIS A C 1
ATOM 2790 O O . HIS A 1 356 ? 15.661 6.339 -23.841 1.00 96.44 356 HIS A O 1
ATOM 2796 N N . PRO A 1 357 ? 17.079 6.091 -25.574 1.00 97.31 357 PRO A N 1
ATOM 2797 C CA . PRO A 1 357 ? 16.156 5.331 -26.405 1.00 97.31 357 PRO A CA 1
ATOM 2798 C C . PRO A 1 357 ? 16.212 3.838 -26.058 1.00 97.31 357 PRO A C 1
ATOM 2800 O O . PRO A 1 357 ? 17.284 3.293 -25.799 1.00 97.31 357 PRO A O 1
ATOM 2803 N N . GLN A 1 358 ? 15.066 3.170 -26.110 1.00 97.50 358 GLN A N 1
ATOM 2804 C CA . GLN A 1 358 ? 14.927 1.748 -25.824 1.00 97.50 358 GLN A CA 1
ATOM 2805 C C . GLN A 1 358 ? 13.871 1.126 -26.742 1.00 97.50 358 GLN A C 1
ATOM 2807 O O . GLN A 1 358 ? 12.770 1.661 -26.897 1.00 97.50 358 GLN A O 1
ATOM 2812 N N . LEU A 1 359 ? 14.197 -0.031 -27.309 1.00 98.44 359 LEU A N 1
ATOM 2813 C CA . LEU A 1 359 ? 13.272 -0.898 -28.029 1.00 98.44 359 LEU A CA 1
ATOM 2814 C C . LEU A 1 359 ? 13.003 -2.143 -27.187 1.00 98.44 359 LEU A C 1
ATOM 2816 O O . LEU A 1 359 ? 13.916 -2.693 -26.571 1.00 98.44 359 LEU A O 1
ATOM 2820 N N . ALA A 1 360 ? 11.761 -2.605 -27.174 1.00 98.31 360 ALA A N 1
ATOM 2821 C CA . ALA A 1 360 ? 11.379 -3.852 -26.539 1.00 98.31 360 ALA A CA 1
ATOM 2822 C C . ALA A 1 360 ? 10.443 -4.647 -27.449 1.00 98.31 360 ALA A C 1
ATOM 2824 O O . ALA A 1 360 ? 9.551 -4.086 -28.086 1.00 98.31 360 ALA A O 1
ATOM 2825 N N . ALA A 1 361 ? 10.637 -5.958 -27.487 1.00 98.44 361 ALA A N 1
ATOM 2826 C CA . ALA A 1 361 ? 9.749 -6.901 -28.141 1.00 98.44 361 ALA A CA 1
ATOM 2827 C C . ALA A 1 361 ? 9.480 -8.061 -27.185 1.00 98.44 361 ALA A C 1
ATOM 2829 O O . ALA A 1 361 ? 10.389 -8.541 -26.515 1.00 98.44 361 ALA A O 1
ATOM 2830 N N . SER A 1 362 ? 8.240 -8.525 -27.114 1.00 98.25 362 SER A N 1
ATOM 2831 C CA . SER A 1 362 ? 7.895 -9.733 -26.369 1.00 98.25 362 SER A CA 1
ATOM 2832 C C . SER A 1 362 ? 7.074 -10.668 -27.230 1.00 98.25 362 SER A C 1
ATOM 2834 O O . SER A 1 362 ? 6.269 -10.223 -28.046 1.00 98.25 362 SER A O 1
ATOM 2836 N N . TRP A 1 363 ? 7.303 -11.956 -27.028 1.00 98.56 363 TRP A N 1
ATOM 2837 C CA . TRP A 1 363 ? 6.587 -13.050 -27.647 1.00 98.56 363 TRP A CA 1
ATOM 2838 C C . TRP A 1 363 ? 6.118 -14.012 -26.558 1.00 98.56 363 TRP A C 1
ATOM 2840 O O . TRP A 1 363 ? 6.897 -14.405 -25.690 1.00 98.56 363 TRP A O 1
ATOM 2850 N N . ALA A 1 364 ? 4.851 -14.397 -26.612 1.00 98.38 364 ALA A N 1
ATOM 2851 C CA . ALA A 1 364 ? 4.289 -15.482 -25.825 1.00 98.38 364 ALA A CA 1
ATOM 2852 C C . ALA A 1 364 ? 3.471 -16.402 -26.732 1.00 98.38 364 ALA A C 1
ATOM 2854 O O . ALA A 1 364 ? 2.872 -15.951 -27.715 1.00 98.38 364 ALA A O 1
ATOM 2855 N N . TYR A 1 365 ? 3.435 -17.691 -26.397 1.00 98.19 365 TYR A N 1
ATOM 2856 C CA . TYR A 1 365 ? 2.615 -18.659 -27.118 1.00 98.19 365 TYR A CA 1
ATOM 2857 C C . TYR A 1 365 ? 1.725 -19.463 -26.162 1.00 98.19 365 TYR A C 1
ATOM 2859 O O . TYR A 1 365 ? 2.144 -20.507 -25.669 1.00 98.19 365 TYR A O 1
ATOM 2867 N N . PRO A 1 366 ? 0.511 -18.975 -25.855 1.00 97.69 366 PRO A N 1
ATOM 2868 C CA . PRO A 1 366 ? -0.397 -19.633 -24.924 1.00 97.69 366 PRO A CA 1
ATOM 2869 C C . PRO A 1 366 ? -1.030 -20.885 -25.551 1.00 97.69 366 PRO A C 1
ATOM 2871 O O . PRO A 1 366 ? -2.028 -20.816 -26.267 1.00 97.69 366 PRO A O 1
ATOM 2874 N N . LEU A 1 367 ? -0.465 -22.051 -25.249 1.00 97.50 367 LEU A N 1
ATOM 2875 C CA . LEU A 1 367 ? -0.994 -23.353 -25.642 1.00 97.50 367 LEU A CA 1
ATOM 2876 C C . LEU A 1 367 ? -2.055 -23.792 -24.637 1.00 97.50 367 LEU A C 1
ATOM 2878 O O . LEU A 1 367 ? -1.737 -24.144 -23.501 1.00 97.50 367 LEU A O 1
ATOM 2882 N N . VAL A 1 368 ? -3.316 -23.778 -25.061 1.00 96.50 368 VAL A N 1
ATOM 2883 C CA . VAL A 1 368 ? -4.453 -24.175 -24.226 1.00 96.50 368 VAL A CA 1
ATOM 2884 C C . VAL A 1 368 ? -4.980 -25.527 -24.688 1.00 96.50 368 VAL A C 1
ATOM 2886 O O . VAL A 1 368 ? -5.290 -25.709 -25.862 1.00 96.50 368 VAL A O 1
ATOM 2889 N N . ASN A 1 369 ? -5.116 -26.472 -23.762 1.00 96.88 369 ASN A N 1
ATOM 2890 C CA . ASN A 1 369 ? -5.743 -27.762 -24.019 1.00 96.88 369 ASN A CA 1
ATOM 2891 C C . ASN A 1 369 ? -6.673 -28.157 -22.866 1.00 96.88 369 ASN A C 1
ATOM 2893 O O . ASN A 1 369 ? -6.432 -27.814 -21.708 1.00 96.88 369 ASN A O 1
ATOM 2897 N N . ARG A 1 370 ? -7.732 -28.910 -23.165 1.00 96.75 370 ARG A N 1
ATOM 2898 C CA . ARG A 1 370 ? -8.635 -29.456 -22.149 1.00 96.75 370 ARG A CA 1
ATOM 2899 C C . ARG A 1 370 ? -8.199 -30.870 -21.777 1.00 96.75 370 ARG A C 1
ATOM 2901 O O . ARG A 1 370 ? -8.030 -31.727 -22.638 1.00 96.75 370 ARG A O 1
ATOM 2908 N N . VAL A 1 371 ? -8.032 -31.119 -20.482 1.00 94.12 371 VAL A N 1
ATOM 2909 C CA . VAL A 1 371 ? -7.645 -32.414 -19.916 1.00 94.12 371 VAL A CA 1
ATOM 2910 C C . VAL A 1 371 ? -8.713 -32.822 -18.905 1.00 94.12 371 VAL A C 1
ATOM 2912 O O . VAL A 1 371 ? -8.735 -32.320 -17.784 1.00 94.12 371 VAL A O 1
ATOM 2915 N N . LYS A 1 372 ? -9.608 -33.736 -19.305 1.00 93.38 372 LYS A N 1
ATOM 2916 C CA . LYS A 1 372 ? -10.797 -34.128 -18.523 1.00 93.38 372 LYS A CA 1
ATOM 2917 C C . LYS A 1 372 ? -11.633 -32.892 -18.131 1.00 93.38 372 LYS A C 1
ATOM 2919 O O . LYS A 1 372 ? -12.058 -32.145 -19.012 1.00 93.38 372 LYS A O 1
ATOM 2924 N N . ASP A 1 373 ? -11.805 -32.659 -16.832 1.00 95.12 373 ASP A N 1
ATOM 2925 C CA . ASP A 1 373 ? -12.601 -31.575 -16.242 1.00 95.12 373 ASP A CA 1
ATOM 2926 C C . ASP A 1 373 ? -11.738 -30.353 -15.874 1.00 95.12 373 ASP A C 1
ATOM 2928 O O . ASP A 1 373 ? -12.038 -29.608 -14.938 1.00 95.12 373 ASP A O 1
ATOM 2932 N N . ALA A 1 374 ? -10.608 -30.176 -16.566 1.00 96.62 374 ALA A N 1
ATOM 2933 C CA . ALA A 1 374 ? -9.688 -29.069 -16.353 1.00 96.62 374 ALA A CA 1
ATOM 2934 C C . ALA A 1 374 ? -9.149 -28.498 -17.668 1.00 96.62 374 ALA A C 1
ATOM 2936 O O . ALA A 1 374 ? -8.997 -29.191 -18.673 1.00 96.62 374 ALA A O 1
ATOM 2937 N N . THR A 1 375 ? -8.817 -27.213 -17.641 1.00 97.94 375 THR A N 1
ATOM 2938 C CA . THR A 1 375 ? -8.115 -26.508 -18.715 1.00 97.94 375 THR A CA 1
ATOM 2939 C C . THR A 1 375 ? -6.653 -26.344 -18.327 1.00 97.94 375 THR A C 1
ATOM 2941 O O . THR A 1 375 ? -6.356 -25.790 -17.269 1.00 97.94 375 THR A O 1
ATOM 2944 N N . LEU A 1 376 ? -5.751 -26.828 -19.176 1.00 98.06 376 LEU A N 1
ATOM 2945 C CA . LEU A 1 376 ? -4.307 -26.676 -19.064 1.00 98.06 376 LEU A CA 1
ATOM 2946 C C . LEU A 1 376 ? -3.841 -25.577 -20.026 1.00 98.06 376 LEU A C 1
ATOM 2948 O O . LEU A 1 376 ? -4.183 -25.597 -21.204 1.00 98.06 376 LEU A O 1
ATOM 2952 N N . LEU A 1 377 ? -3.040 -24.648 -19.521 1.00 98.00 377 LEU A N 1
ATOM 2953 C CA . LEU A 1 377 ? -2.329 -23.615 -20.262 1.00 98.00 377 LEU A CA 1
ATOM 2954 C C . LEU A 1 377 ? -0.828 -23.832 -20.066 1.00 98.00 377 LEU A C 1
ATOM 2956 O O . LEU A 1 377 ? -0.360 -23.925 -18.932 1.00 98.00 377 LEU A O 1
ATOM 2960 N N . ILE A 1 378 ? -0.076 -23.859 -21.160 1.00 98.25 378 ILE A N 1
ATOM 2961 C CA . ILE A 1 378 ? 1.386 -23.797 -21.163 1.00 98.25 378 ILE A CA 1
ATOM 2962 C C . ILE A 1 378 ? 1.788 -22.618 -22.046 1.00 98.25 378 ILE A C 1
ATOM 2964 O O . ILE A 1 378 ? 1.401 -22.542 -23.204 1.00 98.25 378 ILE A O 1
ATOM 2968 N N . GLU A 1 379 ? 2.552 -21.685 -21.499 1.00 98.38 379 GLU A N 1
ATOM 2969 C CA . GLU A 1 379 ? 2.918 -20.427 -22.143 1.00 98.38 379 GLU A CA 1
ATOM 2970 C C . GLU A 1 379 ? 4.436 -20.226 -22.040 1.00 98.38 379 GLU A C 1
ATOM 2972 O O . GLU A 1 379 ? 4.928 -19.691 -21.039 1.00 98.38 379 GLU A O 1
ATOM 2977 N N . PRO A 1 380 ? 5.220 -20.672 -23.040 1.00 98.44 380 PRO A N 1
ATOM 2978 C CA . PRO A 1 380 ? 6.568 -20.161 -23.229 1.00 98.44 380 PRO A CA 1
ATOM 2979 C C . PRO A 1 380 ? 6.509 -18.664 -23.544 1.00 98.44 380 PRO A C 1
ATOM 2981 O O . PRO A 1 380 ? 5.652 -18.202 -24.307 1.00 98.44 380 PRO A O 1
ATOM 2984 N N . LYS A 1 381 ? 7.441 -17.911 -22.963 1.00 98.31 381 LYS A N 1
ATOM 2985 C CA . LYS A 1 381 ? 7.537 -16.464 -23.131 1.00 98.31 381 LYS A CA 1
ATOM 2986 C C . LYS A 1 381 ? 8.986 -16.031 -23.280 1.00 98.31 381 LYS A C 1
ATOM 2988 O O . LYS A 1 381 ? 9.850 -16.469 -22.523 1.00 98.31 381 LYS A O 1
ATOM 2993 N N . VAL A 1 382 ? 9.230 -15.138 -24.232 1.00 98.62 382 VAL A N 1
ATOM 2994 C CA . VAL A 1 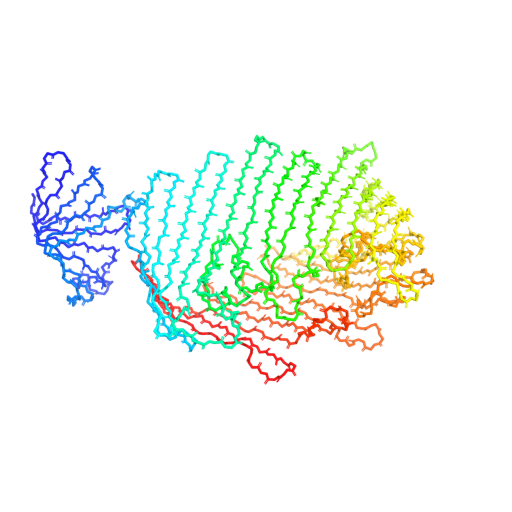382 ? 10.529 -14.511 -24.482 1.00 98.62 382 VAL A CA 1
ATOM 2995 C C . VAL A 1 382 ? 10.339 -13.002 -24.599 1.00 98.62 382 VAL A C 1
ATOM 2997 O O . VAL A 1 382 ? 9.443 -12.528 -25.293 1.00 98.62 382 VAL A O 1
ATOM 3000 N N . GLY A 1 383 ? 11.175 -12.237 -23.911 1.00 98.19 383 GLY A N 1
ATOM 3001 C CA . GLY A 1 383 ? 11.285 -10.789 -24.030 1.00 98.19 383 GLY A CA 1
ATOM 3002 C C . GLY A 1 383 ? 12.672 -10.410 -24.527 1.00 98.19 383 GLY A C 1
ATOM 3003 O O . GLY A 1 383 ? 13.661 -11.027 -24.153 1.00 98.19 383 GLY A O 1
ATOM 3004 N N . VAL A 1 384 ? 12.760 -9.388 -25.363 1.00 98.31 384 VAL A N 1
ATOM 3005 C CA . VAL A 1 384 ? 14.020 -8.793 -25.800 1.00 98.31 384 VAL A CA 1
ATOM 3006 C C . VAL A 1 384 ? 13.933 -7.302 -25.555 1.00 98.31 384 VAL A C 1
ATOM 3008 O O . VAL A 1 384 ? 12.954 -6.656 -25.929 1.00 98.31 384 VAL A O 1
ATOM 3011 N N . VAL A 1 385 ? 14.971 -6.752 -24.941 1.00 97.50 385 VAL A N 1
ATOM 3012 C CA . VAL A 1 385 ? 15.155 -5.315 -24.769 1.00 97.50 385 VAL A CA 1
ATOM 3013 C C . VAL A 1 385 ? 16.483 -4.928 -25.390 1.00 97.50 385 VAL A C 1
ATOM 3015 O O . VAL A 1 385 ? 17.490 -5.601 -25.177 1.00 97.50 385 VAL A O 1
ATOM 3018 N N . ALA A 1 386 ? 16.479 -3.839 -26.149 1.00 96.88 386 ALA A N 1
ATOM 3019 C CA . ALA A 1 386 ? 17.662 -3.256 -26.749 1.00 96.88 386 ALA A CA 1
ATOM 3020 C C . ALA A 1 386 ? 17.737 -1.764 -26.416 1.00 96.88 386 ALA A C 1
ATOM 3022 O O . ALA A 1 386 ? 16.792 -1.009 -26.646 1.00 96.88 386 ALA A O 1
ATOM 3023 N N . GLY A 1 387 ? 18.883 -1.343 -25.897 1.00 94.38 387 GLY A N 1
ATOM 3024 C CA . GLY A 1 387 ? 19.163 0.037 -25.527 1.00 94.38 387 GLY A CA 1
ATOM 3025 C C . GLY A 1 387 ? 20.662 0.255 -25.317 1.00 94.38 387 GLY A C 1
ATOM 3026 O O . GLY A 1 387 ? 21.427 -0.712 -25.207 1.00 94.38 387 GLY A O 1
ATOM 3027 N N . PRO A 1 388 ? 21.120 1.516 -25.273 1.00 93.62 388 PRO A N 1
ATOM 3028 C CA . PRO A 1 388 ? 22.516 1.825 -25.000 1.00 93.62 388 PRO A CA 1
ATOM 3029 C C . PRO A 1 388 ? 22.874 1.475 -23.549 1.00 93.62 388 PRO A C 1
ATOM 3031 O O . PRO A 1 388 ? 22.035 1.529 -22.653 1.00 93.62 388 PRO A O 1
ATOM 3034 N N . THR A 1 389 ? 24.140 1.160 -23.283 1.00 91.31 389 THR A N 1
ATOM 3035 C CA . THR A 1 389 ? 24.628 0.861 -21.921 1.00 91.31 389 THR A CA 1
ATOM 3036 C C . THR A 1 389 ? 24.821 2.114 -21.064 1.00 91.31 389 THR A C 1
ATOM 3038 O O . THR A 1 389 ? 24.881 2.032 -19.838 1.00 91.31 389 THR A O 1
ATOM 3041 N N . SER A 1 390 ? 24.873 3.290 -21.694 1.00 87.75 390 SER A N 1
ATOM 3042 C CA . SER A 1 390 ? 25.025 4.588 -21.039 1.00 87.75 390 SER A CA 1
ATOM 3043 C C . SER A 1 390 ? 23.708 5.159 -20.505 1.00 87.75 390 SER A C 1
ATOM 3045 O O . SER A 1 390 ? 22.639 4.940 -21.072 1.00 87.75 390 SER A O 1
ATOM 3047 N N . GLY A 1 391 ? 23.812 6.011 -19.484 1.00 86.88 391 GLY A N 1
ATOM 3048 C CA . GLY A 1 391 ? 22.725 6.877 -19.014 1.00 86.88 391 GLY A CA 1
ATOM 3049 C C . GLY A 1 391 ? 22.678 7.003 -17.493 1.00 86.88 391 GLY A C 1
ATOM 3050 O O . GLY A 1 391 ? 22.322 8.058 -16.984 1.00 86.88 391 GLY A O 1
ATOM 3051 N N . ASN A 1 392 ? 23.152 6.001 -16.754 1.00 89.56 392 ASN A N 1
ATOM 3052 C CA . ASN A 1 392 ? 23.315 6.082 -15.300 1.00 89.56 392 ASN A CA 1
ATOM 3053 C C . ASN A 1 392 ? 24.582 6.880 -14.930 1.00 89.56 392 ASN A C 1
ATOM 3055 O O . ASN A 1 392 ? 25.623 6.313 -14.611 1.00 89.56 392 ASN A O 1
ATOM 3059 N N . LYS A 1 393 ? 24.518 8.212 -15.037 1.00 90.19 393 LYS A N 1
ATOM 3060 C CA . LYS A 1 393 ? 25.637 9.125 -14.738 1.00 90.19 393 LYS A CA 1
ATOM 3061 C C . LYS A 1 393 ? 25.830 9.282 -13.222 1.00 90.19 393 LYS A C 1
ATOM 3063 O O . LYS A 1 393 ? 24.850 9.426 -12.500 1.00 90.19 393 LYS A O 1
ATOM 3068 N N . SER A 1 394 ? 27.078 9.386 -12.746 1.00 90.38 394 SER A N 1
ATOM 3069 C CA . SER A 1 394 ? 27.395 9.638 -11.319 1.00 90.38 394 SER A CA 1
ATOM 3070 C C . SER A 1 394 ? 26.888 10.987 -10.792 1.00 90.38 394 SER A C 1
ATOM 3072 O O . SER A 1 394 ? 26.799 11.195 -9.586 1.00 90.38 394 SER A O 1
ATOM 3074 N N . ARG A 1 395 ? 26.561 11.910 -11.705 1.00 94.00 395 ARG A N 1
ATOM 3075 C CA . ARG A 1 395 ? 25.989 13.231 -11.414 1.00 94.00 395 ARG A CA 1
ATOM 3076 C C . ARG A 1 395 ? 24.464 13.208 -11.234 1.00 94.00 395 ARG A C 1
ATOM 3078 O O . ARG A 1 395 ? 23.891 14.241 -10.915 1.00 94.00 395 ARG A O 1
ATOM 3085 N N . ILE A 1 396 ? 23.813 12.061 -11.462 1.00 93.81 396 ILE A N 1
ATOM 3086 C CA . ILE A 1 396 ? 22.377 11.869 -11.229 1.00 93.81 396 ILE A CA 1
ATOM 3087 C C . ILE A 1 396 ? 22.197 11.198 -9.854 1.00 93.81 396 ILE A C 1
ATOM 3089 O O . ILE A 1 396 ? 22.621 10.038 -9.699 1.00 93.81 396 ILE A O 1
ATOM 3093 N N . PRO A 1 397 ? 21.584 11.884 -8.866 1.00 92.94 397 PRO A N 1
ATOM 3094 C CA . PRO A 1 397 ? 21.291 11.295 -7.559 1.00 92.94 397 PRO A CA 1
ATOM 3095 C C . PRO A 1 397 ? 20.390 10.066 -7.714 1.00 92.94 397 PRO A C 1
ATOM 3097 O O . PRO A 1 397 ? 19.643 9.967 -8.680 1.00 92.94 397 PRO A O 1
ATOM 3100 N N . ASN A 1 398 ? 20.480 9.113 -6.785 1.00 90.88 398 ASN A N 1
ATOM 3101 C CA . ASN A 1 398 ? 19.567 7.970 -6.731 1.00 90.88 398 ASN A CA 1
ATOM 3102 C C . ASN A 1 398 ? 18.660 8.105 -5.515 1.00 90.88 398 ASN A C 1
ATOM 3104 O O . ASN A 1 398 ? 19.076 7.764 -4.410 1.00 90.88 398 ASN A O 1
ATOM 3108 N N . GLU A 1 399 ? 17.451 8.614 -5.704 1.00 89.00 399 GLU A N 1
ATOM 3109 C CA . GLU A 1 399 ? 16.487 8.851 -4.631 1.00 89.00 399 GLU A CA 1
ATOM 3110 C C . GLU A 1 399 ? 15.375 7.810 -4.669 1.00 89.00 399 GLU A C 1
ATOM 3112 O O . GLU A 1 399 ? 15.042 7.233 -3.633 1.00 89.00 399 GLU A O 1
ATOM 3117 N N . ASP A 1 400 ? 14.870 7.507 -5.868 1.00 86.62 400 ASP A N 1
ATOM 3118 C CA . ASP A 1 400 ? 13.725 6.616 -6.086 1.00 86.62 400 ASP A CA 1
ATOM 3119 C C . ASP A 1 400 ? 14.058 5.271 -6.764 1.00 86.62 400 ASP A C 1
ATOM 3121 O O . ASP A 1 400 ? 13.183 4.414 -6.868 1.00 86.62 400 ASP A O 1
ATOM 3125 N N . GLY A 1 401 ? 15.321 5.040 -7.146 1.00 84.19 401 GLY A N 1
ATOM 3126 C CA . GLY A 1 401 ? 15.814 3.823 -7.811 1.00 84.19 401 GLY A CA 1
ATOM 3127 C C . GLY A 1 401 ? 16.785 2.985 -6.967 1.00 84.19 401 GLY A C 1
ATOM 3128 O O . GLY A 1 401 ? 17.679 2.335 -7.513 1.00 84.19 401 GLY A O 1
ATOM 3129 N N . LYS A 1 402 ? 16.692 3.049 -5.631 1.00 81.31 402 LYS A N 1
ATOM 3130 C CA . LYS A 1 402 ? 17.669 2.431 -4.705 1.00 81.31 402 LYS A CA 1
ATOM 3131 C C . LYS A 1 402 ? 17.551 0.914 -4.578 1.00 81.31 402 LYS A C 1
ATOM 3133 O O . LYS A 1 402 ? 18.555 0.246 -4.359 1.00 81.31 402 LYS A O 1
ATOM 3138 N N . VAL A 1 403 ? 16.338 0.375 -4.680 1.00 78.50 403 VAL A N 1
ATOM 3139 C CA . VAL A 1 403 ? 16.071 -1.048 -4.437 1.00 78.50 403 VAL A CA 1
ATOM 3140 C C . VAL A 1 403 ? 15.428 -1.644 -5.675 1.00 78.50 403 VAL A C 1
ATOM 3142 O O . VAL A 1 403 ? 14.284 -1.345 -5.995 1.00 78.50 403 VAL A O 1
ATOM 3145 N N . VAL A 1 404 ? 16.178 -2.492 -6.368 1.00 87.19 404 VAL A N 1
ATOM 3146 C CA . VAL A 1 404 ? 15.674 -3.333 -7.452 1.00 87.19 404 VAL A CA 1
ATOM 3147 C C . VAL A 1 404 ? 16.123 -4.757 -7.182 1.00 87.19 404 VAL A C 1
ATOM 3149 O O . VAL A 1 404 ? 17.279 -5.006 -6.839 1.00 87.19 404 VAL A O 1
ATOM 3152 N N . GLU A 1 405 ? 15.191 -5.683 -7.313 1.00 88.69 405 GLU A N 1
ATOM 3153 C CA . GLU A 1 405 ? 15.407 -7.091 -7.038 1.00 88.69 405 GLU A CA 1
ATOM 3154 C C . GLU A 1 405 ? 14.641 -7.890 -8.081 1.00 88.69 405 GLU A C 1
ATOM 3156 O O . GLU A 1 405 ? 13.476 -7.586 -8.323 1.00 88.69 405 GLU A O 1
ATOM 3161 N N . LEU A 1 406 ? 15.277 -8.867 -8.724 1.00 93.38 406 LEU A N 1
ATOM 3162 C CA . LEU A 1 406 ? 14.593 -9.717 -9.690 1.00 93.38 406 LEU A CA 1
ATOM 3163 C C . LEU A 1 406 ? 13.579 -10.623 -8.993 1.00 93.38 406 LEU A C 1
ATOM 3165 O O . LEU A 1 406 ? 13.896 -11.269 -7.993 1.00 93.38 406 LEU A O 1
ATOM 3169 N N . ASP A 1 407 ? 12.383 -10.698 -9.566 1.00 94.00 407 ASP A N 1
ATOM 3170 C CA . ASP A 1 407 ? 11.358 -11.665 -9.201 1.00 94.00 407 ASP A CA 1
ATOM 3171 C C . ASP A 1 407 ? 10.511 -12.086 -10.412 1.00 94.00 407 ASP A C 1
ATOM 3173 O O . ASP A 1 407 ? 10.709 -11.637 -11.545 1.00 94.00 407 ASP A O 1
ATOM 3177 N N . ASP A 1 408 ? 9.563 -12.987 -10.171 1.00 94.62 408 ASP A N 1
ATOM 3178 C CA . ASP A 1 408 ? 8.634 -13.512 -11.172 1.00 94.62 408 ASP A CA 1
ATOM 3179 C C . ASP A 1 408 ? 7.749 -12.429 -11.819 1.00 94.62 408 ASP A C 1
ATOM 3181 O O . ASP A 1 408 ? 7.311 -12.588 -12.962 1.00 94.62 408 ASP A O 1
ATOM 3185 N N . VAL A 1 409 ? 7.512 -11.310 -11.125 1.00 94.44 409 VAL A N 1
ATOM 3186 C CA . VAL A 1 409 ? 6.614 -10.236 -11.570 1.00 94.44 409 VAL A CA 1
ATOM 3187 C C . VAL A 1 409 ? 7.341 -9.254 -12.485 1.00 94.44 409 VAL A C 1
ATOM 3189 O O . VAL A 1 409 ? 6.751 -8.754 -13.448 1.00 94.44 409 VAL A O 1
ATOM 3192 N N . ASN A 1 410 ? 8.617 -8.972 -12.218 1.00 95.12 410 ASN A N 1
ATOM 3193 C CA . ASN A 1 410 ? 9.378 -7.979 -12.974 1.00 95.12 410 ASN A CA 1
ATOM 3194 C C . ASN A 1 410 ? 10.290 -8.548 -14.071 1.00 95.12 410 ASN A C 1
ATOM 3196 O O . ASN A 1 410 ? 10.817 -7.764 -14.867 1.00 95.12 410 ASN A O 1
ATOM 3200 N N . LEU A 1 411 ? 10.428 -9.878 -14.171 1.00 96.25 411 LEU A N 1
ATOM 3201 C CA . LEU A 1 411 ? 11.308 -10.533 -15.144 1.00 96.25 411 LEU A CA 1
ATOM 3202 C C . LEU A 1 411 ? 11.118 -10.002 -16.571 1.00 96.25 411 LEU A C 1
ATOM 3204 O O . LEU A 1 411 ? 12.090 -9.639 -17.222 1.00 96.25 411 LEU A O 1
ATOM 3208 N N . PHE A 1 412 ? 9.876 -9.895 -17.043 1.00 96.25 412 PHE A N 1
ATOM 3209 C CA . PHE A 1 412 ? 9.571 -9.483 -18.420 1.00 96.25 412 PHE A CA 1
ATOM 3210 C C . PHE A 1 412 ? 9.253 -7.988 -18.575 1.00 96.25 412 PHE A C 1
ATOM 3212 O O . PHE A 1 412 ? 8.798 -7.567 -19.641 1.00 96.25 412 PHE A O 1
ATOM 3219 N N . LEU A 1 413 ? 9.431 -7.172 -17.530 1.00 95.19 413 LEU A N 1
ATOM 3220 C CA . LEU A 1 413 ? 9.203 -5.733 -17.646 1.00 95.19 413 LEU A CA 1
ATOM 3221 C C . LEU A 1 413 ? 10.322 -5.092 -18.477 1.00 95.19 413 LEU A C 1
ATOM 3223 O O . LEU A 1 413 ? 11.496 -5.350 -18.210 1.00 95.19 413 LEU A O 1
ATOM 3227 N N . PRO A 1 414 ? 10.010 -4.198 -19.437 1.00 91.88 414 PRO A N 1
ATOM 3228 C CA . PRO A 1 414 ? 11.038 -3.460 -20.170 1.00 91.88 414 PRO A CA 1
ATOM 3229 C C . PRO A 1 414 ? 11.917 -2.580 -19.272 1.00 91.88 414 PRO A C 1
ATOM 3231 O O . PRO A 1 414 ? 13.078 -2.350 -19.586 1.00 91.88 414 PRO A O 1
ATOM 3234 N N . ARG A 1 415 ? 11.384 -2.101 -18.143 1.00 90.75 415 ARG A N 1
ATOM 3235 C CA . ARG A 1 415 ? 12.134 -1.354 -17.127 1.00 90.75 415 ARG A CA 1
ATOM 3236 C C . ARG A 1 415 ? 11.884 -1.969 -15.760 1.00 90.75 415 ARG A C 1
ATOM 3238 O O . ARG A 1 415 ? 10.730 -2.062 -15.349 1.00 90.75 415 ARG A O 1
ATOM 3245 N N . ARG A 1 416 ? 12.961 -2.354 -15.072 1.00 92.50 416 ARG A N 1
ATOM 3246 C CA . ARG A 1 416 ? 12.897 -3.021 -13.759 1.00 92.50 416 ARG A CA 1
ATOM 3247 C C . ARG A 1 416 ? 13.148 -2.099 -12.568 1.00 92.50 416 ARG A C 1
ATOM 3249 O O . ARG A 1 416 ? 12.700 -2.404 -11.470 1.00 92.50 416 ARG A O 1
ATOM 3256 N N . PHE A 1 417 ? 13.859 -0.988 -12.766 1.00 91.94 417 PHE A N 1
ATOM 3257 C CA . PHE A 1 417 ? 14.094 -0.031 -11.687 1.00 91.94 417 PHE A CA 1
ATOM 3258 C C . PHE A 1 417 ? 12.793 0.674 -11.288 1.00 91.94 417 PHE A C 1
ATOM 3260 O O . PHE A 1 417 ? 12.046 1.103 -12.175 1.00 91.94 417 PHE A O 1
ATOM 3267 N N . PRO A 1 418 ? 12.528 0.833 -9.980 1.00 89.38 418 PRO A N 1
ATOM 3268 C CA . PRO A 1 418 ? 11.520 1.778 -9.533 1.00 89.38 418 PRO A CA 1
ATOM 3269 C C . PRO A 1 418 ? 11.985 3.215 -9.800 1.00 89.38 418 PRO A C 1
ATOM 3271 O O . PRO A 1 418 ? 13.180 3.491 -9.923 1.00 89.38 418 PRO A O 1
ATOM 3274 N N . GLY A 1 419 ? 11.019 4.130 -9.884 1.00 90.25 419 GLY A N 1
ATOM 3275 C CA . GLY A 1 419 ? 11.307 5.550 -10.054 1.00 90.25 419 GLY A CA 1
ATOM 3276 C C . GLY A 1 419 ? 11.884 5.906 -11.426 1.00 90.25 419 GLY A C 1
ATOM 3277 O O . GLY A 1 419 ? 11.594 5.252 -12.434 1.00 90.25 419 GLY A O 1
ATOM 3278 N N . ARG A 1 420 ? 12.669 6.988 -11.478 1.00 91.12 420 ARG A N 1
ATOM 3279 C CA . ARG A 1 420 ? 13.323 7.458 -12.712 1.00 91.12 420 ARG A CA 1
ATOM 3280 C C . ARG A 1 420 ? 14.826 7.621 -12.571 1.00 91.12 420 ARG A C 1
ATOM 3282 O O . ARG A 1 420 ? 15.481 7.755 -13.594 1.00 91.12 420 ARG A O 1
ATOM 3289 N N . ASP A 1 421 ? 15.413 7.606 -11.380 1.00 92.00 421 ASP A N 1
ATOM 3290 C CA . ASP A 1 421 ? 16.832 7.955 -11.220 1.00 92.00 421 ASP A CA 1
ATOM 3291 C C . ASP A 1 421 ? 17.810 6.935 -11.795 1.00 92.00 421 ASP A C 1
ATOM 3293 O O . ASP A 1 421 ? 18.936 7.281 -12.181 1.00 92.00 421 ASP A O 1
ATOM 3297 N N . ARG A 1 422 ? 17.376 5.682 -11.916 1.00 92.62 422 ARG A N 1
ATOM 3298 C CA . ARG A 1 422 ? 18.146 4.601 -12.525 1.00 92.62 422 ARG A CA 1
ATOM 3299 C C . ARG A 1 422 ? 17.381 3.986 -13.686 1.00 92.62 422 ARG A C 1
ATOM 3301 O O . ARG A 1 422 ? 16.169 3.805 -13.624 1.00 92.62 422 ARG A O 1
ATOM 3308 N N . ILE A 1 423 ? 18.111 3.693 -14.756 1.00 91.62 423 ILE A N 1
ATOM 3309 C CA . ILE A 1 423 ? 17.578 3.065 -15.966 1.00 91.62 423 ILE A CA 1
ATOM 3310 C C . ILE A 1 423 ? 18.135 1.652 -16.133 1.00 91.62 423 ILE A C 1
ATOM 3312 O O . ILE A 1 423 ? 19.297 1.382 -15.816 1.00 91.62 423 ILE A O 1
ATOM 3316 N N . ASP A 1 424 ? 17.289 0.774 -16.665 1.00 91.06 424 ASP A N 1
ATOM 3317 C CA . ASP A 1 424 ? 17.634 -0.574 -17.117 1.00 91.06 424 ASP A CA 1
ATOM 3318 C C . ASP A 1 424 ? 18.385 -0.459 -18.456 1.00 91.06 424 ASP A C 1
ATOM 3320 O O . ASP A 1 424 ? 17.775 -0.463 -19.521 1.00 91.06 424 ASP A O 1
ATOM 3324 N N . SER A 1 425 ? 19.696 -0.193 -18.389 1.00 91.12 425 SER A N 1
ATOM 3325 C CA . SER A 1 425 ? 20.522 0.093 -19.565 1.00 91.12 425 SER A CA 1
ATOM 3326 C C . SER A 1 425 ? 21.117 -1.166 -20.199 1.00 91.12 425 SER A C 1
ATOM 3328 O O . SER A 1 425 ? 21.391 -2.169 -19.537 1.00 91.12 425 SER A O 1
ATOM 3330 N N . GLY A 1 426 ? 21.400 -1.075 -21.498 1.00 92.62 426 GLY A N 1
ATOM 3331 C CA . GLY A 1 426 ? 21.932 -2.173 -22.296 1.00 92.62 426 GLY A CA 1
ATOM 3332 C C . GLY A 1 426 ? 20.849 -3.034 -22.942 1.00 92.62 426 GLY A C 1
ATOM 3333 O O . GLY A 1 426 ? 19.669 -2.693 -22.982 1.00 92.62 426 GLY A O 1
ATOM 3334 N N . SER A 1 427 ? 21.290 -4.150 -23.510 1.00 95.12 427 SER A N 1
ATOM 3335 C CA . SER A 1 427 ? 20.451 -5.110 -24.220 1.00 95.12 427 SER A CA 1
ATOM 3336 C C . SER A 1 427 ? 20.420 -6.442 -23.485 1.00 95.12 427 SER A C 1
ATOM 3338 O O . SER A 1 427 ? 21.435 -6.885 -22.935 1.00 95.12 427 SER A O 1
ATOM 3340 N N . ARG A 1 428 ? 19.261 -7.096 -23.483 1.00 95.81 428 ARG A N 1
ATOM 3341 C CA . ARG A 1 428 ? 19.021 -8.348 -22.760 1.00 95.81 428 ARG A CA 1
ATOM 3342 C C . ARG A 1 428 ? 17.901 -9.167 -23.390 1.00 95.81 428 ARG A C 1
ATOM 3344 O O . ARG A 1 428 ? 17.045 -8.631 -24.096 1.00 95.81 428 ARG A O 1
ATOM 3351 N N . VAL A 1 429 ? 17.920 -10.457 -23.089 1.00 98.12 429 VAL A N 1
ATOM 3352 C CA . VAL A 1 429 ? 16.880 -11.424 -23.433 1.00 98.12 429 VAL A CA 1
ATOM 3353 C C . VAL A 1 429 ? 16.368 -12.047 -22.146 1.00 98.12 429 VAL A C 1
ATOM 3355 O O . VAL A 1 429 ? 17.149 -12.551 -21.345 1.00 98.12 429 VAL A O 1
ATOM 3358 N N . ASP A 1 430 ? 15.059 -12.034 -21.969 1.00 98.25 430 ASP A N 1
ATOM 3359 C CA . ASP A 1 430 ? 14.367 -12.671 -20.859 1.00 98.25 430 ASP A CA 1
ATOM 3360 C C . ASP A 1 430 ? 13.600 -13.862 -21.410 1.00 98.25 430 ASP A C 1
ATOM 3362 O O . ASP A 1 430 ? 12.997 -13.771 -22.479 1.00 98.25 430 ASP A O 1
ATOM 3366 N N . TYR A 1 431 ? 13.586 -14.974 -20.695 1.00 98.50 431 TYR A N 1
ATOM 3367 C CA . TYR A 1 431 ? 12.867 -16.162 -21.128 1.00 98.50 431 TYR A CA 1
ATOM 3368 C C . TYR A 1 431 ? 12.309 -16.916 -19.933 1.00 98.50 431 TYR A C 1
ATOM 3370 O O . TYR A 1 431 ? 12.850 -16.881 -18.829 1.00 98.50 431 TYR A O 1
ATOM 3378 N N . GLY A 1 432 ? 11.197 -17.601 -20.150 1.00 98.38 432 GLY A N 1
ATOM 3379 C CA . GLY A 1 432 ? 10.565 -18.388 -19.110 1.00 98.38 432 GLY A CA 1
ATOM 3380 C C . GLY A 1 432 ? 9.403 -19.207 -19.631 1.00 98.38 432 GLY A C 1
ATOM 3381 O O . GLY A 1 432 ? 8.970 -19.079 -20.779 1.00 98.38 432 GLY A O 1
ATOM 3382 N N . LEU A 1 433 ? 8.903 -20.057 -18.750 1.00 98.62 433 LEU A N 1
ATOM 3383 C CA . LEU A 1 433 ? 7.765 -20.918 -18.991 1.00 98.62 433 LEU A CA 1
ATOM 3384 C C . LEU A 1 433 ? 6.752 -20.693 -17.881 1.00 98.62 433 LEU A C 1
ATOM 3386 O O . LEU A 1 433 ? 7.090 -20.745 -16.698 1.00 98.62 433 LEU A O 1
ATOM 3390 N N . ARG A 1 434 ? 5.500 -20.480 -18.271 1.00 98.31 434 ARG A N 1
ATOM 3391 C CA . ARG A 1 434 ? 4.364 -20.473 -17.360 1.00 98.31 434 ARG A CA 1
ATOM 3392 C C . ARG A 1 434 ? 3.474 -21.669 -17.662 1.00 98.31 434 ARG A C 1
ATOM 3394 O O . ARG A 1 434 ? 3.169 -21.945 -18.815 1.00 98.31 434 ARG A O 1
ATOM 3401 N N . ALA A 1 435 ? 3.034 -22.361 -16.625 1.00 98.38 435 ALA A N 1
ATOM 3402 C CA . ALA A 1 435 ? 2.037 -23.412 -16.705 1.00 98.38 435 ALA A CA 1
ATOM 3403 C C . ALA A 1 435 ? 0.886 -23.085 -15.752 1.00 98.38 435 ALA A C 1
ATOM 3405 O O . ALA A 1 435 ? 1.100 -22.593 -14.645 1.00 98.38 435 ALA A O 1
ATOM 3406 N N . GLN A 1 436 ? -0.344 -23.348 -16.169 1.00 98.06 436 GLN A N 1
ATOM 3407 C CA . GLN A 1 436 ? -1.526 -23.173 -15.338 1.00 98.06 436 GLN A CA 1
ATOM 3408 C C . GLN A 1 436 ? -2.528 -24.282 -15.627 1.00 98.06 436 GLN A C 1
ATOM 3410 O O . GLN A 1 436 ? -2.815 -24.577 -16.779 1.00 98.06 436 GLN A O 1
ATOM 3415 N N . ILE A 1 437 ? -3.102 -24.864 -14.583 1.00 97.81 437 ILE A N 1
ATOM 3416 C CA . ILE A 1 437 ? -4.243 -25.767 -14.679 1.00 97.81 437 ILE A CA 1
ATOM 3417 C C . ILE A 1 437 ? -5.406 -25.182 -13.883 1.00 97.81 437 ILE A C 1
ATOM 3419 O O . ILE A 1 437 ? -5.230 -24.714 -12.758 1.00 97.81 437 ILE A O 1
ATOM 3423 N N . LYS A 1 438 ? -6.599 -25.186 -14.476 1.00 97.56 438 LYS A N 1
ATOM 3424 C CA . LYS A 1 438 ? -7.838 -24.720 -13.850 1.00 97.56 438 LYS A CA 1
ATOM 3425 C C . LYS A 1 438 ? -8.925 -25.770 -14.037 1.00 97.56 438 LYS A C 1
ATOM 3427 O O . LYS A 1 438 ? -9.350 -26.015 -15.162 1.00 97.56 438 LYS A O 1
ATOM 3432 N N . GLY A 1 439 ? -9.341 -26.396 -12.944 1.00 96.50 439 GLY A N 1
ATOM 3433 C CA . GLY A 1 439 ? -10.462 -27.327 -12.897 1.00 96.50 439 GLY A CA 1
ATOM 3434 C C . GLY A 1 439 ? -11.806 -26.603 -12.914 1.00 96.50 439 GLY A C 1
ATOM 3435 O O . GLY A 1 439 ? -11.933 -25.493 -12.391 1.00 96.50 439 GLY A O 1
ATOM 3436 N N . ASP A 1 440 ? -12.826 -27.256 -13.461 1.00 93.88 440 ASP A N 1
ATOM 3437 C CA . ASP A 1 440 ? -14.186 -26.709 -13.541 1.00 93.88 440 ASP A CA 1
ATOM 3438 C C . ASP A 1 440 ? -14.795 -26.463 -12.144 1.00 93.88 440 ASP A C 1
ATOM 3440 O O . ASP A 1 440 ? -15.575 -25.534 -11.952 1.00 93.88 440 ASP A O 1
ATOM 3444 N N . GLY A 1 441 ? -14.372 -27.240 -11.138 1.00 90.88 441 GLY A N 1
ATOM 3445 C CA . GLY A 1 441 ? -14.765 -27.088 -9.729 1.00 90.88 441 GLY A CA 1
ATOM 3446 C C . GLY A 1 441 ? -14.058 -25.958 -8.966 1.00 90.88 441 GLY A C 1
ATOM 3447 O O . GLY A 1 441 ? -14.140 -25.912 -7.742 1.00 90.88 441 GLY A O 1
ATOM 3448 N N . GLY A 1 442 ? -13.321 -25.078 -9.652 1.00 90.75 442 GLY A N 1
ATOM 3449 C CA . GLY A 1 442 ? -12.612 -23.942 -9.046 1.00 90.75 442 GLY A CA 1
ATOM 3450 C C . GLY A 1 442 ? -11.198 -24.253 -8.547 1.00 90.75 442 GLY A C 1
ATOM 3451 O O . GLY A 1 442 ? -10.462 -23.326 -8.217 1.00 90.75 442 GLY A O 1
ATOM 3452 N N . ALA A 1 443 ? -10.790 -25.526 -8.550 1.00 95.69 443 ALA A N 1
ATOM 3453 C CA . ALA A 1 443 ? -9.412 -25.925 -8.283 1.00 95.69 443 ALA A CA 1
ATOM 3454 C C . ALA A 1 443 ? -8.459 -25.279 -9.299 1.00 95.69 443 ALA A C 1
ATOM 3456 O O . ALA A 1 443 ? -8.733 -25.267 -10.500 1.00 95.69 443 ALA A O 1
ATOM 3457 N N . SER A 1 444 ? -7.318 -24.772 -8.853 1.00 97.12 444 SER A N 1
ATOM 3458 C CA . SER A 1 444 ? -6.309 -24.219 -9.747 1.00 97.12 444 SER A CA 1
ATOM 3459 C C . SER A 1 444 ? -4.900 -24.418 -9.215 1.00 97.12 444 SER A C 1
ATOM 3461 O O . SER A 1 444 ? -4.670 -24.472 -8.009 1.00 97.12 444 SER A O 1
ATOM 3463 N N . ALA A 1 445 ? -3.951 -24.529 -10.133 1.00 98.06 445 ALA A N 1
ATOM 3464 C CA . ALA A 1 445 ? -2.537 -24.423 -9.830 1.00 98.06 445 ALA A CA 1
ATOM 3465 C C . ALA A 1 445 ? -1.849 -23.656 -10.955 1.00 98.06 445 ALA A C 1
ATOM 3467 O O . ALA A 1 445 ? -2.207 -23.804 -12.126 1.00 98.06 445 ALA A O 1
ATOM 3468 N N . SER A 1 446 ? -0.868 -22.831 -10.622 1.00 98.06 446 SER A N 1
ATOM 3469 C CA . SER A 1 446 ? -0.009 -22.189 -11.605 1.00 98.06 446 SER A CA 1
ATOM 3470 C C . SER A 1 446 ? 1.437 -22.219 -11.155 1.00 98.06 446 SER A C 1
ATOM 3472 O O . SER A 1 446 ? 1.726 -22.173 -9.964 1.00 98.06 446 SER A O 1
ATOM 3474 N N . ALA A 1 447 ? 2.336 -22.329 -12.118 1.00 98.50 447 ALA A N 1
ATOM 3475 C CA . ALA A 1 447 ? 3.765 -22.284 -11.905 1.00 98.50 447 ALA A CA 1
ATOM 3476 C C . ALA A 1 447 ? 4.402 -21.426 -12.996 1.00 98.50 447 ALA A C 1
ATOM 3478 O O . ALA A 1 447 ? 3.970 -21.442 -14.150 1.00 98.50 447 ALA A O 1
ATOM 3479 N N . MET A 1 448 ? 5.435 -20.684 -12.638 1.00 98.12 448 MET A N 1
ATOM 3480 C CA . MET A 1 448 ? 6.273 -19.943 -13.564 1.00 98.12 448 MET A CA 1
ATOM 3481 C C . MET A 1 448 ? 7.724 -20.105 -13.140 1.00 98.12 448 MET A C 1
ATOM 3483 O O . MET A 1 448 ? 8.029 -20.107 -11.948 1.00 98.12 448 MET A O 1
ATOM 3487 N N . ILE A 1 449 ? 8.599 -20.243 -14.127 1.00 98.62 449 ILE A N 1
ATOM 3488 C CA . ILE A 1 449 ? 10.045 -20.185 -13.948 1.00 98.62 449 ILE A CA 1
ATOM 3489 C C . ILE A 1 449 ? 10.648 -19.393 -15.103 1.00 98.62 449 ILE A C 1
ATOM 3491 O O . ILE A 1 449 ? 10.200 -19.511 -16.248 1.00 98.62 449 ILE A O 1
ATOM 3495 N N . GLY A 1 450 ? 11.656 -18.579 -14.824 1.00 98.31 450 GLY A N 1
ATOM 3496 C CA . GLY A 1 450 ? 12.328 -17.812 -15.857 1.00 98.31 450 GLY A CA 1
ATOM 3497 C C . GLY A 1 450 ? 13.646 -17.203 -15.410 1.00 98.31 450 GLY A C 1
ATOM 3498 O O . GLY A 1 450 ? 14.013 -17.225 -14.235 1.00 98.31 450 GLY A O 1
ATOM 3499 N N . GLN A 1 451 ? 14.364 -16.675 -16.394 1.00 97.75 451 GLN A N 1
ATOM 3500 C CA . GLN A 1 451 ? 15.691 -16.106 -16.237 1.00 97.75 451 GLN A CA 1
ATOM 3501 C C . GLN A 1 451 ? 15.917 -14.995 -17.272 1.00 97.75 451 GLN A C 1
ATOM 3503 O O . GLN A 1 451 ? 15.246 -14.917 -18.303 1.00 97.75 451 GLN A O 1
ATOM 3508 N N . SER A 1 452 ? 16.866 -14.111 -16.986 1.00 97.31 452 SER A N 1
ATOM 3509 C CA . SER A 1 452 ? 17.298 -13.009 -17.840 1.00 97.31 452 SER A CA 1
ATOM 3510 C C . SER A 1 452 ? 18.773 -13.190 -18.197 1.00 97.31 452 SER A C 1
ATOM 3512 O O . SER A 1 452 ? 19.595 -13.551 -17.358 1.00 97.31 452 SER A O 1
ATOM 3514 N N . TYR A 1 453 ? 19.132 -12.874 -19.437 1.00 96.25 453 TYR A N 1
ATOM 3515 C CA . TYR A 1 453 ? 20.506 -12.860 -19.926 1.00 96.25 453 TYR A CA 1
ATOM 3516 C C . TYR A 1 453 ? 20.833 -11.505 -20.555 1.00 96.25 453 TYR A C 1
ATOM 3518 O O . TYR A 1 453 ? 20.216 -11.084 -21.535 1.00 96.25 453 TYR A O 1
ATOM 3526 N N . ARG A 1 454 ? 21.820 -10.805 -20.001 1.00 94.44 454 ARG A N 1
ATOM 3527 C CA . ARG A 1 454 ? 22.319 -9.532 -20.518 1.00 94.44 454 ARG A CA 1
ATOM 3528 C C . ARG A 1 454 ? 23.323 -9.778 -21.641 1.00 94.44 454 ARG A C 1
ATOM 3530 O O . ARG A 1 454 ? 24.359 -10.405 -21.441 1.00 94.44 454 ARG A O 1
ATOM 3537 N N . LEU A 1 455 ? 23.021 -9.216 -22.807 1.00 93.44 455 LEU A N 1
ATOM 3538 C CA . LEU A 1 455 ? 23.855 -9.286 -24.007 1.00 93.44 455 LEU A CA 1
ATOM 3539 C C . LEU A 1 455 ? 24.958 -8.222 -24.006 1.00 93.44 455 LEU A C 1
ATOM 3541 O O . LEU A 1 455 ? 26.027 -8.436 -24.568 1.00 93.44 455 LEU A O 1
ATOM 3545 N N . SER A 1 456 ? 24.697 -7.061 -23.404 1.00 87.69 456 SER A N 1
ATOM 3546 C CA . SER A 1 456 ? 25.644 -5.946 -23.417 1.00 87.69 456 SER A CA 1
ATOM 3547 C C . SER A 1 456 ? 26.771 -6.088 -22.394 1.00 87.69 456 SER A C 1
ATOM 3549 O O . SER A 1 456 ? 26.558 -6.509 -21.255 1.00 87.69 456 SER A O 1
ATOM 3551 N N . GLU A 1 457 ? 27.962 -5.646 -22.794 1.00 79.81 457 GLU A N 1
ATOM 3552 C CA . GLU A 1 457 ? 29.136 -5.512 -21.930 1.00 79.81 457 GLU A CA 1
ATOM 3553 C C . GLU A 1 457 ? 29.229 -4.090 -21.345 1.00 79.81 457 GLU A C 1
ATOM 3555 O O . GLU A 1 457 ? 28.711 -3.137 -21.930 1.00 79.81 457 GLU A O 1
ATOM 3560 N N . GLY A 1 458 ? 29.892 -3.926 -20.195 1.00 72.50 458 GLY A N 1
ATOM 3561 C CA . GLY A 1 458 ? 30.123 -2.621 -19.563 1.00 72.50 458 GLY A CA 1
ATOM 3562 C C . GLY A 1 458 ? 29.576 -2.514 -18.139 1.00 72.50 458 GLY A C 1
ATOM 3563 O O . GLY A 1 458 ? 29.383 -3.520 -17.456 1.00 72.50 458 GLY A O 1
ATOM 3564 N N . THR A 1 459 ? 29.358 -1.279 -17.679 1.00 75.25 459 THR A N 1
ATOM 3565 C CA . THR A 1 459 ? 28.924 -0.991 -16.306 1.00 75.25 459 THR A CA 1
ATOM 3566 C C . THR A 1 459 ? 27.535 -1.558 -16.042 1.00 75.25 459 THR A C 1
ATOM 3568 O O . THR A 1 459 ? 26.542 -1.116 -16.619 1.00 75.25 459 THR A O 1
ATOM 3571 N N . ASN A 1 460 ? 27.472 -2.522 -15.132 1.00 80.94 460 ASN A N 1
ATOM 3572 C CA . ASN A 1 460 ? 26.230 -3.091 -14.644 1.00 80.94 460 ASN A CA 1
ATOM 3573 C C . ASN A 1 460 ? 25.444 -2.041 -13.823 1.00 80.94 460 ASN A C 1
ATOM 3575 O O . ASN A 1 460 ? 25.984 -1.541 -12.834 1.00 80.94 460 ASN A O 1
ATOM 3579 N N . PRO A 1 461 ? 24.189 -1.711 -14.188 1.00 83.50 461 PRO A N 1
ATOM 3580 C CA . PRO A 1 461 ? 23.404 -0.725 -13.453 1.00 83.50 461 PRO A CA 1
ATOM 3581 C C . PRO A 1 461 ? 22.828 -1.267 -12.136 1.00 83.50 461 PRO A C 1
ATOM 3583 O O . PRO A 1 461 ? 22.422 -0.472 -11.289 1.00 83.50 461 PRO A O 1
ATOM 3586 N N . TYR A 1 462 ? 22.758 -2.590 -11.963 1.00 88.31 462 TYR A N 1
ATOM 3587 C CA . TYR A 1 462 ? 22.070 -3.223 -10.842 1.00 88.31 462 TYR A CA 1
ATOM 3588 C C . TYR A 1 462 ? 22.975 -3.399 -9.616 1.00 88.31 462 TYR A C 1
ATOM 3590 O O . TYR A 1 462 ? 24.122 -3.835 -9.766 1.00 88.31 462 TYR A O 1
ATOM 3598 N N . PRO A 1 463 ? 22.465 -3.130 -8.400 1.00 84.25 463 PRO A N 1
ATOM 3599 C CA . PRO A 1 463 ? 23.221 -3.337 -7.172 1.00 84.25 463 PRO A CA 1
ATOM 3600 C C . PRO A 1 463 ? 23.523 -4.825 -6.941 1.00 84.25 463 PRO A C 1
ATOM 3602 O O . PRO A 1 463 ? 22.831 -5.712 -7.456 1.00 84.25 463 PRO A O 1
ATOM 3605 N N . ALA A 1 464 ? 24.555 -5.104 -6.144 1.00 82.94 464 ALA A N 1
ATOM 3606 C CA . ALA A 1 464 ? 24.851 -6.461 -5.687 1.00 82.94 464 ALA A CA 1
ATOM 3607 C C . ALA A 1 464 ? 23.652 -7.051 -4.916 1.00 82.94 464 ALA A C 1
ATOM 3609 O O . ALA A 1 464 ? 22.920 -6.323 -4.249 1.00 82.94 464 ALA A O 1
ATOM 3610 N N . GLY A 1 465 ? 23.420 -8.362 -5.043 1.00 82.50 465 GLY A N 1
ATOM 3611 C CA . GLY A 1 465 ? 22.287 -9.046 -4.398 1.00 82.50 465 GLY A CA 1
ATOM 3612 C C . GLY A 1 465 ? 20.917 -8.814 -5.058 1.00 82.50 465 GLY A C 1
ATOM 3613 O O . GLY A 1 465 ? 19.910 -9.344 -4.588 1.00 82.50 465 GLY A O 1
ATOM 3614 N N . SER A 1 466 ? 20.850 -8.060 -6.161 1.00 88.44 466 SER A N 1
ATOM 3615 C CA . SER A 1 466 ? 19.618 -7.882 -6.950 1.00 88.44 466 SER A CA 1
ATOM 3616 C C . SER A 1 466 ? 19.211 -9.122 -7.757 1.00 88.44 466 SER A C 1
ATOM 3618 O O . SER A 1 466 ? 18.085 -9.172 -8.250 1.00 88.44 466 SER A O 1
ATOM 3620 N N . GLY A 1 467 ? 20.114 -10.095 -7.921 1.00 90.12 467 GLY A N 1
ATOM 3621 C CA . GLY A 1 467 ? 19.969 -11.216 -8.854 1.00 90.12 467 GLY A CA 1
ATOM 3622 C C . GLY A 1 467 ? 20.156 -10.820 -10.324 1.00 90.12 467 GLY A C 1
ATOM 3623 O O . GLY A 1 467 ? 19.890 -11.618 -11.214 1.00 90.12 467 GLY A O 1
ATOM 3624 N N . LEU A 1 468 ? 20.581 -9.577 -10.598 1.00 90.25 468 LEU A N 1
ATOM 3625 C CA . LEU A 1 468 ? 20.776 -9.008 -11.944 1.00 90.25 468 LEU A CA 1
ATOM 3626 C C . LEU A 1 468 ? 22.187 -8.450 -12.157 1.00 90.25 468 LEU A C 1
ATOM 3628 O O . LEU A 1 468 ? 22.474 -7.841 -13.190 1.00 90.25 468 LEU A O 1
ATOM 3632 N N . ASN A 1 469 ? 23.065 -8.590 -11.165 1.00 85.44 469 ASN A N 1
ATOM 3633 C CA . ASN A 1 469 ? 24.387 -7.979 -11.199 1.00 85.44 469 ASN A CA 1
ATOM 3634 C C . ASN A 1 469 ? 25.330 -8.647 -12.215 1.00 85.44 469 ASN A C 1
ATOM 3636 O O . ASN A 1 469 ? 26.243 -8.005 -12.746 1.00 85.44 469 ASN A O 1
ATOM 3640 N N . GLU A 1 470 ? 25.074 -9.907 -12.545 1.00 88.25 470 GLU A N 1
ATOM 3641 C CA . GLU A 1 470 ? 25.848 -10.686 -13.507 1.00 88.25 470 GLU A CA 1
ATOM 3642 C C . GLU A 1 470 ? 25.218 -10.709 -14.908 1.00 88.25 470 GLU A C 1
ATOM 3644 O O . GLU A 1 470 ? 24.184 -10.089 -15.159 1.00 88.25 470 GLU A O 1
ATOM 3649 N N . ARG A 1 471 ? 25.885 -11.351 -15.882 1.00 91.31 471 ARG A N 1
ATOM 3650 C CA . ARG A 1 471 ? 25.330 -11.470 -17.244 1.00 91.31 471 ARG A CA 1
ATOM 3651 C C . ARG A 1 471 ? 24.098 -12.359 -17.266 1.00 91.31 471 ARG A C 1
ATOM 3653 O O . ARG A 1 471 ? 23.088 -11.983 -17.847 1.00 91.31 471 ARG A O 1
ATOM 3660 N N . GLN A 1 472 ? 24.199 -13.527 -16.654 1.00 94.75 472 GLN A N 1
ATOM 3661 C CA . GLN A 1 472 ? 23.061 -14.393 -16.414 1.00 94.75 472 GLN A CA 1
ATOM 3662 C C . GLN A 1 472 ? 22.489 -14.020 -15.049 1.00 94.75 472 GLN A C 1
ATOM 3664 O O . GLN A 1 472 ? 23.244 -13.861 -14.091 1.00 94.75 472 GLN A O 1
ATOM 3669 N N . SER A 1 473 ? 21.181 -13.804 -14.987 1.00 95.69 473 SER A N 1
ATOM 3670 C CA . SER A 1 473 ? 20.500 -13.502 -13.736 1.00 95.69 473 SER A CA 1
ATOM 3671 C C . SER A 1 473 ? 20.338 -14.750 -12.882 1.00 95.69 473 SER A C 1
ATOM 3673 O O . SER A 1 473 ? 20.444 -15.869 -13.383 1.00 95.69 473 SER A O 1
ATOM 3675 N N . ASP A 1 474 ? 19.938 -14.557 -11.636 1.00 96.31 474 ASP A N 1
ATOM 3676 C CA . ASP A 1 474 ? 19.346 -15.620 -10.829 1.00 96.31 474 ASP A CA 1
ATOM 3677 C C . ASP A 1 474 ? 18.112 -16.214 -11.529 1.00 96.31 474 ASP A C 1
ATOM 3679 O O . ASP A 1 474 ? 17.474 -15.571 -12.378 1.00 96.31 474 ASP A O 1
ATOM 3683 N N . ILE A 1 475 ? 17.767 -17.444 -11.161 1.00 97.81 475 ILE A N 1
ATOM 3684 C CA . ILE A 1 475 ? 16.547 -18.114 -11.610 1.00 97.81 475 ILE A CA 1
ATOM 3685 C C . ILE A 1 475 ? 15.413 -17.691 -10.684 1.00 97.81 475 ILE A C 1
ATOM 3687 O O . ILE A 1 475 ? 15.508 -17.857 -9.469 1.00 97.81 475 ILE A O 1
ATOM 3691 N N . VAL A 1 476 ? 14.320 -17.184 -11.246 1.00 98.12 476 VAL A N 1
ATOM 3692 C CA . VAL A 1 476 ? 13.133 -16.794 -10.477 1.00 98.12 476 VAL A CA 1
ATOM 3693 C C . VAL A 1 476 ? 11.942 -17.653 -10.832 1.00 98.12 476 VAL A C 1
ATOM 3695 O O . VAL A 1 476 ? 11.795 -18.104 -11.970 1.00 98.12 476 VAL A O 1
ATOM 3698 N N . GLY A 1 477 ? 11.066 -17.856 -9.859 1.00 98.25 477 GLY A N 1
ATOM 3699 C CA . GLY A 1 477 ? 9.830 -18.572 -10.090 1.00 98.25 477 GLY A CA 1
ATOM 3700 C C . GLY A 1 477 ? 8.796 -18.367 -9.003 1.00 98.25 477 GLY A C 1
ATOM 3701 O O . GLY A 1 477 ? 9.071 -17.870 -7.909 1.00 98.25 477 GLY A O 1
ATOM 3702 N N . ALA A 1 478 ? 7.578 -18.761 -9.343 1.00 98.38 478 ALA A N 1
ATOM 3703 C CA . ALA A 1 478 ? 6.432 -18.714 -8.458 1.00 98.38 478 ALA A CA 1
ATOM 3704 C C . ALA A 1 478 ? 5.533 -19.920 -8.703 1.00 98.38 478 ALA A C 1
ATOM 3706 O O . ALA A 1 478 ? 5.335 -20.341 -9.840 1.00 98.38 478 ALA A O 1
ATOM 3707 N N . VAL A 1 479 ? 4.969 -20.454 -7.629 1.00 98.56 479 VAL A N 1
ATOM 3708 C CA . VAL A 1 479 ? 4.003 -21.545 -7.622 1.00 98.56 479 VAL A CA 1
ATOM 3709 C C . VAL A 1 479 ? 2.820 -21.111 -6.772 1.00 98.56 479 VAL A C 1
ATOM 3711 O O . VAL A 1 479 ? 2.990 -20.683 -5.634 1.00 98.56 479 VAL A O 1
ATOM 3714 N N . THR A 1 480 ? 1.614 -21.236 -7.307 1.00 98.25 480 THR A N 1
ATOM 3715 C CA . THR A 1 480 ? 0.370 -21.037 -6.564 1.00 98.25 480 THR A CA 1
ATOM 3716 C C . THR A 1 480 ? -0.519 -22.254 -6.733 1.00 98.25 480 THR A C 1
ATOM 3718 O O . THR A 1 480 ? -0.620 -22.809 -7.828 1.00 98.25 480 THR A O 1
ATOM 3721 N N . VAL A 1 481 ? -1.141 -22.709 -5.650 1.00 98.19 481 VAL A N 1
ATOM 3722 C CA . VAL A 1 481 ? -2.003 -23.892 -5.645 1.00 98.19 481 VAL A CA 1
ATOM 3723 C C . VAL A 1 481 ? -3.203 -23.622 -4.746 1.00 98.19 481 VAL A C 1
ATOM 3725 O O . VAL A 1 481 ? -3.052 -23.422 -3.544 1.00 98.19 481 VAL A O 1
ATOM 3728 N N . SER A 1 482 ? -4.392 -23.675 -5.333 1.00 97.38 482 SER A N 1
ATOM 3729 C CA . SER A 1 482 ? -5.674 -23.556 -4.641 1.00 97.38 482 SER A CA 1
ATOM 3730 C C . SER A 1 482 ? -6.572 -24.701 -5.117 1.00 97.38 482 SER A C 1
ATOM 3732 O O . SER A 1 482 ? -7.325 -24.536 -6.078 1.00 97.38 482 SER A O 1
ATOM 3734 N N . PRO A 1 483 ? -6.487 -25.906 -4.518 1.00 93.50 483 PRO A N 1
ATOM 3735 C CA . PRO A 1 483 ? -7.236 -27.085 -4.967 1.00 93.50 483 PRO A CA 1
ATOM 3736 C C . PRO A 1 483 ? -8.749 -26.981 -4.689 1.00 93.50 483 PRO A C 1
ATOM 3738 O O . PRO A 1 483 ? -9.524 -27.825 -5.126 1.00 93.50 483 PRO A O 1
ATOM 3741 N N . GLY A 1 484 ? -9.173 -25.957 -3.951 1.00 91.50 484 GLY A N 1
ATOM 3742 C CA . GLY A 1 484 ? -10.553 -25.607 -3.632 1.00 91.50 484 GLY A CA 1
ATOM 3743 C C . GLY A 1 484 ? -10.557 -24.493 -2.584 1.00 91.50 484 GLY A C 1
ATOM 3744 O O . GLY A 1 484 ? -9.505 -23.965 -2.246 1.00 91.50 484 GLY A O 1
ATOM 3745 N N . SER A 1 485 ? -11.708 -24.178 -1.994 1.00 89.94 485 SER A N 1
ATOM 3746 C CA . SER A 1 485 ? -11.831 -23.113 -0.979 1.00 89.94 485 SER A CA 1
ATOM 3747 C C . SER A 1 485 ? -11.238 -23.455 0.402 1.00 89.94 485 SER A C 1
ATOM 3749 O O . SER A 1 485 ? -11.540 -22.782 1.383 1.00 89.94 485 SER A O 1
ATOM 3751 N N . TRP A 1 486 ? -10.501 -24.562 0.514 1.00 92.88 486 TRP A N 1
ATOM 3752 C CA . TRP A 1 486 ? -10.004 -25.118 1.777 1.00 92.88 486 TRP A CA 1
ATOM 3753 C C . TRP A 1 486 ? -8.479 -25.043 1.905 1.00 92.88 486 TRP A C 1
ATOM 3755 O O . TRP A 1 486 ? -7.976 -25.217 3.010 1.00 92.88 486 TRP A O 1
ATOM 3765 N N . ILE A 1 487 ? -7.750 -24.766 0.818 1.00 95.88 487 ILE A N 1
ATOM 3766 C CA . ILE A 1 487 ? -6.308 -24.497 0.836 1.00 95.88 487 ILE A CA 1
ATOM 3767 C C . ILE A 1 487 ? -5.988 -23.374 -0.136 1.00 95.88 487 ILE A C 1
ATOM 3769 O O . ILE A 1 487 ? -6.414 -23.421 -1.287 1.00 95.88 487 ILE A O 1
ATOM 3773 N N . ASP A 1 488 ? -5.131 -22.467 0.313 1.00 97.06 488 ASP A N 1
ATOM 3774 C CA . ASP A 1 488 ? -4.394 -21.540 -0.531 1.00 97.06 488 ASP A CA 1
ATOM 3775 C C . ASP A 1 488 ? -2.904 -21.660 -0.223 1.00 97.06 488 ASP A C 1
ATOM 3777 O O . ASP A 1 488 ? -2.478 -21.505 0.921 1.00 97.06 488 ASP A O 1
ATOM 3781 N N . PHE A 1 489 ? -2.110 -21.961 -1.244 1.00 98.31 489 PHE A N 1
ATOM 3782 C CA . PHE A 1 489 ? -0.662 -22.090 -1.151 1.00 98.31 489 PHE A CA 1
ATOM 3783 C C . PHE A 1 489 ? 0.011 -21.195 -2.187 1.00 98.31 489 PHE A C 1
ATOM 3785 O O . PHE A 1 489 ? -0.361 -21.194 -3.362 1.00 98.31 489 PHE A O 1
ATOM 3792 N N . ASN A 1 490 ? 1.042 -20.476 -1.765 1.00 98.12 490 ASN A N 1
ATOM 3793 C CA . ASN A 1 490 ? 1.917 -19.696 -2.618 1.00 98.12 490 ASN A CA 1
ATOM 3794 C C . ASN A 1 490 ? 3.373 -19.923 -2.211 1.00 98.12 490 ASN A C 1
ATOM 3796 O O . ASN A 1 490 ? 3.716 -19.884 -1.033 1.00 98.12 490 ASN A O 1
ATOM 3800 N N . TYR A 1 491 ? 4.240 -20.105 -3.195 1.00 98.31 491 TYR A N 1
ATOM 3801 C CA . TYR A 1 491 ? 5.679 -20.183 -3.009 1.00 98.31 491 TYR A CA 1
ATOM 3802 C C . TYR A 1 491 ? 6.370 -19.380 -4.102 1.00 98.31 491 TYR A C 1
ATOM 3804 O O . TYR A 1 491 ? 6.114 -19.603 -5.281 1.00 98.31 491 TYR A O 1
ATOM 3812 N N . ARG A 1 492 ? 7.219 -18.428 -3.729 1.00 97.94 492 ARG A N 1
ATOM 3813 C CA . ARG A 1 492 ? 8.025 -17.625 -4.653 1.00 97.94 492 ARG A CA 1
ATOM 3814 C C . ARG A 1 492 ? 9.480 -17.778 -4.270 1.00 97.94 492 ARG A C 1
ATOM 3816 O O . ARG A 1 492 ? 9.801 -17.796 -3.082 1.00 97.94 492 ARG A O 1
ATOM 3823 N N . PHE A 1 493 ? 10.348 -17.874 -5.264 1.00 97.00 493 PHE A N 1
ATOM 3824 C CA . PHE A 1 493 ? 11.760 -18.123 -5.032 1.00 97.00 493 PHE A CA 1
ATOM 3825 C C . PHE A 1 493 ? 12.652 -17.376 -6.020 1.00 97.00 493 PHE A C 1
ATOM 3827 O O . PHE A 1 493 ? 12.264 -17.086 -7.156 1.00 97.00 493 PHE A O 1
ATOM 3834 N N . ARG A 1 494 ? 13.880 -17.122 -5.572 1.00 96.12 494 ARG A N 1
ATOM 3835 C CA . ARG A 1 494 ? 15.019 -16.728 -6.396 1.00 96.12 494 ARG A CA 1
ATOM 3836 C C . ARG A 1 494 ? 16.212 -17.590 -6.010 1.00 96.12 494 ARG A C 1
ATOM 3838 O O . ARG A 1 494 ? 16.621 -17.572 -4.849 1.00 96.12 494 ARG A O 1
ATOM 3845 N N . LEU A 1 495 ? 16.748 -18.328 -6.971 1.00 95.62 495 LEU A N 1
ATOM 3846 C CA . LEU A 1 495 ? 17.888 -19.220 -6.793 1.00 95.62 495 LEU A CA 1
ATOM 3847 C C . LEU A 1 495 ? 19.102 -18.643 -7.511 1.00 95.62 495 LEU A C 1
ATOM 3849 O O . LEU A 1 495 ? 18.982 -18.185 -8.650 1.00 95.62 495 LEU A O 1
ATOM 3853 N N . ASP A 1 496 ? 20.255 -18.702 -6.856 1.00 94.25 496 ASP A N 1
ATOM 3854 C CA . ASP A 1 496 ? 21.533 -18.377 -7.476 1.00 94.25 496 ASP A CA 1
ATOM 3855 C C . ASP A 1 496 ? 21.757 -19.256 -8.714 1.00 94.25 496 ASP A C 1
ATOM 3857 O O . ASP A 1 496 ? 21.422 -20.445 -8.734 1.00 94.25 496 ASP A O 1
ATOM 3861 N N . LYS A 1 497 ? 22.279 -18.660 -9.783 1.00 93.62 497 LYS A N 1
ATOM 3862 C CA . LYS A 1 497 ? 22.460 -19.352 -11.063 1.00 93.62 497 LYS A CA 1
ATOM 3863 C C . LYS A 1 497 ? 23.581 -20.397 -11.060 1.00 93.62 497 LYS A C 1
ATOM 3865 O O . LYS A 1 497 ? 23.558 -21.267 -11.931 1.00 93.62 497 LYS A O 1
ATOM 3870 N N . ASP A 1 498 ? 24.556 -20.290 -10.159 1.00 93.19 498 ASP A N 1
ATOM 3871 C CA . ASP A 1 498 ? 25.767 -21.110 -10.168 1.00 93.19 498 ASP A CA 1
ATOM 3872 C C . ASP A 1 498 ? 25.609 -22.347 -9.280 1.00 93.19 498 ASP A C 1
ATOM 3874 O O . ASP A 1 498 ? 25.951 -23.452 -9.706 1.00 93.19 498 ASP A O 1
ATOM 3878 N N . ASP A 1 499 ? 25.072 -22.186 -8.067 1.00 93.62 499 ASP A N 1
ATOM 3879 C CA . ASP A 1 499 ? 24.927 -23.275 -7.088 1.00 93.62 499 ASP A CA 1
ATOM 3880 C C . ASP A 1 499 ? 23.469 -23.636 -6.746 1.00 93.62 499 ASP A C 1
ATOM 3882 O O . ASP A 1 499 ? 23.222 -24.640 -6.071 1.00 93.62 499 ASP A O 1
ATOM 3886 N N . GLY A 1 500 ? 22.492 -22.864 -7.231 1.00 92.88 500 GLY A N 1
ATOM 3887 C CA . GLY A 1 500 ? 21.076 -23.069 -6.930 1.00 92.88 500 GLY A CA 1
ATOM 3888 C C . GLY A 1 500 ? 20.684 -22.703 -5.497 1.00 92.88 500 GLY A C 1
ATOM 3889 O O . GLY A 1 500 ? 19.572 -23.033 -5.076 1.00 92.88 500 GLY A O 1
ATOM 3890 N N . ALA A 1 501 ? 21.558 -22.044 -4.731 1.00 92.94 501 ALA A N 1
ATOM 3891 C CA . ALA A 1 501 ? 21.264 -21.643 -3.366 1.00 92.94 501 ALA A CA 1
ATOM 3892 C C . ALA A 1 501 ? 20.109 -20.626 -3.338 1.00 92.94 501 ALA A C 1
ATOM 3894 O O . ALA A 1 501 ? 20.075 -19.691 -4.145 1.00 92.94 501 ALA A O 1
ATOM 3895 N N . PRO A 1 502 ? 19.150 -20.767 -2.406 1.00 91.12 502 PRO A N 1
ATOM 3896 C CA . PRO A 1 502 ? 18.037 -19.838 -2.300 1.00 91.12 502 PRO A CA 1
ATOM 3897 C C . PRO A 1 502 ? 18.517 -18.472 -1.803 1.00 91.12 502 PRO A C 1
ATOM 3899 O O . PRO A 1 502 ? 18.947 -18.318 -0.660 1.00 91.12 502 PRO A O 1
ATOM 3902 N N . GLN A 1 503 ? 18.390 -17.467 -2.664 1.00 90.44 503 GLN A N 1
ATOM 3903 C CA . GLN A 1 503 ? 18.676 -16.064 -2.362 1.00 90.44 503 GLN A CA 1
ATOM 3904 C C . GLN A 1 503 ? 17.438 -15.341 -1.808 1.00 90.44 503 GLN A C 1
ATOM 3906 O O . GLN A 1 503 ? 17.553 -14.395 -1.024 1.00 90.44 503 GLN A O 1
ATOM 3911 N N . ARG A 1 504 ? 16.245 -15.794 -2.211 1.00 91.62 504 ARG A N 1
ATOM 3912 C CA . ARG A 1 504 ? 14.952 -15.342 -1.686 1.00 91.62 504 ARG A CA 1
ATOM 3913 C C . ARG A 1 504 ? 13.948 -16.479 -1.702 1.00 91.62 504 ARG A C 1
ATOM 3915 O O . ARG A 1 504 ? 13.842 -17.187 -2.701 1.00 91.62 504 ARG A O 1
ATOM 3922 N N . GLU A 1 505 ? 13.167 -16.588 -0.636 1.00 94.19 505 GLU A N 1
ATOM 3923 C CA . GLU A 1 505 ? 12.034 -17.502 -0.539 1.00 94.19 505 GLU A CA 1
ATOM 3924 C C . GLU A 1 505 ? 10.878 -16.847 0.211 1.00 94.19 505 GLU A C 1
ATOM 3926 O O . GLU A 1 505 ? 11.045 -16.262 1.282 1.00 94.19 505 GLU A O 1
ATOM 3931 N N . GLU A 1 506 ? 9.685 -16.981 -0.348 1.00 96.12 506 GLU A N 1
ATOM 3932 C CA . GLU A 1 506 ? 8.429 -16.599 0.282 1.00 96.12 506 GLU A CA 1
ATOM 3933 C C . GLU A 1 506 ? 7.476 -17.770 0.178 1.00 96.12 506 GLU A C 1
ATOM 3935 O O . GLU A 1 506 ? 7.114 -18.176 -0.923 1.00 96.12 506 GLU A O 1
ATOM 3940 N N . LEU A 1 507 ? 7.031 -18.284 1.314 1.00 97.56 507 LEU A N 1
ATOM 3941 C CA . LEU A 1 507 ? 6.001 -19.306 1.380 1.00 97.56 507 LEU A CA 1
ATOM 3942 C C . LEU A 1 507 ? 4.824 -18.754 2.171 1.00 97.56 507 LEU A C 1
ATOM 3944 O O . LEU A 1 507 ? 4.994 -18.230 3.268 1.00 97.56 507 LEU A O 1
ATOM 3948 N N . GLY A 1 508 ? 3.627 -18.896 1.621 1.00 98.12 508 GLY A N 1
ATOM 3949 C CA . GLY A 1 508 ? 2.366 -18.702 2.317 1.00 98.12 508 GLY A CA 1
ATOM 3950 C C . GLY A 1 508 ? 1.502 -19.939 2.120 1.00 98.12 508 GLY A C 1
ATOM 3951 O O . GLY A 1 508 ? 1.373 -20.446 1.010 1.00 98.12 508 GLY A O 1
ATOM 3952 N N . ALA A 1 509 ? 0.934 -20.460 3.197 1.00 98.19 509 ALA A N 1
ATOM 3953 C CA . ALA A 1 509 ? 0.019 -21.589 3.146 1.00 98.19 509 ALA A CA 1
ATOM 3954 C C . ALA A 1 509 ? -1.102 -21.354 4.149 1.00 98.19 509 ALA A C 1
ATOM 3956 O O . ALA A 1 509 ? -0.832 -21.214 5.337 1.00 98.19 509 ALA A O 1
ATOM 3957 N N . THR A 1 510 ? -2.348 -21.323 3.693 1.00 98.06 510 THR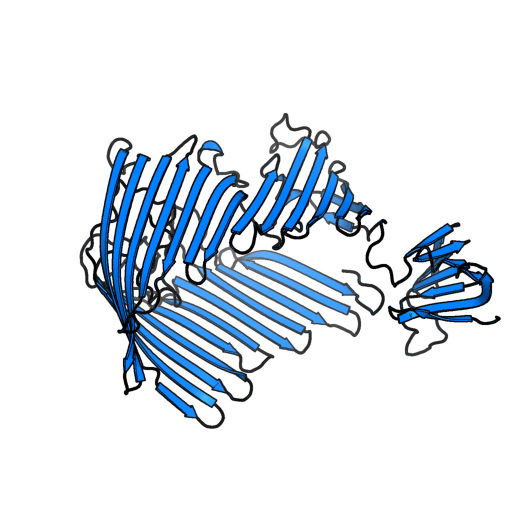 A N 1
ATOM 3958 C CA . THR A 1 510 ? -3.519 -21.242 4.565 1.00 98.06 510 THR A CA 1
ATOM 3959 C C . THR A 1 510 ? -4.442 -22.415 4.312 1.00 98.06 510 THR A C 1
ATOM 3961 O O . THR A 1 510 ? -4.774 -22.722 3.173 1.00 98.06 510 THR A O 1
ATOM 3964 N N . ILE A 1 511 ? -4.869 -23.059 5.391 1.00 97.50 511 ILE A N 1
ATOM 3965 C CA . ILE A 1 511 ? -5.870 -24.119 5.379 1.00 97.50 511 ILE A CA 1
ATOM 3966 C C . ILE A 1 511 ? -7.138 -23.565 6.021 1.00 97.50 511 ILE A C 1
ATOM 3968 O O . ILE A 1 511 ? -7.080 -23.014 7.120 1.00 97.50 511 ILE A O 1
ATOM 3972 N N . TYR A 1 512 ? -8.279 -23.752 5.365 1.00 96.50 512 TYR A N 1
ATOM 3973 C CA . TYR A 1 512 ? -9.593 -23.330 5.836 1.00 96.50 512 TYR A CA 1
ATOM 3974 C C . TYR A 1 512 ? -10.499 -24.530 6.110 1.00 96.50 512 TYR A C 1
ATOM 3976 O O . TYR A 1 512 ? -10.577 -25.484 5.334 1.00 96.50 512 TYR A O 1
ATOM 3984 N N . ARG A 1 513 ? -11.266 -24.450 7.200 1.00 94.12 513 ARG A N 1
ATOM 3985 C CA . ARG A 1 513 ? -12.365 -25.373 7.505 1.00 94.12 513 ARG A CA 1
ATOM 3986 C C . ARG A 1 513 ? -13.544 -24.602 8.093 1.00 94.12 513 ARG A C 1
ATOM 3988 O O . ARG A 1 513 ? -13.655 -24.433 9.309 1.00 94.12 513 ARG A O 1
ATOM 3995 N N . GLY A 1 514 ? -14.441 -24.139 7.223 1.00 88.88 514 GLY A N 1
ATOM 3996 C CA . GLY A 1 514 ? -15.550 -23.266 7.613 1.00 88.88 514 GLY A CA 1
ATOM 3997 C C . GLY A 1 514 ? -15.025 -21.905 8.073 1.00 88.88 514 GLY A C 1
ATOM 3998 O O . GLY A 1 514 ? -14.378 -21.212 7.301 1.00 88.88 514 GLY A O 1
ATOM 3999 N N . ARG A 1 515 ? -15.276 -21.540 9.336 1.00 87.06 515 ARG A N 1
ATOM 4000 C CA . ARG A 1 515 ? -14.736 -20.311 9.956 1.00 87.06 515 ARG A CA 1
ATOM 4001 C C . ARG A 1 515 ? -13.333 -20.482 10.551 1.00 87.06 515 ARG A C 1
ATOM 4003 O O . ARG A 1 515 ? -12.777 -19.518 11.059 1.00 87.06 515 ARG A O 1
ATOM 4010 N N . ASN A 1 516 ? -12.795 -21.700 10.539 1.00 95.31 516 ASN A N 1
ATOM 4011 C CA . ASN A 1 516 ? -11.473 -21.990 11.081 1.00 95.31 516 ASN A CA 1
ATOM 4012 C C . ASN A 1 516 ? -10.410 -21.782 10.011 1.00 95.31 516 ASN A C 1
ATOM 4014 O O . ASN A 1 516 ? -10.611 -22.206 8.868 1.00 95.31 516 ASN A O 1
ATOM 4018 N N . SER A 1 517 ? -9.272 -21.222 10.399 1.00 96.81 517 SER A N 1
ATOM 4019 C CA . SER A 1 517 ? -8.112 -21.074 9.529 1.00 96.81 517 SER A CA 1
ATOM 4020 C C . SER A 1 517 ? -6.814 -21.352 10.278 1.00 96.81 517 SER A C 1
ATOM 4022 O O . SER A 1 517 ? -6.691 -21.087 11.475 1.00 96.81 517 SER A O 1
ATOM 4024 N N . LEU A 1 518 ? -5.838 -21.890 9.556 1.00 97.81 518 LEU A N 1
ATOM 4025 C CA . LEU A 1 518 ? -4.455 -22.008 9.998 1.00 97.81 518 LEU A CA 1
ATOM 4026 C C . LEU A 1 518 ? -3.559 -21.545 8.856 1.00 97.81 518 LEU A C 1
ATOM 4028 O O . LEU A 1 518 ? -3.619 -22.110 7.767 1.00 97.81 518 LEU A O 1
ATOM 4032 N N . SER A 1 519 ? -2.742 -20.536 9.117 1.00 97.94 519 SER A N 1
ATOM 4033 C CA . SER A 1 519 ? -1.854 -19.899 8.155 1.00 97.94 519 SER A CA 1
ATOM 4034 C C . SER A 1 519 ? -0.405 -20.025 8.604 1.00 97.94 519 SER A C 1
ATOM 4036 O O . SER A 1 519 ? -0.052 -19.673 9.729 1.00 97.94 519 SER A O 1
ATOM 4038 N N . LEU A 1 520 ? 0.442 -20.476 7.691 1.00 97.94 520 LEU A N 1
ATOM 4039 C CA . LEU A 1 520 ? 1.890 -20.469 7.793 1.00 97.94 520 LEU A CA 1
ATOM 4040 C C . LEU A 1 520 ? 2.445 -19.465 6.784 1.00 97.94 520 LEU A C 1
ATOM 4042 O O . LEU A 1 520 ? 2.112 -19.524 5.602 1.00 97.94 520 LEU A O 1
ATOM 4046 N N . ALA A 1 521 ? 3.326 -18.587 7.240 1.00 97.12 521 ALA A N 1
ATOM 4047 C CA . ALA A 1 521 ? 4.145 -17.740 6.394 1.00 97.12 521 ALA A CA 1
ATOM 4048 C C . ALA A 1 521 ? 5.623 -17.988 6.704 1.00 97.12 521 ALA A C 1
ATOM 4050 O O . ALA A 1 521 ? 6.015 -18.085 7.865 1.00 97.12 521 ALA A O 1
ATOM 4051 N N . TYR A 1 522 ? 6.450 -18.079 5.673 1.00 96.00 522 TYR A N 1
ATOM 4052 C CA . TYR A 1 522 ? 7.899 -18.133 5.790 1.00 96.00 522 TYR A CA 1
ATOM 4053 C C . TYR A 1 522 ? 8.516 -17.150 4.811 1.00 96.00 522 TYR A C 1
ATOM 4055 O O . TYR A 1 522 ? 8.074 -17.026 3.668 1.00 96.00 522 TYR A O 1
ATOM 4063 N N . ILE A 1 523 ? 9.529 -16.441 5.286 1.00 93.12 523 ILE A N 1
ATOM 4064 C CA . ILE A 1 523 ? 10.208 -15.409 4.533 1.00 93.12 523 ILE A CA 1
ATOM 4065 C C . ILE A 1 523 ? 11.711 -15.543 4.765 1.00 93.12 523 ILE A C 1
ATOM 4067 O O . ILE A 1 523 ? 12.179 -15.578 5.904 1.00 93.12 523 ILE A O 1
ATOM 4071 N N . ASN A 1 524 ? 12.464 -15.637 3.679 1.00 91.12 524 ASN A N 1
ATOM 4072 C CA . ASN A 1 524 ? 13.917 -15.666 3.674 1.00 91.12 524 ASN A CA 1
ATOM 4073 C C . ASN A 1 524 ? 14.399 -14.697 2.603 1.00 91.12 524 ASN A C 1
ATOM 4075 O O . ASN A 1 524 ? 14.073 -14.857 1.430 1.00 91.12 524 ASN A O 1
ATOM 4079 N N . TYR A 1 525 ? 15.153 -13.687 3.005 1.00 83.94 525 TYR A N 1
ATOM 4080 C CA . TYR A 1 525 ? 15.760 -12.734 2.087 1.00 83.94 525 TYR A CA 1
ATOM 4081 C C . TYR A 1 525 ? 17.220 -12.568 2.462 1.00 83.94 525 TYR A C 1
ATOM 4083 O O . TYR A 1 525 ? 17.498 -11.948 3.488 1.00 83.94 525 TYR A O 1
ATOM 4091 N N . ASP A 1 526 ? 18.151 -13.036 1.628 1.00 69.12 526 ASP A N 1
ATOM 4092 C CA . ASP A 1 526 ? 19.557 -12.652 1.778 1.00 69.12 526 ASP A CA 1
ATOM 4093 C C . ASP A 1 526 ? 19.788 -11.280 1.122 1.00 69.12 526 ASP A C 1
ATOM 4095 O O . ASP A 1 526 ? 20.226 -11.147 -0.022 1.00 69.12 526 ASP A O 1
ATOM 4099 N N . ARG A 1 527 ? 19.428 -10.208 1.837 1.00 63.25 527 ARG A N 1
ATOM 4100 C CA . ARG A 1 527 ? 19.670 -8.830 1.396 1.00 63.25 527 ARG A CA 1
ATOM 4101 C C . ARG A 1 527 ? 21.087 -8.396 1.740 1.00 63.25 527 ARG A C 1
ATOM 4103 O O . ARG A 1 527 ? 21.341 -7.763 2.761 1.00 63.25 527 ARG A O 1
ATOM 4110 N N . ARG A 1 528 ? 22.015 -8.607 0.811 1.00 54.62 528 ARG A N 1
ATOM 4111 C CA . ARG A 1 528 ? 23.315 -7.918 0.828 1.00 54.62 528 ARG A CA 1
ATOM 4112 C C . ARG A 1 528 ? 23.188 -6.507 0.249 1.00 54.62 528 ARG A C 1
ATOM 4114 O O . ARG A 1 528 ? 23.722 -6.223 -0.817 1.00 54.62 528 ARG A O 1
ATOM 4121 N N . LEU A 1 529 ? 22.490 -5.613 0.953 1.00 54.06 529 LEU A N 1
ATOM 4122 C CA . LEU A 1 529 ? 22.430 -4.181 0.617 1.00 54.06 529 LEU A CA 1
ATOM 4123 C C . LEU A 1 529 ? 22.973 -3.328 1.782 1.00 54.06 529 LEU A C 1
ATOM 4125 O O . LEU A 1 529 ? 22.188 -2.757 2.544 1.00 54.06 529 LEU A O 1
ATOM 4129 N N . PRO A 1 530 ? 24.311 -3.211 1.924 1.00 44.88 530 PRO A N 1
ATOM 4130 C CA . PRO A 1 530 ? 24.943 -2.434 2.995 1.00 44.88 530 PRO A CA 1
ATOM 4131 C C . PRO A 1 530 ? 24.503 -0.962 3.028 1.00 44.88 530 PRO A C 1
ATOM 4133 O O . PRO A 1 530 ? 24.462 -0.357 4.093 1.00 44.88 530 PRO A O 1
ATOM 4136 N N . GLU A 1 531 ? 24.135 -0.391 1.875 1.00 46.69 531 GLU A N 1
ATOM 4137 C CA . GLU A 1 531 ? 23.802 1.034 1.727 1.00 46.69 531 GLU A CA 1
ATOM 4138 C C . GLU A 1 531 ? 22.493 1.463 2.413 1.00 46.69 531 GLU A C 1
ATOM 4140 O O . GLU A 1 531 ? 22.303 2.651 2.665 1.00 46.69 531 GLU A O 1
ATOM 4145 N N . ILE A 1 532 ? 21.583 0.528 2.714 1.00 49.06 532 ILE A N 1
ATOM 4146 C CA . ILE A 1 532 ? 20.259 0.835 3.291 1.00 49.06 532 ILE A CA 1
ATOM 4147 C C . ILE A 1 532 ? 20.047 0.260 4.698 1.00 49.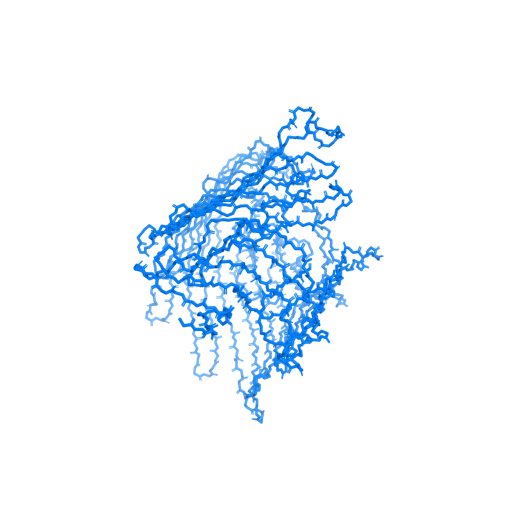06 532 ILE A C 1
ATOM 4149 O O . ILE A 1 532 ? 18.986 0.483 5.280 1.00 49.06 532 ILE A O 1
ATOM 4153 N N . GLY A 1 533 ? 21.034 -0.459 5.251 1.00 48.81 533 GLY A N 1
ATOM 4154 C CA . GLY A 1 533 ? 20.993 -0.971 6.627 1.00 48.81 533 GLY A CA 1
ATOM 4155 C C . GLY A 1 533 ? 19.773 -1.847 6.938 1.00 48.81 533 GLY A C 1
ATOM 4156 O O . GLY A 1 533 ? 19.249 -1.791 8.048 1.00 48.81 533 GLY A O 1
ATOM 4157 N N . VAL A 1 534 ? 19.268 -2.594 5.950 1.00 54.34 534 VAL A N 1
ATOM 4158 C CA . VAL A 1 534 ? 18.131 -3.507 6.129 1.00 54.34 534 VAL A CA 1
ATOM 4159 C C . VAL A 1 534 ? 18.673 -4.892 6.464 1.00 54.34 534 VAL A C 1
ATOM 4161 O O . VAL A 1 534 ? 19.367 -5.485 5.642 1.00 54.34 534 VAL A O 1
ATOM 4164 N N . ASP A 1 535 ? 18.347 -5.403 7.652 1.00 60.25 535 ASP A N 1
ATOM 4165 C CA . ASP A 1 535 ? 18.642 -6.787 8.026 1.00 60.25 535 ASP A CA 1
ATOM 4166 C C . ASP A 1 535 ? 17.980 -7.765 7.049 1.00 60.25 535 ASP A C 1
ATOM 4168 O O . ASP A 1 535 ? 16.839 -7.556 6.651 1.00 60.25 535 ASP A O 1
ATOM 4172 N N . SER A 1 536 ? 18.691 -8.834 6.681 1.00 70.62 536 SER A N 1
ATOM 4173 C CA . SER A 1 536 ? 18.182 -10.003 5.948 1.00 70.62 536 SER A CA 1
ATOM 4174 C C . SER A 1 536 ? 17.201 -10.798 6.829 1.00 70.62 536 SER A C 1
ATOM 4176 O O . SER A 1 536 ? 17.682 -11.556 7.686 1.00 70.62 536 SER A O 1
ATOM 4178 N N . PRO A 1 537 ? 15.860 -10.643 6.706 1.00 77.19 537 PRO A N 1
ATOM 4179 C CA . PRO A 1 537 ? 14.934 -11.392 7.539 1.00 77.19 537 PRO A CA 1
ATOM 4180 C C . PRO A 1 537 ? 14.950 -12.868 7.143 1.00 77.19 537 PRO A C 1
ATOM 4182 O O . PRO A 1 537 ? 14.841 -13.219 5.966 1.00 77.19 537 PRO A O 1
ATOM 4185 N N . LYS A 1 538 ? 15.015 -13.732 8.154 1.00 89.75 538 LYS A N 1
ATOM 4186 C CA . LYS A 1 538 ? 14.696 -15.152 8.023 1.00 89.75 538 LYS A CA 1
ATOM 4187 C C . LYS A 1 538 ? 13.691 -15.493 9.107 1.00 89.75 538 LYS A C 1
ATOM 4189 O O . LYS A 1 538 ? 14.069 -15.703 10.257 1.00 89.75 538 LYS A O 1
ATOM 4194 N N . GLN A 1 539 ? 12.410 -15.458 8.766 1.00 91.62 539 GLN A N 1
ATOM 4195 C CA . GLN A 1 539 ? 11.327 -15.511 9.743 1.00 91.62 539 GLN A CA 1
ATOM 4196 C C . GLN A 1 539 ? 10.238 -16.485 9.317 1.00 91.62 539 GLN A C 1
ATOM 4198 O O . GLN A 1 539 ? 9.968 -16.685 8.134 1.00 91.62 539 GLN A O 1
ATOM 4203 N N . MET A 1 540 ? 9.603 -17.083 10.313 1.00 95.44 540 MET A N 1
ATOM 4204 C CA . MET A 1 540 ? 8.442 -17.943 10.165 1.00 95.44 540 MET A CA 1
ATOM 4205 C C . MET A 1 540 ? 7.335 -17.388 11.051 1.00 95.44 540 MET A C 1
ATOM 4207 O O . MET A 1 540 ? 7.575 -17.072 12.213 1.00 95.44 540 MET A O 1
ATOM 4211 N N . ALA A 1 541 ? 6.128 -17.267 10.518 1.00 95.94 541 ALA A N 1
ATOM 4212 C CA . ALA A 1 541 ? 4.955 -16.854 11.264 1.00 95.94 541 ALA A CA 1
ATOM 4213 C C . ALA A 1 541 ? 3.859 -17.908 11.129 1.00 95.94 541 ALA A C 1
ATOM 4215 O O . ALA A 1 541 ? 3.478 -18.297 10.026 1.00 95.94 541 ALA A O 1
ATOM 4216 N N . LEU A 1 542 ? 3.341 -18.360 12.262 1.00 97.44 542 LEU A N 1
ATOM 4217 C CA . LEU A 1 542 ? 2.171 -19.212 12.361 1.00 97.44 542 LEU A CA 1
ATOM 4218 C C . LEU A 1 542 ? 1.031 -18.371 12.923 1.00 97.44 542 LEU A C 1
ATOM 4220 O O . LEU A 1 542 ? 1.185 -17.716 13.951 1.00 97.44 542 LEU A O 1
ATOM 4224 N N . SER A 1 543 ? -0.122 -18.391 12.275 1.00 97.19 543 SER A N 1
ATOM 4225 C CA . SER A 1 543 ? -1.329 -17.763 12.803 1.00 97.19 543 SER A CA 1
ATOM 4226 C C . SER A 1 543 ? -2.534 -18.646 12.557 1.00 97.19 543 SER A C 1
ATOM 4228 O O . SER A 1 543 ? -2.542 -19.456 11.636 1.00 97.19 543 SER A O 1
ATOM 4230 N N . GLY A 1 544 ? -3.555 -18.529 13.387 1.00 96.12 544 GLY A N 1
ATOM 4231 C CA . GLY A 1 544 ? -4.766 -19.304 13.191 1.00 96.12 544 GLY A CA 1
ATOM 4232 C C . GLY A 1 544 ? -5.919 -18.781 14.013 1.00 96.12 544 GLY A C 1
ATOM 4233 O O . GLY A 1 544 ? -5.722 -18.121 15.034 1.00 96.12 544 GLY A O 1
ATOM 4234 N N . GLN A 1 545 ? -7.120 -19.105 13.559 1.00 95.62 545 GLN A N 1
ATOM 4235 C CA . GLN A 1 545 ? -8.359 -18.864 14.271 1.00 95.62 545 GLN A CA 1
ATOM 4236 C C . GLN A 1 545 ? -9.151 -20.164 14.325 1.00 95.62 545 GLN A C 1
ATOM 4238 O O . GLN A 1 545 ? -9.373 -20.819 13.306 1.00 95.62 545 GLN A O 1
ATOM 4243 N N . LEU A 1 546 ? -9.588 -20.533 15.523 1.00 95.75 546 LEU A N 1
ATOM 4244 C CA . LEU A 1 546 ? -10.354 -21.744 15.773 1.00 95.75 546 LEU A CA 1
ATOM 4245 C C . LEU A 1 546 ? -11.623 -21.392 16.544 1.00 95.75 546 LEU A C 1
ATOM 4247 O O . LEU A 1 546 ? -11.562 -20.879 17.657 1.00 95.75 546 LEU A O 1
ATOM 4251 N N . LYS A 1 547 ? -12.782 -21.705 15.972 1.00 94.25 547 LYS A N 1
ATOM 4252 C CA . LYS A 1 547 ? -14.064 -21.735 16.668 1.00 94.25 547 LYS A CA 1
ATOM 4253 C C . LYS A 1 547 ? -14.112 -23.003 17.523 1.00 94.25 547 LYS A C 1
ATOM 4255 O O . LYS A 1 547 ? -14.289 -24.101 17.001 1.00 94.25 547 LYS A O 1
ATOM 4260 N N . ILE A 1 548 ? -13.919 -22.843 18.830 1.00 93.06 548 ILE A N 1
ATOM 4261 C CA . ILE A 1 548 ? -13.848 -23.938 19.809 1.00 93.06 548 ILE A CA 1
ATOM 4262 C C . ILE A 1 548 ? -15.261 -24.454 20.130 1.00 93.06 548 ILE A C 1
ATOM 4264 O O . ILE A 1 548 ? -15.461 -25.652 20.313 1.00 93.06 548 ILE A O 1
ATOM 4268 N N . SER A 1 549 ? -16.256 -23.563 20.179 1.00 92.00 549 SER A N 1
ATOM 4269 C CA . SER A 1 549 ? -17.665 -23.902 20.436 1.00 92.00 549 SER A CA 1
ATOM 4270 C C . SER A 1 549 ? -18.615 -22.919 19.737 1.00 92.00 549 SER A C 1
ATOM 4272 O O . SER A 1 549 ? -18.165 -22.105 18.936 1.00 92.00 549 SER A O 1
ATOM 4274 N N . GLU A 1 550 ? -19.931 -22.981 19.991 1.00 87.94 550 GLU A N 1
ATOM 4275 C CA . GLU A 1 550 ? -20.918 -22.087 19.353 1.00 87.94 550 GLU A CA 1
ATOM 4276 C C . GLU A 1 550 ? -20.572 -20.597 19.530 1.00 87.94 550 GLU A C 1
ATOM 4278 O O . GLU A 1 550 ? -20.676 -19.854 18.550 1.00 87.94 550 GLU A O 1
ATOM 4283 N N . PHE A 1 551 ? -20.078 -20.215 20.714 1.00 90.81 551 PHE A N 1
ATOM 4284 C CA . PHE A 1 551 ? -19.816 -18.822 21.104 1.00 90.81 551 PHE A CA 1
ATOM 4285 C C . PHE A 1 551 ? -18.338 -18.494 21.335 1.00 90.81 551 PHE A C 1
ATOM 4287 O O . PHE A 1 551 ? -17.970 -17.327 21.361 1.00 90.81 551 PHE A O 1
ATOM 4294 N N . TYR A 1 552 ? -17.472 -19.498 21.502 1.00 93.75 552 TYR A N 1
ATOM 4295 C CA . TYR A 1 552 ? -16.055 -19.262 21.778 1.00 93.75 552 TYR A CA 1
ATOM 4296 C C . TYR A 1 552 ? -15.197 -19.482 20.538 1.00 93.75 552 TYR A C 1
ATOM 4298 O O . TYR A 1 552 ? -15.237 -20.548 19.914 1.00 93.75 552 TYR A O 1
ATOM 4306 N N . SER A 1 553 ? -14.360 -18.498 20.231 1.00 95.12 553 SER A N 1
ATOM 4307 C CA . SER A 1 553 ? -13.303 -18.588 19.229 1.00 95.12 553 SER A CA 1
ATOM 4308 C C . SER A 1 553 ? -11.971 -18.193 19.846 1.00 95.12 553 SER A C 1
ATOM 4310 O O . SER A 1 553 ? -11.896 -17.249 20.618 1.00 95.12 553 SER A O 1
ATOM 4312 N N . THR A 1 554 ? -10.899 -18.884 19.491 1.00 95.94 554 THR A N 1
ATOM 4313 C CA . THR A 1 554 ? -9.540 -18.469 19.833 1.00 95.94 554 THR A CA 1
ATOM 4314 C C . THR A 1 554 ? -8.799 -18.048 18.582 1.00 95.94 554 THR A C 1
ATOM 4316 O O . THR A 1 554 ? -9.064 -18.559 17.492 1.00 95.94 554 THR A O 1
ATOM 4319 N N . TYR A 1 555 ? -7.871 -17.118 18.741 1.00 95.31 555 TYR A N 1
ATOM 4320 C CA . TYR A 1 555 ? -6.909 -16.775 17.711 1.00 95.31 555 TYR A CA 1
ATOM 4321 C C . TYR A 1 555 ? -5.510 -16.768 18.311 1.00 95.31 555 TYR A C 1
ATOM 4323 O O . TYR A 1 555 ? -5.313 -16.379 19.462 1.00 95.31 555 TYR A O 1
ATOM 4331 N N . GLY A 1 556 ? -4.542 -17.206 17.521 1.00 95.31 556 GLY A N 1
ATOM 4332 C CA . GLY A 1 556 ? -3.143 -17.259 17.907 1.00 95.31 556 GLY A CA 1
ATOM 4333 C C . GLY A 1 556 ? -2.257 -16.717 16.800 1.00 95.31 556 GLY A C 1
ATOM 4334 O O . GLY A 1 556 ? -2.556 -16.883 15.617 1.00 95.31 556 GLY A O 1
ATOM 4335 N N . VAL A 1 557 ? -1.161 -16.081 17.193 1.00 95.75 557 VAL A N 1
ATOM 4336 C CA . VAL A 1 557 ? -0.063 -15.690 16.312 1.00 95.75 557 VAL A CA 1
ATOM 4337 C C . VAL A 1 557 ? 1.260 -15.996 17.002 1.00 95.75 557 VAL A C 1
ATOM 4339 O O . VAL A 1 557 ? 1.424 -15.749 18.195 1.00 95.75 557 VAL A O 1
ATOM 4342 N N . LEU A 1 558 ? 2.207 -16.537 16.253 1.00 96.31 558 LEU A N 1
ATOM 4343 C CA . LEU A 1 558 ? 3.564 -16.817 16.687 1.00 96.31 558 LEU A CA 1
ATOM 4344 C C . LEU A 1 558 ? 4.499 -16.464 15.538 1.00 96.31 558 LEU A C 1
ATOM 4346 O O . LEU A 1 558 ? 4.435 -17.096 14.490 1.00 96.31 558 LEU A O 1
ATOM 4350 N N . SER A 1 559 ? 5.375 -15.493 15.747 1.00 94.88 559 SER A N 1
ATOM 4351 C CA . SER A 1 559 ? 6.453 -15.159 14.825 1.00 94.88 559 SER A CA 1
ATOM 4352 C C . SER A 1 559 ? 7.788 -15.545 15.448 1.00 94.88 559 SER A C 1
ATOM 4354 O O . SER A 1 559 ? 8.079 -15.216 16.600 1.00 94.88 559 SER A O 1
ATOM 4356 N N . TYR A 1 560 ? 8.597 -16.254 14.676 1.00 94.81 560 TYR A N 1
ATOM 4357 C CA . TYR A 1 560 ? 9.877 -16.805 15.077 1.00 94.81 560 TYR A CA 1
ATOM 4358 C C . TYR A 1 560 ? 10.952 -16.386 14.076 1.00 94.81 560 TYR A C 1
ATOM 4360 O O . TYR A 1 560 ? 10.807 -16.552 12.862 1.00 94.81 560 TYR A O 1
ATOM 4368 N N . ASP A 1 561 ? 12.031 -15.823 14.600 1.00 92.06 561 ASP A N 1
ATOM 4369 C CA . ASP A 1 561 ? 13.204 -15.421 13.851 1.00 92.06 561 ASP A CA 1
ATOM 4370 C C . ASP A 1 561 ? 14.193 -16.589 13.797 1.00 92.06 561 ASP A C 1
ATOM 4372 O O . ASP A 1 561 ? 14.854 -16.941 14.775 1.00 92.06 561 ASP A O 1
ATOM 4376 N N . VAL A 1 562 ? 14.271 -17.202 12.618 1.00 90.94 562 VAL A N 1
ATOM 4377 C CA . VAL A 1 562 ? 15.063 -18.403 12.337 1.00 90.94 562 VAL A CA 1
ATOM 4378 C C . VAL A 1 562 ? 16.561 -18.095 12.344 1.00 90.94 562 VAL A C 1
ATOM 4380 O O . VAL A 1 562 ? 17.372 -18.987 12.568 1.00 90.94 562 VAL A O 1
ATOM 4383 N N . LYS A 1 563 ? 16.954 -16.842 12.080 1.00 86.38 563 LYS A N 1
ATOM 4384 C CA . LYS A 1 563 ? 18.365 -16.431 12.071 1.00 86.38 563 LYS A CA 1
ATOM 4385 C C . LYS A 1 563 ? 18.912 -16.293 13.489 1.00 86.38 563 LYS A C 1
ATOM 4387 O O . LYS A 1 563 ? 20.061 -16.648 13.733 1.00 86.38 563 LYS A O 1
ATOM 4392 N N . THR A 1 564 ? 18.109 -15.752 14.400 1.00 89.00 564 THR A N 1
ATOM 4393 C CA . THR A 1 564 ? 18.508 -15.490 15.791 1.00 89.00 564 THR A CA 1
ATOM 4394 C C . THR A 1 564 ? 18.066 -16.566 16.777 1.00 89.00 564 THR A C 1
ATOM 4396 O O . THR A 1 564 ? 18.449 -16.477 17.943 1.00 89.00 564 THR A O 1
ATOM 4399 N N . ASP A 1 565 ? 17.300 -17.560 16.318 1.00 91.81 565 ASP A N 1
ATOM 4400 C CA . ASP A 1 565 ? 16.704 -18.622 17.135 1.00 91.81 565 ASP A CA 1
ATOM 4401 C C . ASP A 1 565 ? 15.849 -18.057 18.286 1.00 91.81 565 ASP A C 1
ATOM 4403 O O . ASP A 1 565 ? 15.988 -18.417 19.456 1.00 91.81 565 ASP A O 1
ATOM 4407 N N . LYS A 1 566 ? 14.991 -17.076 17.968 1.00 93.50 566 LYS A N 1
ATOM 4408 C CA . LYS A 1 566 ? 14.179 -16.355 18.961 1.00 93.50 566 LYS A CA 1
ATOM 4409 C C . LYS A 1 566 ? 12.748 -16.143 18.499 1.00 93.50 566 LYS A C 1
ATOM 4411 O O . LYS A 1 566 ? 12.484 -15.826 17.345 1.00 93.50 566 LYS A O 1
ATOM 4416 N N . ILE A 1 567 ? 11.810 -16.223 19.439 1.00 93.06 567 ILE A N 1
ATOM 4417 C CA . ILE A 1 567 ? 10.431 -15.775 19.219 1.00 93.06 567 ILE A CA 1
ATOM 4418 C C . ILE A 1 567 ? 10.438 -14.245 19.134 1.00 93.06 567 ILE A C 1
ATOM 4420 O O . ILE A 1 567 ? 10.795 -13.572 20.100 1.00 93.06 567 ILE A O 1
ATOM 4424 N N . SER A 1 568 ? 10.049 -13.696 17.983 1.00 88.94 568 SER A N 1
ATOM 4425 C CA . SER A 1 568 ? 9.973 -12.250 17.761 1.00 88.94 568 SER A CA 1
ATOM 4426 C C . SER A 1 568 ? 8.658 -11.662 18.275 1.00 88.94 568 SER A C 1
ATOM 4428 O O . SER A 1 568 ? 8.626 -10.529 18.749 1.00 88.94 568 SER A O 1
ATOM 4430 N N . SER A 1 569 ? 7.563 -12.421 18.190 1.00 89.69 569 SER A N 1
ATOM 4431 C CA . SER A 1 569 ? 6.279 -12.067 18.797 1.00 89.69 569 SER A CA 1
ATOM 4432 C C . SER A 1 569 ? 5.412 -13.304 19.016 1.00 89.69 569 SER A C 1
ATOM 4434 O O . SER A 1 569 ? 5.475 -14.271 18.262 1.00 89.69 569 SER A O 1
ATOM 4436 N N . ALA A 1 570 ? 4.577 -13.270 20.049 1.00 94.38 570 ALA A N 1
ATOM 4437 C CA . ALA A 1 570 ? 3.552 -14.273 20.290 1.00 94.38 570 ALA A CA 1
ATOM 4438 C C . ALA A 1 570 ? 2.297 -13.585 20.831 1.00 94.38 570 ALA A C 1
ATOM 4440 O O . ALA A 1 570 ? 2.387 -12.602 21.568 1.00 94.38 570 ALA A O 1
ATOM 4441 N N . GLY A 1 571 ? 1.130 -14.090 20.455 1.00 93.62 571 GLY A N 1
ATOM 4442 C CA . GLY A 1 571 ? -0.157 -13.582 20.901 1.00 93.62 571 GLY A CA 1
ATOM 4443 C C . GLY A 1 571 ? -1.202 -14.684 20.889 1.00 93.62 571 GLY A C 1
ATOM 4444 O O . GLY A 1 571 ? -1.229 -15.518 19.987 1.00 93.62 571 GLY A O 1
ATOM 4445 N N . LEU A 1 572 ? -2.064 -14.672 21.897 1.00 95.31 572 LEU A N 1
ATOM 4446 C CA . LEU A 1 572 ? -3.215 -15.553 22.019 1.00 95.31 572 LEU A CA 1
ATOM 4447 C C . LEU A 1 572 ? -4.389 -14.704 22.498 1.00 95.31 572 LEU A C 1
ATOM 4449 O O . LEU A 1 572 ? -4.208 -13.858 23.374 1.00 95.31 572 LEU A O 1
ATOM 4453 N N . GLY A 1 573 ? -5.575 -14.939 21.954 1.00 93.50 573 GLY A N 1
ATOM 4454 C CA . GLY A 1 573 ? -6.798 -14.354 22.485 1.00 93.50 573 GLY A CA 1
ATOM 4455 C C . GLY A 1 573 ? -7.982 -15.301 22.397 1.00 93.50 573 GLY A C 1
ATOM 4456 O O . GLY A 1 573 ? -7.957 -16.311 21.680 1.00 93.50 573 GLY A O 1
ATOM 4457 N N . LEU A 1 574 ? -9.008 -14.983 23.180 1.00 94.69 574 LEU A N 1
ATOM 4458 C CA . LEU A 1 574 ? -10.224 -15.767 23.328 1.00 94.69 574 LEU A CA 1
ATOM 4459 C C . LEU A 1 574 ? -11.418 -14.828 23.191 1.00 94.69 574 LEU A C 1
ATOM 4461 O O . LEU A 1 574 ? -11.755 -14.099 24.110 1.00 94.69 574 LEU A O 1
ATOM 4465 N N . LEU A 1 575 ? -12.073 -14.900 22.043 1.00 92.88 575 LEU A N 1
ATOM 4466 C CA . LEU A 1 575 ? -13.300 -14.185 21.764 1.00 92.88 575 LEU A CA 1
ATOM 4467 C C . LEU A 1 575 ? -14.497 -15.016 22.231 1.00 92.88 575 LEU A C 1
ATOM 4469 O O . LEU A 1 575 ? -14.682 -16.152 21.786 1.00 92.88 575 LEU A O 1
ATOM 4473 N N . TYR A 1 576 ? -15.326 -14.425 23.080 1.00 91.62 576 TYR A N 1
ATOM 4474 C CA . TYR A 1 576 ? -16.707 -14.841 23.284 1.00 91.62 576 TYR A CA 1
ATOM 4475 C C . TYR A 1 576 ? -17.619 -13.940 22.449 1.00 91.62 576 TYR A C 1
ATOM 4477 O O . TYR A 1 576 ? -17.567 -12.722 22.596 1.00 91.62 576 TYR A O 1
ATOM 4485 N N . GLU A 1 577 ? -18.444 -14.518 21.585 1.00 91.25 577 GLU A N 1
ATOM 4486 C CA . GLU A 1 577 ? -19.415 -13.796 20.761 1.00 91.25 577 GLU A CA 1
ATOM 4487 C C . GLU A 1 577 ? -20.715 -14.596 20.685 1.00 91.25 577 GLU A C 1
ATOM 4489 O O . GLU A 1 577 ? -20.719 -15.747 20.236 1.00 91.25 577 GLU A O 1
ATOM 4494 N N . ASP A 1 578 ? -21.814 -13.972 21.098 1.00 88.50 578 ASP A N 1
ATOM 4495 C CA . ASP A 1 578 ? -23.174 -14.477 20.926 1.00 88.50 578 ASP A CA 1
ATOM 4496 C C . ASP A 1 578 ? -24.028 -13.492 20.105 1.00 88.50 578 ASP A C 1
ATOM 4498 O O . ASP A 1 578 ? -23.507 -12.594 19.442 1.00 88.50 578 ASP A O 1
ATOM 4502 N N . GLU A 1 579 ? -25.351 -13.669 20.075 1.00 85.94 579 GLU A N 1
ATOM 4503 C CA . GLU A 1 579 ? -26.237 -12.766 19.334 1.00 85.94 579 GLU A CA 1
ATOM 4504 C C . GLU A 1 579 ? -26.356 -11.348 19.916 1.00 85.94 579 GLU A C 1
ATOM 4506 O O . GLU A 1 579 ? -26.883 -10.471 19.230 1.00 85.94 579 GLU A O 1
ATOM 4511 N N . CYS A 1 580 ? -25.953 -11.122 21.170 1.00 86.50 580 CYS A N 1
ATOM 4512 C CA . CYS A 1 580 ? -26.255 -9.899 21.908 1.00 86.50 580 CYS A CA 1
ATOM 4513 C C . CYS A 1 580 ? -25.035 -9.146 22.447 1.00 86.50 580 CYS A C 1
ATOM 4515 O O . CYS A 1 580 ? -25.179 -7.958 22.750 1.00 86.50 580 CYS A O 1
ATOM 4517 N N . PHE A 1 581 ? -23.856 -9.765 22.557 1.00 85.62 581 PHE A N 1
ATOM 4518 C CA . PHE A 1 581 ? -22.591 -9.071 22.793 1.00 85.62 581 PHE A CA 1
ATOM 4519 C C . PHE A 1 581 ? -21.353 -9.893 22.391 1.00 85.62 581 PHE A C 1
ATOM 4521 O O . PHE A 1 581 ? -21.401 -11.100 22.160 1.00 85.62 581 PHE A O 1
ATOM 4528 N N . ALA A 1 582 ? -20.206 -9.211 22.350 1.00 86.44 582 ALA A N 1
ATOM 4529 C CA . ALA A 1 582 ? -18.899 -9.827 22.164 1.00 86.44 582 ALA A CA 1
ATOM 4530 C C . ALA A 1 582 ? -17.888 -9.296 23.192 1.00 86.44 582 ALA A C 1
ATOM 4532 O O . ALA A 1 582 ? -17.915 -8.112 23.537 1.00 86.44 582 ALA A O 1
ATOM 4533 N N . ILE A 1 583 ? -16.997 -10.166 23.672 1.00 85.44 583 ILE A N 1
ATOM 4534 C CA . ILE A 1 583 ? -15.871 -9.842 24.561 1.00 85.44 583 ILE A CA 1
ATOM 4535 C C . ILE A 1 583 ? -14.622 -10.529 24.012 1.00 85.44 583 ILE A C 1
ATOM 4537 O O . ILE A 1 583 ? -14.635 -11.743 23.804 1.00 85.44 583 ILE A O 1
ATOM 4541 N N . LEU A 1 584 ? -13.569 -9.742 23.784 1.00 78.81 584 LEU A N 1
ATOM 4542 C CA . LEU A 1 584 ? -12.270 -10.184 23.273 1.00 78.81 584 LEU A CA 1
ATOM 4543 C C . LEU A 1 584 ? -11.232 -10.331 24.387 1.00 78.81 584 LEU A C 1
ATOM 4545 O O . LEU A 1 584 ? -11.216 -9.441 25.270 1.00 78.81 584 LEU A O 1
#

Solvent-accessible surface area (backbone atoms only — not comparable to full-atom values): 29916 Å² total; per-residue (Å²): 88,72,67,39,74,48,75,47,95,75,64,23,39,40,38,20,55,30,40,44,77,48,90,81,63,28,38,44,24,35,55,21,40,36,26,56,39,65,63,39,88,94,44,66,86,48,66,30,64,41,35,42,35,14,56,37,27,38,39,31,67,79,81,38,34,37,37,24,34,53,21,34,37,23,48,68,69,42,79,77,45,78,34,71,67,43,72,49,72,32,77,89,58,89,78,74,60,43,75,48,83,60,50,75,51,74,40,95,84,38,30,48,36,45,28,48,34,34,39,38,64,76,52,102,47,30,37,37,36,42,28,51,31,43,33,71,66,50,52,59,31,44,32,40,38,38,41,37,55,53,99,52,32,38,39,40,40,34,35,37,42,30,53,49,78,83,61,95,57,97,87,53,71,96,80,62,44,68,44,40,38,42,41,35,40,36,43,32,49,65,65,96,39,30,36,38,38,37,38,40,37,51,58,72,55,54,56,53,53,76,71,70,61,58,73,27,79,72,46,103,73,40,66,66,66,82,46,62,50,34,60,23,37,42,40,39,37,38,57,56,91,79,22,42,37,39,37,34,34,40,45,65,43,70,40,50,84,90,61,60,78,46,58,48,58,34,33,62,48,40,34,39,36,38,44,52,55,70,62,49,98,80,56,24,29,46,38,39,39,37,38,36,41,24,37,42,43,82,44,67,53,29,39,36,37,43,36,37,37,42,31,43,42,36,61,45,74,47,98,88,54,37,41,37,38,41,36,44,36,39,37,44,34,43,34,45,35,37,52,36,78,42,100,76,69,72,57,47,64,51,77,47,74,38,70,44,56,37,41,34,41,36,41,35,42,70,45,72,48,77,57,89,70,24,41,37,37,41,29,48,34,41,30,38,35,42,35,55,61,67,66,78,49,86,86,53,68,70,81,55,33,77,73,50,67,70,37,68,85,46,59,77,44,87,63,61,45,38,69,74,48,36,62,66,56,20,25,34,42,24,41,34,42,35,38,36,39,39,33,80,84,64,18,33,37,36,38,37,42,34,40,41,38,47,72,55,81,78,82,65,79,49,56,67,72,16,46,52,51,54,51,61,24,29,39,20,24,37,39,39,40,26,75,36,97,39,37,44,36,38,39,38,40,27,24,40,71,88,81,57,51,77,44,29,39,39,38,39,38,37,41,41,62,88,88,23,37,43,34,42,37,36,40,37,36,62,51,62,44,82,91,72,74,53,80,53,53,34,38,38,36,43,34,35,34,42,65,78,49,98,40,36,33,37,37,42,38,40,31,34,31,69,78,76,75,40,77,76,45,75,50,75,50,58,33,41,42,63,93,62,55,72,49,111

Organism: NCBI:txid552518

Sequence (584 aa):
MENFKALLIDNSRIVAKGVERLAGNRKVMTRAVFSPCNLCKDDPSKPPLWQLKGRQVVHDEVKKDIHYKDATLEIAGVPVFYAPYFSHPDPSVRNRSGFLVPTVGYSENLGAVFGTPYYGVINDSSDVTVEPRIYSKEAILGAAEYRQRFEHGKIRVAGSLLNDSVFDRQQVPPDLEWRGNIASEGRFDLGEHWRAGWDVARATDRTYIRRFKVGTNFTSNGRYQVSNALTSAGFAEGFYGRSYFGMNAYSFQTLREEDTRDSIARIHPAAVASLVSDADSLGGRWKLDADVLSLSRRLGTDSTRLSTVSGYHLPMITDGGHVLAFSATVQADVYSVNNLPQANGPNFSGETTRFHPQLAASWAYPLVNRVKDATLLIEPKVGVVAGPTSGNKSRIPNEDGKVVELDDVNLFLPRRFPGRDRIDSGSRVDYGLRAQIKGDGGASASAMIGQSYRLSEGTNPYPAGSGLNERQSDIVGAVTVSPGSWIDFNYRFRLDKDDGAPQREELGATIYRGRNSLSLAYINYDRRLPEIGVDSPKQMALSGQLKISEFYSTYGVLSYDVKTDKISSAGLGLLYEDECFAIL

InterPro domains:
  IPR007543 LptD, C-terminal [PF04453] (179-550)
  IPR045659 LPS-assembly protein LptD, central domain [PF19838] (71-151)
  IPR050218 Lipopolysaccharide Assembly Protein LptD [PTHR30189] (13-583)

Nearest PDB structures (foldseek):
  8h1s-assembly2_A  TM=8.225E-01  e=2.161E-30  Pseudomonas aeruginosa PAO1
  8h1r-assembly2_D  TM=8.491E-01  e=6.272E-30  Pseudomonas aeruginosa PAO1
  8h1r-assembly1_A  TM=8.535E-01  e=8.394E-29  Pseudomonas aeruginosa PAO1
  5iva-assembly1_A  TM=8.428E-01  e=1.026E-20  Pseudomonas aeruginosa PAO1
  6z9y-assembly3_C  TM=3.240E-01  e=1.922E-01  Pseudomonas aeruginosa PAO1

Secondary structure (DSSP, 8-state):
-EEEEEE-TTS-EEEEEEEEEETTTEEEEEEEEEESSPPPSS-TTSPPSEEEEEEEEEEETTTTEEEEEEEEEEETTEEEEEEEEEEEE-TT-S---EEPPPEEEEETTTEEEEE--EEEEEETTEEEEEEEEEESSSPPEEEEEEEEEETTEEEEEEEEEEE-TTS--TTS-TT--EEEEEEEEEEEEETTTEEEEEEEEEESSSSHHHHH--STTSSTT-GGGS-SEEEEEEEEEEEETTEEEEEEEEEEEE--SSS-GGGS-EEEEEEEEEEEPPP-TTS-EEEEEEEEEEEE-SSS-EEEEEEEEEEEEEEEE-TT--EEEEEEEEEEEEEEEEEE--SSSSPEEEEEEEEEEEEEEEEE--EEEEETTEEEEEEEEEEEEE--S----TTS--SS-S-----TTTTT-S--SSSSSS---S-EEEEEEEEEEEETTS-EEEEEEEEEEE---S---SPTTSS-SSSBPPEEEEEEEEEETTEEEEEEEEE-TTT--EEEEEEEEEEEETTEEEEEEEEEE----GGGT----EEEEEEEEEE-SSSEEEEEEEEEETTTTEEEEEEEEEEEE-SS-EE-

Radius of gyration: 31.3 Å; Cα contacts (8 Å, |Δi|>4): 1508; chains: 1; bounding box: 90×56×77 Å

pLDDT: mean 90.27, std 10.64, range [38.84, 98.62]

Foldseek 3Di:
DAFDWDQAPLRKIKTARDWDQDPQRKIKGAFMKIDSADQDPVDSVWDGQKIKTARIWIQRPPVQKIKGAQIFIDGRNHGDDTDRIDMDGHPVDPDDWAKDDWDWDADPQQGTKIKIWTKADPDPFKIKIWIWMDTPNFFIKIKMWIKGDDPFWIKIKIKMKGQRPPDDDPPDDPPPRMWMKIWMWIWGDPPDWKIWIKTFIDIPALCRCQRPVPPQVRDPPSVPNPDQKTKIKTKMKTHDPVKIKIKMWIDIGGSDPPDDNQAGKTKPIWIWIWDWDQQDPQRKIKIKIWIWIFIDGNDAKTKIKIKIKIKMKGWDADPQGKTKIKMKIKMKMKMAMDQDDDPDDGGDGGIDMFIKIKIKMKIKHWDWDDDPQKIKTKIKMKMKMAIAQDGLDSNQDDDFQQDFADAPVCQRPNFGTGDDSATPHHIKMKIKMKMKMAGPQGWIKIKIKIWMAGPDDDDQRDDPLRQRRDRIGWIWMKIWTDGDPFKTWIWIFTAGPPPRHTQWIWIWIWGDDPPKIKIKIFTFHNDPDPPPPDDGFGKIKIWIKDDPDPFKIKIWIWMAGPVVRDTPDIDIDIWGDDSRDIDD